Protein AF-0000000075101496 (afdb_homodimer)

pLDDT: mean 86.24, std 13.02, range [31.17, 98.44]

Foldseek 3Di:
DDPPQQDPQCRNVPDHDDDDDDDDDDDFQDDAFDKDKAAQPADDDPPRDGHHIDIDHDHDDDDPAWDDDRLEIEGEDEDEPCCQAVWDWDWDAAPVGIDIDTHDHNHDAQDKDKAAQRTTAHPPDNHGGIYIYTYHYDDDPDDDPVRVVVVVVVVVVQVVCLVVVNHPDVVSVVVVVVVVVVVVVVVVPPPPPPD/DDPPDQDVQCRNVPDHDDDDDDDDDDDFQDDAFDKDKAAQPADDDPPRDGHHIDIDHDHDDDDPAWDDDRLEIEGEDEDEPCCQAVWDWDWDAAPVGIDIDTHDHNHDAQDKDKAAQRTTAHPPDNHGGIYIYTYHYDDDPDDDPVRVVVVVVVVVVQVVCLVVVNHPDVVSVVVVVVVVVVVVVVVVVPPPPPD

InterPro domains:
  IPR002939 Chaperone DnaJ, C-terminal [PF01556] (16-140)
  IPR008971 HSP40/DnaJ peptide-binding [SSF49493] (7-72)
  IPR008971 HSP40/DnaJ peptide-binding [SSF49493] (65-151)

Secondary structure (DSSP, 8-state):
---SS--TTTTTSS-------------TT--TT-EEEETT-SSPPGGGPPP-PEEEEP--PPPSS-EEETTEEEEEEEEEHHHHHH-EEEEEEETTEEEEEEEPTTPPTTEEEEETT-SPBPTTSS-B--EEEEEEEE--S---HHHHHHHHHHHHHHHHHHHTT----GGGTHHHHHHHHHHHHHHHHS-S---/---SS--TTTTTSS----------PPPTT--TT-EEEETT-SSPPGGGPPP-PEEEE--PPPPSS-EEETTEEEEEEEEEHHHHHH-EEEEEEETTEEEEEEE-TTPPTTEEEEETT-SPBPTTSS-B--EEEEEEEE--S---HHHHHHHHHHHHHHHHHHHTT----GGGTHHHHHHHHHHHHHHHHS-S---

Solvent-accessible surface area (backbone atoms only — not comparable to full-atom values): 22292 Å² total; per-residue (Å²): 133,81,70,85,75,47,47,82,83,32,62,56,66,81,56,70,98,68,95,74,92,78,89,79,86,79,65,73,47,72,53,70,70,41,68,44,76,37,78,56,62,28,60,74,32,72,97,80,39,68,36,36,62,30,73,44,74,39,79,65,81,86,54,96,62,51,41,80,52,88,36,25,30,34,35,74,42,58,32,38,58,42,38,24,45,69,19,50,71,46,76,40,61,47,87,88,36,72,46,79,43,78,39,56,56,23,40,42,62,62,42,68,46,78,40,81,63,49,27,36,38,36,66,99,48,91,52,44,23,29,24,37,39,26,34,36,47,35,46,37,70,63,71,53,72,66,47,47,52,37,41,52,51,40,40,52,52,47,51,54,29,34,76,70,68,68,44,64,34,59,42,65,54,40,62,58,54,31,51,53,50,35,50,55,46,51,64,67,66,57,72,82,58,88,116,134,80,71,84,75,47,47,82,82,34,62,55,66,80,58,70,96,67,94,74,90,78,88,78,84,78,64,72,47,72,51,72,69,40,71,46,78,37,79,56,62,28,58,75,31,71,99,82,40,68,36,36,62,30,76,44,74,39,77,66,79,86,53,96,62,49,42,80,51,88,36,27,30,34,36,76,44,58,33,38,58,42,39,25,44,69,20,50,71,45,76,41,60,48,87,88,37,73,46,80,43,79,39,56,56,23,41,42,62,62,41,68,46,77,40,80,62,49,26,37,38,36,68,98,48,90,52,43,23,30,24,37,40,27,34,36,49,36,46,38,69,64,70,54,71,64,46,46,51,37,42,52,50,40,39,52,52,48,51,54,29,33,76,70,68,69,46,63,36,60,40,64,53,38,62,56,52,33,51,53,51,36,52,54,47,50,66,66,66,56,72,83,58,88,118

Sequence (390 aa):
FTIDNPCGTCRGRGKVKKSRTVEVKIPEGVDNGMNLRLANQGEAGSKGGPAGHLYVAVSVAPDPFFKRDKSDVRCEVPISIAQAVLGGSVVVPTLTGQVEMTIPKGTQPGTTLKMRGKGIKELNSSRRGSQLVTLNVHVPDTLSDRQKELMEEFATEEQRLGETGQSSCKSHTFADTVRSTVDRIKQFIKPSTDQFTIDNPCGTCRGRGKVKKSRTVEVKIPEGVDNGMNLRLANQGEAGSKGGPAGHLYVAVSVAPDPFFKRDKSDVRCEVPISIAQAVLGGSVVVPTLTGQVEMTIPKGTQPGTTLKMRGKGIKELNSSRRGSQLVTLNVHVPDTLSDRQKELMEEFATEEQRLGETGQSSCKSHTFADTVRSTVDRIKQFIKPSTDQ

Nearest PDB structures (foldseek):
  6jzb-assembly1_A  TM=9.271E-01  e=1.049E-14  Streptococcus pneumoniae
  4j80-assembly2_D  TM=8.779E-01  e=1.591E-11  Thermus thermophilus HB8
  3lz8-assembly1_A  TM=8.485E-01  e=1.911E-11  Klebsiella pneumoniae subsp. pneumoniae MGH 78578
  2q2g-assembly1_B  TM=7.872E-01  e=9.499E-10  Cryptosporidium parvum Iowa II
  3i38-assembly7_G  TM=9.160E-01  e=4.179E-08  Klebsiella pneumoniae subsp. pneumoniae MGH 78578

Organism: Aphanomyces astaci (NCBI:txid112090)

Radius of gyration: 34.29 Å; Cα contacts (8 Å, |Δi|>4): 671; chains: 2; bounding box: 91×81×77 Å

Structure (mmCIF, N/CA/C/O backbone):
data_AF-0000000075101496-model_v1
#
loop_
_entity.id
_entity.type
_entity.pdbx_description
1 polymer 'Chaperone DnaJ C-terminal domain-containing protein'
#
loop_
_atom_site.group_PDB
_atom_site.id
_atom_site.type_symbol
_atom_site.label_atom_id
_atom_site.label_alt_id
_atom_site.label_comp_id
_atom_site.label_asym_id
_atom_site.label_entity_id
_atom_site.label_seq_id
_atom_site.pdbx_PDB_ins_code
_atom_site.Cartn_x
_atom_site.Cartn_y
_atom_site.Cartn_z
_atom_site.occupancy
_atom_site.B_iso_or_equiv
_atom_site.auth_seq_id
_atom_site.auth_comp_id
_atom_site.auth_asym_id
_atom_site.auth_atom_id
_atom_site.pdbx_PDB_model_num
ATOM 1 N N . PHE A 1 1 ? 53.719 38.969 26.516 1 37.94 1 PHE A N 1
ATOM 2 C CA . PHE A 1 1 ? 52.844 40.062 26.969 1 37.94 1 PHE A CA 1
ATOM 3 C C . PHE A 1 1 ? 52.219 39.719 28.312 1 37.94 1 PHE A C 1
ATOM 5 O O . PHE A 1 1 ? 51.375 38.844 28.406 1 37.94 1 PHE A O 1
ATOM 12 N N . THR A 1 2 ? 52.906 39.812 29.344 1 46.59 2 THR A N 1
ATOM 13 C CA . THR A 1 2 ? 52.469 39.438 30.688 1 46.59 2 THR A CA 1
ATOM 14 C C . THR A 1 2 ? 51.469 40.438 31.234 1 46.59 2 THR A C 1
ATOM 16 O O . THR A 1 2 ? 51.688 41.656 31.188 1 46.59 2 THR A O 1
ATOM 19 N N . ILE A 1 3 ? 50.25 40 31.203 1 53.22 3 ILE A N 1
ATOM 20 C CA . ILE A 1 3 ? 49.25 40.844 31.828 1 53.22 3 ILE A CA 1
ATOM 21 C C . ILE A 1 3 ? 49.469 40.906 33.344 1 53.22 3 ILE A C 1
ATOM 23 O O . ILE A 1 3 ? 49.469 39.875 34 1 53.22 3 ILE A O 1
ATOM 27 N N . ASP A 1 4 ? 49.969 41.812 33.812 1 58.44 4 ASP A N 1
ATOM 28 C CA . ASP A 1 4 ? 50.344 42 35.219 1 58.44 4 ASP A CA 1
ATOM 29 C C . ASP A 1 4 ? 49.125 41.875 36.125 1 58.44 4 ASP A C 1
ATOM 31 O O . ASP A 1 4 ? 49.219 41.312 37.219 1 58.44 4 ASP A O 1
ATOM 35 N N . ASN A 1 5 ? 48.031 42.562 35.812 1 58.38 5 ASN A N 1
ATOM 36 C CA . ASN A 1 5 ? 46.812 42.469 36.656 1 58.38 5 ASN A CA 1
ATOM 37 C C . ASN A 1 5 ? 45.656 41.906 35.844 1 58.38 5 ASN A C 1
ATOM 39 O O . ASN A 1 5 ? 44.969 42.656 35.156 1 58.38 5 ASN A O 1
ATOM 43 N N . PRO A 1 6 ? 45.625 40.594 35.781 1 60.41 6 PRO A N 1
ATOM 44 C CA . PRO A 1 6 ? 44.562 39.969 35 1 60.41 6 PRO A CA 1
ATOM 45 C C . PRO A 1 6 ? 43.156 40.312 35.5 1 60.41 6 PRO A C 1
ATOM 47 O O . PRO A 1 6 ? 43 40.594 36.688 1 60.41 6 PRO A O 1
ATOM 50 N N . CYS A 1 7 ? 42.312 40.906 34.719 1 63.62 7 CYS A N 1
ATOM 51 C CA . CYS A 1 7 ? 40.906 41.156 35.094 1 63.62 7 CYS A CA 1
ATOM 52 C C . CYS A 1 7 ? 40.312 40 35.875 1 63.62 7 CYS A C 1
ATOM 54 O O . CYS A 1 7 ? 40.625 38.844 35.594 1 63.62 7 CYS A O 1
ATOM 56 N N . GLY A 1 8 ? 39.812 40.125 36.969 1 66.12 8 GLY A N 1
ATOM 57 C CA . GLY A 1 8 ? 39.219 39.156 37.875 1 66.12 8 GLY A CA 1
ATOM 58 C C . GLY A 1 8 ? 38.125 38.344 37.219 1 66.12 8 GLY A C 1
ATOM 59 O O . GLY A 1 8 ? 37.906 37.188 37.562 1 66.12 8 GLY A O 1
ATOM 60 N N . THR A 1 9 ? 37.531 39.031 36.406 1 64.75 9 THR A N 1
ATOM 61 C CA . THR A 1 9 ? 36.375 38.312 35.844 1 64.75 9 THR A CA 1
ATOM 62 C C . THR A 1 9 ? 36.844 37.406 34.719 1 64.75 9 THR A C 1
ATOM 64 O O . THR A 1 9 ? 36.344 36.25 34.594 1 64.75 9 THR A O 1
ATOM 67 N N . CYS A 1 10 ? 37.719 37.906 33.812 1 63.69 10 CYS A N 1
ATOM 68 C CA . CYS A 1 10 ? 38.125 37.094 32.656 1 63.69 10 CYS A CA 1
ATOM 69 C C . CYS A 1 10 ? 39.531 36.562 32.844 1 63.69 10 CYS A C 1
ATOM 71 O O . CYS A 1 10 ? 40.031 35.844 32 1 63.69 10 CYS A O 1
ATOM 73 N N . ARG A 1 11 ? 40 36.812 34 1 64.62 11 ARG A N 1
ATOM 74 C CA . ARG A 1 11 ? 41.281 36.375 34.469 1 64.62 11 ARG A CA 1
ATOM 75 C C . ARG A 1 11 ? 42.344 36.531 33.375 1 64.62 11 ARG A C 1
ATOM 77 O O . ARG A 1 11 ? 43.188 35.625 33.188 1 64.62 11 ARG A O 1
ATOM 84 N N . GLY A 1 12 ? 42.062 37.531 32.688 1 63.69 12 GLY A N 1
ATOM 85 C CA . GLY A 1 12 ? 43.094 37.781 31.703 1 63.69 12 GLY A CA 1
ATOM 86 C C . GLY A 1 12 ? 42.719 37.281 30.312 1 63.69 12 GLY A C 1
ATOM 87 O O . GLY A 1 12 ? 43.406 37.594 29.344 1 63.69 12 GLY A O 1
ATOM 88 N N . ARG A 1 13 ? 41.75 36.469 30.141 1 64 13 ARG A N 1
ATOM 89 C CA . ARG A 1 13 ? 41.406 35.844 28.859 1 64 13 ARG A CA 1
ATOM 90 C C . ARG A 1 13 ? 40.625 36.812 27.969 1 64 13 ARG A C 1
ATOM 92 O O . ARG A 1 13 ? 40.625 36.656 26.75 1 64 13 ARG A O 1
ATOM 99 N N . GLY A 1 14 ? 40.312 37.781 28.578 1 63.5 14 GLY A N 1
ATOM 100 C CA . GLY A 1 14 ? 39.594 38.812 27.828 1 63.5 14 GLY A CA 1
ATOM 101 C C . GLY A 1 14 ? 38.188 38.375 27.422 1 63.5 14 GLY A C 1
ATOM 102 O O . GLY A 1 14 ? 37.469 39.125 26.781 1 63.5 14 GLY A O 1
ATOM 103 N N . LYS A 1 15 ? 37.906 37.125 27.641 1 67.38 15 LYS A N 1
ATOM 104 C CA . LYS A 1 15 ? 36.562 36.625 27.281 1 67.38 15 LYS A CA 1
ATOM 105 C C . LYS A 1 15 ? 35.906 35.906 28.453 1 67.38 15 LYS A C 1
ATOM 107 O O . LYS A 1 15 ? 36.594 35.312 29.297 1 67.38 15 LYS A O 1
ATOM 112 N N . VAL A 1 16 ? 34.625 36.219 28.797 1 68.69 16 VAL A N 1
ATOM 113 C CA . VAL A 1 16 ? 33.875 35.531 29.828 1 68.69 16 VAL A CA 1
ATOM 114 C C . VAL A 1 16 ? 32.75 34.719 29.203 1 68.69 16 VAL A C 1
ATOM 116 O O . VAL A 1 16 ? 32.156 35.188 28.219 1 68.69 16 VAL A O 1
ATOM 119 N N . LYS A 1 17 ? 32.625 33.375 29.562 1 68.81 17 LYS A N 1
ATOM 120 C CA . LYS A 1 17 ? 31.516 32.531 29.125 1 68.81 17 LYS A CA 1
ATOM 121 C C . LYS A 1 17 ? 30.203 33 29.734 1 68.81 17 LYS A C 1
ATOM 123 O O . LYS A 1 17 ? 30.078 33.094 30.953 1 68.81 17 LYS A O 1
ATOM 128 N N . LYS A 1 18 ? 29.453 33.781 28.969 1 72.44 18 LYS A N 1
ATOM 129 C CA . LYS A 1 18 ? 28.109 34.156 29.453 1 72.44 18 LYS A CA 1
ATOM 130 C C . LYS A 1 18 ? 27.031 33.5 28.594 1 72.44 18 LYS A C 1
ATOM 132 O O . LYS A 1 18 ? 27.234 33.25 27.406 1 72.44 18 LYS A O 1
ATOM 137 N N . SER A 1 19 ? 25.969 33.031 29.297 1 78.38 19 SER A N 1
ATOM 138 C CA . SER A 1 19 ? 24.797 32.531 28.578 1 78.38 19 SER A CA 1
ATOM 139 C C . SER A 1 19 ? 23.984 33.688 27.984 1 78.38 19 SER A C 1
ATOM 141 O O . SER A 1 19 ? 23.797 34.719 28.625 1 78.38 19 SER A O 1
ATOM 143 N N . ARG A 1 20 ? 23.984 33.75 26.688 1 79.19 20 ARG A N 1
ATOM 144 C CA . ARG A 1 20 ? 23.172 34.75 26.016 1 79.19 20 ARG A CA 1
ATOM 145 C C . ARG A 1 20 ? 21.953 34.125 25.344 1 79.19 20 ARG A C 1
ATOM 147 O O . ARG A 1 20 ? 22.016 33 24.875 1 79.19 20 ARG A O 1
ATOM 154 N N . THR A 1 21 ? 20.75 34.781 25.531 1 84.12 21 THR A N 1
ATOM 155 C CA . THR A 1 21 ? 19.531 34.375 24.812 1 84.12 21 THR A CA 1
ATOM 156 C C . THR A 1 21 ? 19.438 35.094 23.469 1 84.12 21 THR A C 1
ATOM 158 O O . THR A 1 21 ? 19.562 36.312 23.391 1 84.12 21 THR A O 1
ATOM 161 N N . VAL A 1 22 ? 19.562 34.344 22.453 1 84.06 22 VAL A N 1
ATOM 162 C CA . VAL A 1 22 ? 19.438 34.875 21.109 1 84.06 22 VAL A CA 1
ATOM 163 C C . VAL A 1 22 ? 18.078 34.531 20.531 1 84.06 22 VAL A C 1
ATOM 165 O O . VAL A 1 22 ? 17.562 33.438 20.766 1 84.06 22 VAL A O 1
ATOM 168 N N . GLU A 1 23 ? 17.406 35.469 19.891 1 85.94 23 GLU A N 1
ATOM 169 C CA . GLU A 1 23 ? 16.156 35.25 19.188 1 85.94 23 GLU A CA 1
ATOM 170 C C . GLU A 1 23 ? 16.391 34.844 17.734 1 85.94 23 GLU A C 1
ATOM 172 O O . GLU A 1 23 ? 17.109 35.531 17.016 1 85.94 23 GLU A O 1
ATOM 177 N N . VAL A 1 24 ? 15.953 33.656 17.438 1 86.56 24 VAL A N 1
ATOM 178 C CA . VAL A 1 24 ? 16.109 33.156 16.078 1 86.56 24 VAL A CA 1
ATOM 179 C C . VAL A 1 24 ? 14.75 33.125 15.383 1 86.56 24 VAL A C 1
ATOM 181 O O . VAL A 1 24 ? 13.773 32.594 15.914 1 86.56 24 VAL A O 1
ATOM 184 N N . LYS A 1 25 ? 14.68 33.844 14.266 1 86.44 25 LYS A N 1
ATOM 185 C CA . LYS A 1 25 ? 13.477 33.781 13.438 1 86.44 25 LYS A CA 1
ATOM 186 C C . LYS A 1 25 ? 13.547 32.625 12.445 1 86.44 25 LYS A C 1
ATOM 188 O O . LYS A 1 25 ? 14.461 32.562 11.609 1 86.44 25 LYS A O 1
ATOM 193 N N . ILE A 1 26 ? 12.656 31.781 12.578 1 86.88 26 ILE A N 1
ATOM 194 C CA . ILE A 1 26 ? 12.625 30.641 11.688 1 86.88 26 ILE A CA 1
ATOM 195 C C . ILE A 1 26 ? 11.68 30.906 10.523 1 86.88 26 ILE A C 1
ATOM 197 O O . ILE A 1 26 ? 10.469 31.047 10.719 1 86.88 26 ILE A O 1
ATOM 201 N N . PRO A 1 27 ? 12.258 30.953 9.344 1 87.62 27 PRO A N 1
ATOM 202 C CA . PRO A 1 27 ? 11.398 31.188 8.188 1 87.62 27 PRO A CA 1
ATOM 203 C C . PRO A 1 27 ? 10.477 30 7.887 1 87.62 27 PRO A C 1
ATOM 205 O O . PRO A 1 27 ? 10.805 28.859 8.203 1 87.62 27 PRO A O 1
ATOM 208 N N . GLU A 1 28 ? 9.273 30.359 7.266 1 87.31 28 GLU A N 1
ATOM 209 C CA . GLU A 1 28 ? 8.375 29.297 6.805 1 87.31 28 GLU A CA 1
ATOM 210 C C . GLU A 1 28 ? 9.047 28.422 5.75 1 87.31 28 GLU A C 1
ATOM 212 O O . GLU A 1 28 ? 9.758 28.922 4.879 1 87.31 28 GLU A O 1
ATOM 217 N N . GLY A 1 29 ? 8.852 27.094 5.945 1 88.06 29 GLY A N 1
ATOM 218 C CA . GLY A 1 29 ? 9.344 26.188 4.922 1 88.06 29 GLY A CA 1
ATOM 219 C C . GLY A 1 29 ? 10.617 25.469 5.324 1 88.06 29 GLY A C 1
ATOM 220 O O . GLY A 1 29 ? 11.117 24.609 4.59 1 88.06 29 GLY A O 1
ATOM 221 N N . VAL A 1 30 ? 11.188 25.875 6.422 1 89.19 30 VAL A N 1
ATOM 222 C CA . VAL A 1 30 ? 12.422 25.234 6.887 1 89.19 30 VAL A CA 1
ATOM 223 C C . VAL A 1 30 ? 12.203 23.734 7.043 1 89.19 30 VAL A C 1
ATOM 225 O O . VAL A 1 30 ? 11.156 23.297 7.527 1 89.19 30 VAL A O 1
ATOM 228 N N . ASP A 1 31 ? 13.195 22.984 6.586 1 90 31 ASP A N 1
ATOM 229 C CA . ASP A 1 31 ? 13.102 21.531 6.637 1 90 31 ASP A CA 1
ATOM 230 C C . ASP A 1 31 ? 13.992 20.969 7.742 1 90 31 ASP A C 1
ATOM 232 O O . ASP A 1 31 ? 14.867 21.656 8.258 1 90 31 ASP A O 1
ATOM 236 N N . ASN A 1 32 ? 13.68 19.766 7.992 1 91.25 32 ASN A N 1
ATOM 237 C CA . ASN A 1 32 ? 14.5 19.062 8.977 1 91.25 32 ASN A CA 1
ATOM 238 C C . ASN A 1 32 ? 15.961 18.984 8.539 1 91.25 32 ASN A C 1
ATOM 240 O O . ASN A 1 32 ? 16.266 18.641 7.398 1 91.25 32 ASN A O 1
ATOM 244 N N . GLY A 1 33 ? 16.875 19.375 9.461 1 90.94 33 GLY A N 1
ATOM 245 C CA . GLY A 1 33 ? 18.297 19.266 9.211 1 90.94 33 GLY A CA 1
ATOM 246 C C . GLY A 1 33 ? 18.906 20.547 8.68 1 90.94 33 GLY A C 1
ATOM 247 O O . GLY A 1 33 ? 20.125 20.656 8.555 1 90.94 33 GLY A O 1
ATOM 248 N N . MET A 1 34 ? 18.141 21.469 8.375 1 90.19 34 MET A N 1
ATOM 249 C CA . MET A 1 34 ? 18.656 22.734 7.871 1 90.19 34 MET A CA 1
ATOM 250 C C . MET A 1 34 ? 19.375 23.516 8.977 1 90.19 34 MET A C 1
ATOM 252 O O . MET A 1 34 ? 19 23.406 10.148 1 90.19 34 MET A O 1
ATOM 256 N N . ASN A 1 35 ? 20.375 24.219 8.594 1 92.44 35 ASN A N 1
ATOM 257 C CA . ASN A 1 35 ? 21.141 25.062 9.516 1 92.44 35 ASN A CA 1
ATOM 258 C C . ASN A 1 35 ? 20.875 26.531 9.258 1 92.44 35 ASN A C 1
ATOM 260 O O . ASN A 1 35 ? 20.922 26.984 8.109 1 92.44 35 ASN A O 1
ATOM 264 N N . LEU A 1 36 ? 20.516 27.188 10.297 1 90.5 36 LEU A N 1
ATOM 265 C CA . LEU A 1 36 ? 20.344 28.625 10.242 1 90.5 36 LEU A CA 1
ATOM 266 C C . LEU A 1 36 ? 21.578 29.344 10.766 1 90.5 36 LEU A C 1
ATOM 268 O O . LEU A 1 36 ? 22.062 29.047 11.852 1 90.5 36 LEU A O 1
ATOM 272 N N . ARG A 1 37 ? 22.109 30.234 9.961 1 90.12 37 ARG A N 1
ATOM 273 C CA . ARG A 1 37 ? 23.281 31 10.352 1 90.12 37 ARG A CA 1
ATOM 274 C C . ARG A 1 37 ? 22.891 32.344 10.945 1 90.12 37 ARG A C 1
ATOM 276 O O . ARG A 1 37 ? 22.156 33.125 10.328 1 90.12 37 ARG A O 1
ATOM 283 N N . LEU A 1 38 ? 23.25 32.562 12.156 1 89.25 38 LEU A N 1
ATOM 284 C CA . LEU A 1 38 ? 23.125 33.875 12.789 1 89.25 38 LEU A CA 1
ATOM 285 C C . LEU A 1 38 ? 24.453 34.594 12.805 1 89.25 38 LEU A C 1
ATOM 287 O O . LEU A 1 38 ? 25.344 34.25 13.578 1 89.25 38 LEU A O 1
ATOM 291 N N . ALA A 1 39 ? 24.406 35.594 12 1 87.69 39 ALA A N 1
ATOM 292 C CA . ALA A 1 39 ? 25.656 36.312 11.82 1 87.69 39 ALA A CA 1
ATOM 293 C C . ALA A 1 39 ? 26.062 37.062 13.094 1 87.69 39 ALA A C 1
ATOM 295 O O . ALA A 1 39 ? 25.203 37.688 13.742 1 87.69 39 ALA A O 1
ATOM 296 N N . ASN A 1 40 ? 27.281 36.969 13.453 1 85 40 ASN A N 1
ATOM 297 C CA . ASN A 1 40 ? 27.938 37.75 14.5 1 85 40 ASN A CA 1
ATOM 298 C C . ASN A 1 40 ? 27.375 37.406 15.883 1 85 40 ASN A C 1
ATOM 300 O O . ASN A 1 40 ? 27.469 38.219 16.812 1 85 40 ASN A O 1
ATOM 304 N N . GLN A 1 41 ? 26.688 36.344 15.922 1 82 41 GLN A N 1
ATOM 305 C CA . GLN A 1 41 ? 26.125 35.938 17.203 1 82 41 GLN A CA 1
ATOM 306 C C . GLN A 1 41 ? 26.922 34.812 17.828 1 82 41 GLN A C 1
ATOM 308 O O . GLN A 1 41 ? 26.484 34.219 18.812 1 82 41 GLN A O 1
ATOM 313 N N . GLY A 1 42 ? 27.969 34.562 17.203 1 81.12 42 GLY A N 1
ATOM 314 C CA . GLY A 1 42 ? 28.875 33.562 17.75 1 81.12 42 GLY A CA 1
ATOM 315 C C . GLY A 1 42 ? 29.828 34.125 18.781 1 81.12 42 GLY A C 1
ATOM 316 O O . GLY A 1 42 ? 29.547 35.125 19.422 1 81.12 42 GLY A O 1
ATOM 317 N N . GLU A 1 43 ? 30.875 33.312 19.031 1 79.75 43 GLU A N 1
ATOM 318 C CA . GLU A 1 43 ? 31.875 33.688 20.031 1 79.75 43 GLU A CA 1
ATOM 319 C C . GLU A 1 43 ? 32.562 35 19.656 1 79.75 43 GLU A C 1
ATOM 321 O O . GLU A 1 43 ? 32.719 35.312 18.469 1 79.75 43 GLU A O 1
ATOM 326 N N . ALA A 1 44 ? 32.844 35.688 20.719 1 76.56 44 ALA A N 1
ATOM 327 C CA . ALA A 1 44 ? 33.562 36.969 20.5 1 76.56 44 ALA A CA 1
ATOM 328 C C . ALA A 1 44 ? 34.906 36.719 19.844 1 76.56 44 ALA A C 1
ATOM 330 O O . ALA A 1 44 ? 35.594 35.75 20.156 1 76.56 44 ALA A O 1
ATOM 331 N N . GLY A 1 45 ? 35.062 37.5 18.688 1 72.75 45 GLY A N 1
ATOM 332 C CA . GLY A 1 45 ? 36.344 37.438 18.047 1 72.75 45 GLY A CA 1
ATOM 333 C C . GLY A 1 45 ? 37.5 37.844 18.984 1 72.75 45 GLY A C 1
ATOM 334 O O . GLY A 1 45 ? 37.25 38.438 20.031 1 72.75 45 GLY A O 1
ATOM 335 N N . SER A 1 46 ? 38.688 37.281 18.703 1 71.62 46 SER A N 1
ATOM 336 C CA . SER A 1 46 ? 39.875 37.688 19.453 1 71.62 46 SER A CA 1
ATOM 337 C C . SER A 1 46 ? 40.344 39.094 19.062 1 71.62 46 SER A C 1
ATOM 339 O O . SER A 1 46 ? 40.219 39.469 17.891 1 71.62 46 SER A O 1
ATOM 341 N N . LYS A 1 47 ? 40.938 39.938 20.109 1 73.94 47 LYS A N 1
ATOM 342 C CA . LYS A 1 47 ? 41.625 41.219 19.938 1 73.94 47 LYS A CA 1
ATOM 343 C C . LYS A 1 47 ? 40.75 42.219 19.203 1 73.94 47 LYS A C 1
ATOM 345 O O . LYS A 1 47 ? 41.188 42.875 18.266 1 73.94 47 LYS A O 1
ATOM 350 N N . GLY A 1 48 ? 39.406 42.156 19.547 1 70.31 48 GLY A N 1
ATOM 351 C CA . GLY A 1 48 ? 38.531 43.156 18.953 1 70.31 48 GLY A CA 1
ATOM 352 C C . GLY A 1 48 ? 37.938 42.719 17.641 1 70.31 48 GLY A C 1
ATOM 353 O O . GLY A 1 48 ? 37.312 43.5 16.922 1 70.31 48 GLY A O 1
ATOM 354 N N . GLY A 1 49 ? 38.219 41.531 17.188 1 73.88 49 GLY A N 1
ATOM 355 C CA . GLY A 1 49 ? 37.656 41 15.969 1 73.88 49 GLY A CA 1
ATOM 356 C C . GLY A 1 49 ? 36.156 40.75 16.078 1 73.88 49 GLY A C 1
ATOM 357 O O . GLY A 1 49 ? 35.594 40.75 17.188 1 73.88 49 GLY A O 1
ATOM 358 N N . PRO A 1 50 ? 35.5 40.844 14.977 1 82.19 50 PRO A N 1
ATOM 359 C CA . PRO A 1 50 ? 34.062 40.594 14.992 1 82.19 50 PRO A CA 1
ATOM 360 C C . PRO A 1 50 ? 33.688 39.219 15.578 1 82.19 50 PRO A C 1
ATOM 362 O O . PRO A 1 50 ? 34.5 38.312 15.594 1 82.19 50 PRO A O 1
ATOM 365 N N . ALA A 1 51 ? 32.594 39.219 16.281 1 80.69 51 ALA A N 1
ATOM 366 C CA . ALA A 1 51 ? 32.094 37.938 16.812 1 80.69 51 ALA A CA 1
ATOM 367 C C . ALA A 1 51 ? 31.906 36.906 15.695 1 80.69 51 ALA A C 1
ATOM 369 O O . ALA A 1 51 ? 31.688 37.281 14.539 1 80.69 51 ALA A O 1
ATOM 370 N N . GLY A 1 52 ? 32.031 35.625 15.906 1 86.31 52 GLY A N 1
ATOM 371 C CA . GLY A 1 52 ? 31.75 34.562 14.953 1 86.31 52 GLY A CA 1
ATOM 372 C C . GLY A 1 52 ? 30.266 34.406 14.664 1 86.31 52 GLY A C 1
ATOM 373 O O . GLY A 1 52 ? 29.469 35.281 15.023 1 86.31 52 GLY A O 1
ATOM 374 N N . HIS A 1 53 ? 29.922 33.406 13.867 1 90.06 53 HIS A N 1
ATOM 375 C CA . HIS A 1 53 ? 28.547 33.125 13.508 1 90.06 53 HIS A CA 1
ATOM 376 C C . HIS A 1 53 ? 28 31.953 14.312 1 90.06 53 HIS A C 1
ATOM 378 O O . HIS A 1 53 ? 28.766 31.094 14.758 1 90.06 53 HIS A O 1
ATOM 384 N N . LEU A 1 54 ? 26.75 32.062 14.75 1 89.94 54 LEU A N 1
ATOM 385 C CA . LEU A 1 54 ? 26.031 30.953 15.383 1 89.94 54 LEU A CA 1
ATOM 386 C C . LEU A 1 54 ? 25.234 30.156 14.352 1 89.94 54 LEU A C 1
ATOM 388 O O . LEU A 1 54 ? 24.531 30.734 13.523 1 89.94 54 LEU A O 1
ATOM 392 N N . TYR A 1 55 ? 25.516 28.859 14.344 1 91.75 55 TYR A N 1
ATOM 393 C CA . TYR A 1 55 ? 24.734 27.953 13.5 1 91.75 55 TYR A CA 1
ATOM 394 C C . TYR A 1 55 ? 23.719 27.172 14.32 1 91.75 55 TYR A C 1
ATOM 396 O O . TYR A 1 55 ? 24.078 26.5 15.297 1 91.75 55 TYR A O 1
ATOM 404 N N . VAL A 1 56 ? 22.516 27.391 13.945 1 91.31 56 VAL A N 1
ATOM 405 C CA . VAL A 1 56 ? 21.422 26.719 14.633 1 91.31 56 VAL A CA 1
ATOM 406 C C . VAL A 1 56 ? 20.906 25.578 13.758 1 91.31 56 VAL A C 1
ATOM 408 O O . VAL A 1 56 ? 20.422 25.797 12.648 1 91.31 56 VAL A O 1
ATOM 411 N N . ALA A 1 57 ? 21 24.375 14.273 1 92.88 57 ALA A N 1
ATOM 412 C CA . ALA A 1 57 ? 20.469 23.203 13.562 1 92.88 57 ALA A CA 1
ATOM 413 C C . ALA A 1 57 ? 18.984 22.984 13.891 1 92.88 57 ALA A C 1
ATOM 415 O O . ALA A 1 57 ? 18.609 22.922 15.062 1 92.88 57 ALA A O 1
ATOM 416 N N . VAL A 1 58 ? 18.25 22.938 12.859 1 92.19 58 VAL A N 1
ATOM 417 C CA . VAL A 1 58 ? 16.812 22.766 13.055 1 92.19 58 VAL A CA 1
ATOM 418 C C . VAL A 1 58 ? 16.453 21.281 12.992 1 92.19 58 VAL A C 1
ATOM 420 O O . VAL A 1 58 ? 16.844 20.594 12.047 1 92.19 58 VAL A O 1
ATOM 423 N N . SER A 1 59 ? 15.82 20.75 14.016 1 93 59 SER A N 1
ATOM 424 C CA . SER A 1 59 ? 15.273 19.406 14.047 1 93 59 SER A CA 1
ATOM 425 C C . SER A 1 59 ? 13.758 19.422 14.203 1 93 59 SER A C 1
ATOM 427 O O . SER A 1 59 ? 13.234 20.047 15.133 1 93 59 SER A O 1
ATOM 429 N N . VAL A 1 60 ? 13.156 18.828 13.273 1 89.81 60 VAL A N 1
ATOM 430 C CA . VAL A 1 60 ? 11.695 18.844 13.289 1 89.81 60 VAL A CA 1
ATOM 431 C C . VAL A 1 60 ? 11.172 17.469 13.727 1 89.81 60 VAL A C 1
ATOM 433 O O . VAL A 1 60 ? 11.531 16.453 13.133 1 89.81 60 VAL A O 1
ATOM 436 N N . ALA A 1 61 ? 10.367 17.422 14.773 1 89.56 61 ALA A N 1
ATOM 437 C CA . ALA A 1 61 ? 9.742 16.188 15.234 1 89.56 61 ALA A CA 1
ATOM 438 C C . ALA A 1 61 ? 8.711 15.68 14.234 1 89.56 61 ALA A C 1
ATOM 440 O O . ALA A 1 61 ? 7.973 16.469 13.641 1 89.56 61 ALA A O 1
ATOM 441 N N . PRO A 1 62 ? 8.695 14.344 14.062 1 91 62 PRO A N 1
ATOM 442 C CA . PRO A 1 62 ? 7.672 13.797 13.172 1 91 62 PRO A CA 1
ATOM 443 C C . PRO A 1 62 ? 6.254 14.008 13.688 1 91 62 PRO A C 1
ATOM 445 O O . PRO A 1 62 ? 6.031 14.023 14.898 1 91 62 PRO A O 1
ATOM 448 N N . ASP A 1 63 ? 5.371 14.281 12.773 1 90.25 63 ASP A N 1
ATOM 449 C CA . ASP A 1 63 ? 3.949 14.391 13.086 1 90.25 63 ASP A CA 1
ATOM 450 C C . ASP A 1 63 ? 3.24 13.055 12.875 1 90.25 63 ASP A C 1
ATOM 452 O O . ASP A 1 63 ? 3.561 12.312 11.945 1 90.25 63 ASP A O 1
ATOM 456 N N . PRO A 1 64 ? 2.309 12.75 13.75 1 87.62 64 PRO A N 1
ATOM 457 C CA . PRO A 1 64 ? 1.606 11.477 13.633 1 87.62 64 PRO A CA 1
ATOM 458 C C . PRO A 1 64 ? 0.677 11.422 12.422 1 87.62 64 PRO A C 1
ATOM 460 O O . PRO A 1 64 ? 0.332 10.336 11.945 1 87.62 64 PRO A O 1
ATOM 463 N N . PHE A 1 65 ? 0.304 12.539 11.898 1 91.62 65 PHE A N 1
ATOM 464 C CA . PHE A 1 65 ? -0.692 12.562 10.828 1 91.62 65 PHE A CA 1
ATOM 465 C C . PHE A 1 65 ? -0.065 13 9.516 1 91.62 65 PHE A C 1
ATOM 467 O O . PHE A 1 65 ? -0.368 12.445 8.461 1 91.62 65 PHE A O 1
ATOM 474 N N . PHE A 1 66 ? 0.833 13.961 9.633 1 95.06 66 PHE A N 1
ATOM 475 C CA . PHE A 1 66 ? 1.425 14.516 8.422 1 95.06 66 PHE A CA 1
ATOM 476 C C . PHE A 1 66 ? 2.838 13.984 8.219 1 95.06 66 PHE A C 1
ATOM 478 O O . PHE A 1 66 ? 3.598 13.844 9.18 1 95.06 66 PHE A O 1
ATOM 485 N N . LYS A 1 67 ? 3.117 13.703 7.023 1 96.62 67 LYS A N 1
ATOM 486 C CA . LYS A 1 67 ? 4.473 13.344 6.609 1 96.62 67 LYS A CA 1
ATOM 487 C C . LYS A 1 67 ? 4.969 14.281 5.508 1 96.62 67 LYS A C 1
ATOM 489 O O . LYS A 1 67 ? 4.348 14.391 4.449 1 96.62 67 LYS A O 1
ATOM 494 N N . ARG A 1 68 ? 6.016 14.867 5.777 1 95.56 68 ARG A N 1
ATOM 495 C CA . ARG A 1 68 ? 6.551 15.82 4.812 1 95.56 68 ARG A CA 1
ATOM 496 C C . ARG A 1 68 ? 7.277 15.102 3.678 1 95.56 68 ARG A C 1
ATOM 498 O O . ARG A 1 68 ? 8.008 14.141 3.914 1 95.56 68 ARG A O 1
ATOM 505 N N . ASP A 1 69 ? 7.004 15.586 2.49 1 95.25 69 ASP A N 1
ATOM 506 C CA . ASP A 1 69 ? 7.703 15.219 1.265 1 95.25 69 ASP A CA 1
ATOM 507 C C . ASP A 1 69 ? 8.102 16.453 0.462 1 95.25 69 ASP A C 1
ATOM 509 O O . ASP A 1 69 ? 7.363 16.891 -0.426 1 95.25 69 ASP A O 1
ATOM 513 N N . LYS A 1 70 ? 9.352 16.922 0.8 1 93.81 70 LYS A N 1
ATOM 514 C CA . LYS A 1 70 ? 9.773 18.203 0.252 1 93.81 70 LYS A CA 1
ATOM 515 C C . LYS A 1 70 ? 8.758 19.297 0.571 1 93.81 70 LYS A C 1
ATOM 517 O O . LYS A 1 70 ? 8.484 19.578 1.74 1 93.81 70 LYS A O 1
ATOM 522 N N . SER A 1 71 ? 8.195 19.859 -0.403 1 95.12 71 SER A N 1
ATOM 523 C CA . SER A 1 71 ? 7.211 20.906 -0.146 1 95.12 71 SER A CA 1
ATOM 524 C C . SER A 1 71 ? 5.801 20.328 -0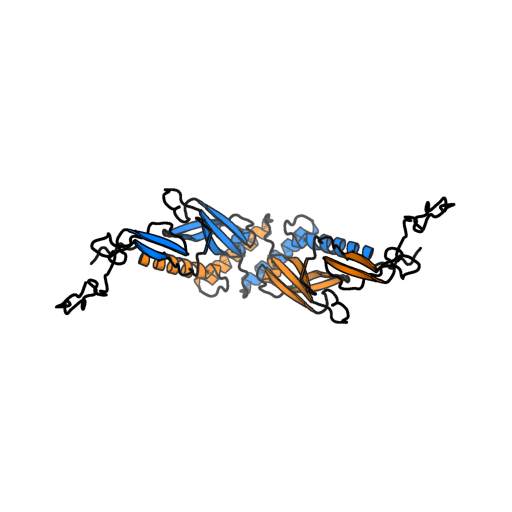.047 1 95.12 71 SER A C 1
ATOM 526 O O . SER A 1 71 ? 4.867 21.031 0.358 1 95.12 71 SER A O 1
ATOM 528 N N . ASP A 1 72 ? 5.66 19.062 -0.336 1 97.5 72 ASP A N 1
ATOM 529 C CA . ASP A 1 72 ? 4.363 18.406 -0.197 1 97.5 72 ASP A CA 1
ATOM 530 C C . ASP A 1 72 ? 4.207 17.797 1.19 1 97.5 72 ASP A C 1
ATOM 532 O O . ASP A 1 72 ? 5.191 17.609 1.91 1 97.5 72 ASP A O 1
ATOM 536 N N . VAL A 1 73 ? 2.938 17.625 1.526 1 97 73 VAL A N 1
ATOM 537 C CA . VAL A 1 73 ? 2.617 16.953 2.779 1 97 73 VAL A CA 1
ATOM 538 C C . VAL A 1 73 ? 1.68 15.781 2.506 1 97 73 VAL A C 1
ATOM 540 O O . VAL A 1 73 ? 0.727 15.906 1.732 1 97 73 VAL A O 1
ATOM 543 N N . ARG A 1 74 ? 1.974 14.625 3.051 1 98 74 ARG A N 1
ATOM 544 C CA . ARG A 1 74 ? 1.179 13.414 2.863 1 98 74 ARG A CA 1
ATOM 545 C C . ARG A 1 74 ? 0.385 13.078 4.121 1 98 74 ARG A C 1
ATOM 547 O O . ARG A 1 74 ? 0.859 13.297 5.238 1 98 74 ARG A O 1
ATOM 554 N N . CYS A 1 75 ? -0.762 12.594 3.939 1 96.5 75 CYS A N 1
ATOM 555 C CA . CYS A 1 75 ? -1.564 12.086 5.047 1 96.5 75 CYS A CA 1
ATOM 556 C C . CYS A 1 75 ? -2.461 10.938 4.59 1 96.5 75 CYS A C 1
ATOM 558 O O . CYS A 1 75 ? -2.65 10.734 3.389 1 96.5 75 CYS A O 1
ATOM 560 N N . GLU A 1 76 ? -2.924 10.141 5.523 1 96 76 GLU A N 1
ATOM 561 C CA . GLU A 1 76 ? -3.809 9.008 5.27 1 96 76 GLU A CA 1
ATOM 562 C C . GLU A 1 76 ? -5.18 9.219 5.91 1 96 76 GLU A C 1
ATOM 564 O O . GLU A 1 76 ? -5.27 9.594 7.082 1 96 76 GLU A O 1
ATOM 569 N N . VAL A 1 77 ? -6.164 9.008 5.168 1 95.62 77 VAL A N 1
ATOM 570 C CA . VAL A 1 77 ? -7.539 9.203 5.617 1 95.62 77 VAL A CA 1
ATOM 571 C C . VAL A 1 77 ? -8.344 7.93 5.395 1 95.62 77 VAL A C 1
ATOM 573 O O . VAL A 1 77 ? -8.438 7.434 4.27 1 95.62 77 VAL A O 1
ATOM 576 N N . PRO A 1 78 ? -8.898 7.398 6.441 1 95.25 78 PRO A N 1
ATOM 577 C CA . PRO A 1 78 ? -9.766 6.227 6.273 1 95.25 78 PRO A CA 1
ATOM 578 C C . PRO A 1 78 ? -11.133 6.582 5.699 1 95.25 78 PRO A C 1
ATOM 580 O O . PRO A 1 78 ? -11.719 7.598 6.074 1 95.25 78 PRO A O 1
ATOM 583 N N . ILE A 1 79 ? -11.539 5.785 4.781 1 95 79 ILE A N 1
ATOM 584 C CA . ILE A 1 79 ? -12.898 5.906 4.266 1 95 79 ILE A CA 1
ATOM 585 C C . ILE A 1 79 ? -13.602 4.555 4.348 1 95 79 ILE A C 1
ATOM 587 O O . ILE A 1 79 ? -12.953 3.512 4.434 1 95 79 ILE A O 1
ATOM 591 N N . SER A 1 80 ? -14.93 4.641 4.344 1 94.5 80 SER A N 1
ATOM 592 C CA . SER A 1 80 ? -15.703 3.408 4.406 1 94.5 80 SER A CA 1
ATOM 593 C C . SER A 1 80 ? -15.82 2.758 3.033 1 94.5 80 SER A C 1
ATOM 595 O O . SER A 1 80 ? -15.531 3.391 2.014 1 94.5 80 SER A O 1
ATOM 597 N N . ILE A 1 81 ? -16.25 1.481 3.047 1 94.62 81 ILE A N 1
ATOM 598 C CA . ILE A 1 81 ? -16.5 0.756 1.805 1 94.62 81 ILE A CA 1
ATOM 599 C C . ILE A 1 81 ? -17.562 1.487 0.983 1 94.62 81 ILE A C 1
ATOM 601 O O . ILE A 1 81 ? -17.422 1.629 -0.234 1 94.62 81 ILE A O 1
ATOM 605 N N . ALA A 1 82 ? -18.562 1.961 1.66 1 94.56 82 ALA A N 1
ATOM 606 C CA . ALA A 1 82 ? -19.656 2.639 0.97 1 94.56 82 ALA A CA 1
ATOM 607 C C . ALA A 1 82 ? -19.172 3.92 0.297 1 94.56 82 ALA A C 1
ATOM 609 O O . ALA A 1 82 ? -19.547 4.211 -0.84 1 94.56 82 ALA A O 1
ATOM 610 N N . GLN A 1 83 ? -18.359 4.652 0.984 1 94.56 83 GLN A N 1
ATOM 611 C CA . GLN A 1 83 ? -17.812 5.875 0.412 1 94.56 83 GLN A CA 1
ATOM 612 C C . GLN A 1 83 ? -16.953 5.57 -0.817 1 94.56 83 GLN A C 1
ATOM 614 O O . GLN A 1 83 ? -17.031 6.285 -1.82 1 94.56 83 GLN A O 1
ATOM 619 N N . ALA A 1 84 ? -16.172 4.496 -0.739 1 96.44 84 ALA A N 1
ATOM 620 C CA . ALA A 1 84 ? -15.305 4.117 -1.854 1 96.44 84 ALA A CA 1
ATOM 621 C C . ALA A 1 84 ? -16.125 3.732 -3.08 1 96.44 84 ALA A C 1
ATOM 623 O O . ALA A 1 84 ? -15.773 4.086 -4.207 1 96.44 84 ALA A O 1
ATOM 624 N N . VAL A 1 85 ? -17.234 3.033 -2.834 1 96.19 85 VAL A N 1
ATOM 625 C CA . VAL A 1 85 ? -18.062 2.498 -3.914 1 96.19 85 VAL A CA 1
ATOM 626 C C . VAL A 1 85 ? -18.938 3.605 -4.496 1 96.19 85 VAL A C 1
ATOM 628 O O . VAL A 1 85 ? -18.969 3.799 -5.711 1 96.19 85 VAL A O 1
ATOM 631 N N . LEU A 1 86 ? -19.578 4.371 -3.594 1 96.5 86 LEU A N 1
ATOM 632 C CA . LEU A 1 86 ? -20.625 5.309 -4.004 1 96.5 86 LEU A CA 1
ATOM 633 C C . LEU A 1 86 ? -20.047 6.699 -4.23 1 96.5 86 LEU A C 1
ATOM 635 O O . LEU A 1 86 ? -20.672 7.539 -4.883 1 96.5 86 LEU A O 1
ATOM 639 N N . GLY A 1 87 ? -18.859 6.918 -3.695 1 95.75 87 GLY A N 1
ATOM 640 C CA . GLY A 1 87 ? -18.375 8.281 -3.629 1 95.75 87 GLY A CA 1
ATOM 641 C C . GLY A 1 87 ? -18.922 9.062 -2.451 1 95.75 87 GLY A C 1
ATOM 642 O O . GLY A 1 87 ? -19.594 8.492 -1.587 1 95.75 87 GLY A O 1
ATOM 643 N N . GLY A 1 88 ? -18.469 10.359 -2.373 1 94.06 88 GLY A N 1
ATOM 644 C CA . GLY A 1 88 ? -18.891 11.227 -1.29 1 94.06 88 GLY A CA 1
ATOM 645 C C . GLY A 1 88 ? -17.875 12.297 -0.944 1 94.06 88 GLY A C 1
ATOM 646 O O . GLY A 1 88 ? -17.234 12.852 -1.832 1 94.06 88 GLY A O 1
ATOM 647 N N . SER A 1 89 ? -17.953 12.578 0.327 1 94 89 SER A N 1
ATOM 648 C CA . SER A 1 89 ? -17.031 13.602 0.797 1 94 89 SER A CA 1
ATOM 649 C C . SER A 1 89 ? -16.406 13.211 2.135 1 94 89 SER A C 1
ATOM 651 O O . SER A 1 89 ? -16.969 12.391 2.867 1 94 89 SER A O 1
ATOM 653 N N . VAL A 1 90 ? -15.273 13.75 2.361 1 93.19 90 VAL A N 1
ATOM 654 C CA . VAL A 1 90 ? -14.586 13.516 3.627 1 93.19 90 VAL A CA 1
ATOM 655 C C . VAL A 1 90 ? -13.875 14.797 4.07 1 93.19 90 VAL A C 1
ATOM 657 O O . VAL A 1 90 ? -13.375 15.555 3.238 1 93.19 90 VAL A O 1
ATOM 660 N N . VAL A 1 91 ? -13.922 15.008 5.305 1 93.5 91 VAL A N 1
ATOM 661 C CA . VAL A 1 91 ? -13.227 16.172 5.871 1 93.5 91 VAL A CA 1
ATOM 662 C C . VAL A 1 91 ? -11.797 15.781 6.227 1 93.5 91 VAL A C 1
ATOM 664 O O . VAL A 1 91 ? -11.562 14.789 6.922 1 93.5 91 VAL A O 1
ATOM 667 N N . VAL A 1 92 ? -10.852 16.547 5.766 1 94.94 92 VAL A N 1
ATOM 668 C CA . VAL A 1 92 ? -9.438 16.25 6.004 1 94.94 92 VAL A CA 1
ATOM 669 C C . VAL A 1 92 ? -8.766 17.453 6.664 1 94.94 92 VAL A C 1
ATOM 671 O O . VAL A 1 92 ? -9.055 18.594 6.324 1 94.94 92 VAL A O 1
ATOM 674 N N . PRO A 1 93 ? -7.953 17.172 7.574 1 93.56 93 PRO A N 1
ATOM 675 C CA . PRO A 1 93 ? -7.18 18.266 8.156 1 93.56 93 PRO A CA 1
ATOM 676 C C . PRO A 1 93 ? -6.055 18.734 7.238 1 93.56 93 PRO A C 1
ATOM 678 O O . PRO A 1 93 ? -5.465 17.938 6.512 1 93.56 93 PRO A O 1
ATOM 681 N N . THR A 1 94 ? -5.879 19.969 7.219 1 93.69 94 THR A N 1
ATOM 682 C CA . THR A 1 94 ? -4.746 20.578 6.527 1 93.69 94 THR A CA 1
ATOM 683 C C . THR A 1 94 ? -3.904 21.406 7.496 1 93.69 94 THR A C 1
ATOM 685 O O . THR A 1 94 ? -4.203 21.453 8.695 1 93.69 94 THR A O 1
ATOM 688 N N . LEU A 1 95 ? -2.852 22.016 6.969 1 91.12 95 LEU A N 1
ATOM 689 C CA . LEU A 1 95 ? -1.961 22.812 7.809 1 91.12 95 LEU A CA 1
ATOM 690 C C . LEU A 1 95 ? -2.625 24.125 8.227 1 91.12 95 LEU A C 1
ATOM 692 O O . LEU A 1 95 ? -2.164 24.781 9.148 1 91.12 95 LEU A O 1
ATOM 696 N N . THR A 1 96 ? -3.666 24.5 7.543 1 87.94 96 THR A N 1
ATOM 697 C CA . THR A 1 96 ? -4.309 25.781 7.809 1 87.94 96 THR A CA 1
ATOM 698 C C . THR A 1 96 ? -5.754 25.594 8.25 1 87.94 96 THR A C 1
ATOM 700 O O . THR A 1 96 ? -6.508 26.547 8.383 1 87.94 96 THR A O 1
ATOM 703 N N . GLY A 1 97 ? -6.223 24.359 8.453 1 89.56 97 GLY A N 1
ATOM 704 C CA . GLY A 1 97 ? -7.594 24.078 8.836 1 89.56 97 GLY A CA 1
ATOM 705 C C . GLY A 1 97 ? -8.102 22.75 8.297 1 89.56 97 GLY A C 1
ATOM 706 O O . GLY A 1 97 ? -7.324 21.797 8.141 1 89.56 97 GLY A O 1
ATOM 707 N N . GLN A 1 98 ? -9.414 22.672 8.219 1 92.75 98 GLN A N 1
ATOM 708 C CA . GLN A 1 98 ? -10.016 21.453 7.664 1 92.75 98 GLN A CA 1
ATOM 709 C C . GLN A 1 98 ? -10.719 21.75 6.34 1 92.75 98 GLN A C 1
ATOM 711 O O . GLN A 1 98 ? -11.25 22.844 6.145 1 92.75 98 GLN A O 1
ATOM 716 N N . VAL A 1 99 ? -10.617 20.891 5.469 1 93.56 99 VAL A N 1
ATOM 717 C CA . VAL A 1 99 ? -11.219 21.047 4.148 1 93.56 99 VAL A CA 1
ATOM 718 C C . VAL A 1 99 ? -12.016 19.797 3.791 1 93.56 99 VAL A C 1
ATOM 720 O O . VAL A 1 99 ? -11.602 18.688 4.09 1 93.56 99 VAL A O 1
ATOM 723 N N . GLU A 1 100 ? -13.164 20.031 3.133 1 94.31 100 GLU A N 1
ATOM 724 C CA . GLU A 1 100 ? -13.969 18.922 2.621 1 94.31 100 GLU A CA 1
ATOM 725 C C . GLU A 1 100 ? -13.508 18.5 1.229 1 94.31 100 GLU A C 1
ATOM 727 O O . GLU A 1 100 ? -13.453 19.328 0.313 1 94.31 100 GLU A O 1
ATOM 732 N N . MET A 1 101 ? -13.188 17.266 1.066 1 94.94 101 MET A N 1
ATOM 733 C CA . MET A 1 101 ? -12.703 16.734 -0.205 1 94.94 101 MET A CA 1
ATOM 734 C C . MET A 1 101 ? -13.703 15.734 -0.791 1 94.94 101 MET A C 1
ATOM 736 O O . MET A 1 101 ? -14.281 14.93 -0.062 1 94.94 101 MET A O 1
ATOM 740 N N . THR A 1 102 ? -13.828 15.789 -2.076 1 96.62 102 THR A N 1
ATOM 741 C CA . THR A 1 102 ? -14.727 14.867 -2.764 1 96.62 102 THR A CA 1
ATOM 742 C C . THR A 1 102 ? -14.039 13.539 -3.033 1 96.62 102 THR A C 1
ATOM 744 O O . THR A 1 102 ? -12.883 13.508 -3.461 1 96.62 102 THR A O 1
ATOM 747 N N . ILE A 1 103 ? -14.781 12.484 -2.756 1 95.62 103 ILE A N 1
ATOM 748 C CA . ILE A 1 103 ? -14.328 11.133 -3.045 1 95.62 103 ILE A CA 1
ATOM 749 C C . ILE A 1 103 ? -15.031 10.609 -4.297 1 95.62 103 ILE A C 1
ATOM 751 O O . ILE A 1 103 ? -16.266 10.484 -4.32 1 95.62 103 ILE A O 1
ATOM 755 N N . PRO A 1 104 ? -14.266 10.305 -5.332 1 96.44 104 PRO A N 1
ATOM 756 C CA . PRO A 1 104 ? -14.898 9.742 -6.531 1 96.44 104 PRO A CA 1
ATOM 757 C C . PRO A 1 104 ? -15.492 8.359 -6.297 1 96.44 104 PRO A C 1
ATOM 759 O O . PRO A 1 104 ? -14.992 7.605 -5.453 1 96.44 104 PRO A O 1
ATOM 762 N N . LYS A 1 105 ? -16.547 8.125 -7.082 1 95.81 105 LYS A N 1
ATOM 763 C CA . LYS A 1 105 ? -17.062 6.758 -7.055 1 95.81 105 LYS A CA 1
ATOM 764 C C . LYS A 1 105 ? -16.031 5.762 -7.555 1 95.81 105 LYS A C 1
ATOM 766 O O . LYS A 1 105 ? -15.273 6.055 -8.484 1 95.81 105 LYS A O 1
ATOM 771 N N . GLY A 1 106 ? -16.031 4.602 -6.945 1 96 106 GLY A N 1
ATOM 772 C CA . GLY A 1 106 ? -15.109 3.561 -7.391 1 96 106 GLY A CA 1
ATOM 773 C C . GLY A 1 106 ? -13.68 3.795 -6.941 1 96 106 GLY A C 1
ATOM 774 O O . GLY A 1 106 ? -12.742 3.336 -7.594 1 96 106 GLY A O 1
ATOM 775 N N . THR A 1 107 ? -13.508 4.586 -5.891 1 96.69 107 THR A N 1
ATOM 776 C CA . THR A 1 107 ? -12.172 4.859 -5.371 1 96.69 107 THR A CA 1
ATOM 777 C C . THR A 1 107 ? -11.516 3.582 -4.855 1 96.69 107 THR A C 1
ATOM 779 O O . THR A 1 107 ? -12.102 2.865 -4.039 1 96.69 107 THR A O 1
ATOM 782 N N . GLN A 1 108 ? -10.344 3.285 -5.359 1 97.38 108 GLN A N 1
ATOM 783 C CA . GLN A 1 108 ? -9.602 2.102 -4.945 1 97.38 108 GLN A CA 1
ATOM 784 C C . GLN A 1 108 ? -8.82 2.363 -3.658 1 97.38 108 GLN A C 1
ATOM 786 O O . GLN A 1 108 ? -8.422 3.496 -3.391 1 97.38 108 GLN A O 1
ATOM 791 N N . PRO A 1 109 ? -8.656 1.226 -2.867 1 96.81 109 PRO A N 1
ATOM 792 C CA . PRO A 1 109 ? -7.801 1.4 -1.69 1 96.81 109 PRO A CA 1
ATOM 793 C C . PRO A 1 109 ? -6.406 1.91 -2.045 1 96.81 109 PRO A C 1
ATOM 795 O O . PRO A 1 109 ? -5.777 1.397 -2.975 1 96.81 109 PRO A O 1
ATOM 798 N N . GLY A 1 110 ? -5.984 2.975 -1.296 1 96.81 110 GLY A N 1
ATOM 799 C CA . GLY A 1 110 ? -4.648 3.5 -1.527 1 96.81 110 GLY A CA 1
ATOM 800 C C . GLY A 1 110 ? -4.617 4.617 -2.553 1 96.81 110 GLY A C 1
ATOM 801 O O . GLY A 1 110 ? -3.559 5.188 -2.826 1 96.81 110 GLY A O 1
ATOM 802 N N . THR A 1 111 ? -5.738 4.992 -3.066 1 97.31 111 THR A N 1
ATOM 803 C CA . THR A 1 111 ? -5.816 6.102 -4.012 1 97.31 111 THR A CA 1
ATOM 804 C C . THR A 1 111 ? -5.363 7.402 -3.355 1 97.31 111 THR A C 1
ATOM 806 O O . THR A 1 111 ? -5.738 7.695 -2.217 1 97.31 111 THR A O 1
ATOM 809 N N . THR A 1 112 ? -4.551 8.109 -4.059 1 98.25 112 THR A N 1
ATOM 810 C CA . THR A 1 112 ? -4.062 9.383 -3.541 1 98.25 112 THR A CA 1
ATOM 811 C C . THR A 1 112 ? -4.668 10.555 -4.312 1 98.25 112 THR A C 1
ATOM 813 O O . THR A 1 112 ? -4.633 10.57 -5.547 1 98.25 112 THR A O 1
ATOM 816 N N . LEU A 1 113 ? -5.305 11.469 -3.625 1 97.62 113 LEU A N 1
ATOM 817 C CA . LEU A 1 113 ? -5.852 12.703 -4.18 1 97.62 113 LEU A CA 1
ATOM 818 C C . LEU A 1 113 ? -4.988 13.898 -3.795 1 97.62 113 LEU A C 1
ATOM 820 O O . LEU A 1 113 ? -4.465 13.953 -2.68 1 97.62 113 LEU A O 1
ATOM 824 N N . LYS A 1 114 ? -4.918 14.836 -4.676 1 97.38 114 LYS A N 1
ATOM 825 C CA . LYS A 1 114 ? -4.023 15.977 -4.48 1 97.38 114 LYS A CA 1
ATOM 826 C C . LYS A 1 114 ? -4.812 17.25 -4.223 1 97.38 114 LYS A C 1
ATOM 828 O O . LYS A 1 114 ? -5.758 17.562 -4.953 1 97.38 114 LYS A O 1
ATOM 833 N N . MET A 1 115 ? -4.477 17.891 -3.209 1 96.56 115 MET A N 1
ATOM 834 C CA . MET A 1 115 ? -5 19.234 -2.934 1 96.56 115 MET A CA 1
ATOM 835 C C . MET A 1 115 ? -3.922 20.281 -3.139 1 96.56 115 MET A C 1
ATOM 837 O O . MET A 1 115 ? -3.031 20.438 -2.301 1 96.56 115 MET A O 1
ATOM 841 N N . ARG A 1 116 ? -4.098 21.047 -4.148 1 95.44 116 ARG A N 1
ATOM 842 C CA . ARG A 1 116 ? -3.08 22.016 -4.535 1 95.44 116 ARG A CA 1
ATOM 843 C C . ARG A 1 116 ? -3.027 23.172 -3.547 1 95.44 116 ARG A C 1
ATOM 845 O O . ARG A 1 116 ? -4.066 23.656 -3.09 1 95.44 116 ARG A O 1
ATOM 852 N N . GLY A 1 117 ? -1.824 23.578 -3.223 1 94.75 117 GLY A N 1
ATOM 853 C CA . GLY A 1 117 ? -1.622 24.766 -2.404 1 94.75 117 GLY A CA 1
ATOM 854 C C . GLY A 1 117 ? -1.763 24.5 -0.918 1 94.75 117 GLY A C 1
ATOM 855 O O . GLY A 1 117 ? -1.693 25.422 -0.106 1 94.75 117 GLY A O 1
ATOM 856 N N . LYS A 1 118 ? -1.896 23.281 -0.625 1 95.25 118 LYS A N 1
ATOM 857 C CA . LYS A 1 118 ? -2.135 22.953 0.777 1 95.25 118 LYS A CA 1
ATOM 858 C C . LYS A 1 118 ? -0.899 22.328 1.41 1 95.25 118 LYS A C 1
ATOM 860 O O . LYS A 1 118 ? -0.984 21.719 2.484 1 95.25 118 LYS A O 1
ATOM 865 N N . GLY A 1 119 ? 0.255 22.422 0.779 1 95.06 119 GLY A N 1
ATOM 866 C CA . GLY A 1 119 ? 1.517 21.922 1.306 1 95.06 119 GLY A CA 1
ATOM 867 C C . GLY A 1 119 ? 2.346 23 1.983 1 95.06 119 GLY A C 1
ATOM 868 O O . GLY A 1 119 ? 1.802 23.969 2.512 1 95.06 119 GLY A O 1
ATOM 869 N N . ILE A 1 120 ? 3.627 22.766 2.084 1 94.06 120 ILE A N 1
ATOM 870 C CA . ILE A 1 120 ? 4.57 23.656 2.766 1 94.06 120 ILE A CA 1
ATOM 871 C C . ILE A 1 120 ? 5.062 24.734 1.8 1 94.06 120 ILE A C 1
ATOM 873 O O . ILE A 1 120 ? 5.316 24.453 0.626 1 94.06 120 ILE A O 1
ATOM 877 N N . LYS A 1 121 ? 5.164 25.875 2.344 1 92.44 121 LYS A N 1
ATOM 878 C CA . LYS A 1 121 ? 5.727 26.953 1.555 1 92.44 121 LYS A CA 1
ATOM 879 C C . LYS A 1 121 ? 7.199 26.719 1.245 1 92.44 121 LYS A C 1
ATOM 881 O O . LYS A 1 121 ? 7.965 26.312 2.123 1 92.44 121 LYS A O 1
ATOM 886 N N . GLU A 1 122 ? 7.504 26.922 -0.015 1 91.62 122 GLU A N 1
ATOM 887 C CA . GLU A 1 122 ? 8.914 26.797 -0.388 1 91.62 122 GLU A CA 1
ATOM 888 C C . GLU A 1 122 ? 9.734 27.953 0.164 1 91.62 122 GLU A C 1
ATOM 890 O O . GLU A 1 122 ? 9.281 29.094 0.168 1 91.62 122 GLU A O 1
ATOM 895 N N . LEU A 1 123 ? 10.961 27.547 0.569 1 87.44 123 LEU A N 1
ATOM 896 C CA . LEU A 1 123 ? 11.844 28.578 1.103 1 87.44 123 LEU A CA 1
ATOM 897 C C . LEU A 1 123 ? 12.086 29.672 0.069 1 87.44 123 LEU A C 1
ATOM 899 O O . LEU A 1 123 ? 12.367 29.375 -1.096 1 87.44 123 LEU A O 1
ATOM 903 N N . ASN A 1 124 ? 11.938 30.953 0.448 1 84.56 124 ASN A N 1
ATOM 904 C CA . ASN A 1 124 ? 12.188 32.125 -0.364 1 84.56 124 ASN A CA 1
ATOM 905 C C . ASN A 1 124 ? 11.242 32.219 -1.561 1 84.56 124 ASN A C 1
ATOM 907 O O . ASN A 1 124 ? 11.633 32.656 -2.639 1 84.56 124 ASN A O 1
ATOM 911 N N . SER A 1 125 ? 10.203 31.531 -1.568 1 87.94 125 SER A N 1
ATOM 912 C CA . SER A 1 125 ? 9.188 31.547 -2.617 1 87.94 125 SER A CA 1
ATOM 913 C C . SER A 1 125 ? 7.785 31.656 -2.029 1 87.94 125 SER A C 1
ATOM 915 O O . SER A 1 125 ? 7.586 31.422 -0.836 1 87.94 125 SER A O 1
ATOM 917 N N . SER A 1 126 ? 6.828 32.188 -2.773 1 89.25 126 SER A N 1
ATOM 918 C CA . SER A 1 126 ? 5.434 32.25 -2.34 1 89.25 126 SER A CA 1
ATOM 919 C C . SER A 1 126 ? 4.707 30.953 -2.713 1 89.25 126 SER A C 1
ATOM 921 O O . SER A 1 126 ? 3.557 30.734 -2.324 1 89.25 126 SER A O 1
ATOM 923 N N . ARG A 1 127 ? 5.41 30.125 -3.361 1 92.81 127 ARG A N 1
ATOM 924 C CA . ARG A 1 127 ? 4.789 28.891 -3.834 1 92.81 127 ARG A CA 1
ATOM 925 C C . ARG A 1 127 ? 4.617 27.906 -2.693 1 92.81 127 ARG A C 1
ATOM 927 O O . ARG A 1 127 ? 5.484 27.781 -1.825 1 92.81 127 ARG A O 1
ATOM 934 N N . ARG A 1 128 ? 3.52 27.266 -2.676 1 94.75 128 ARG A N 1
ATOM 935 C CA . ARG A 1 128 ? 3.225 26.234 -1.695 1 94.75 128 ARG A CA 1
ATOM 936 C C . ARG A 1 128 ? 3.078 24.875 -2.365 1 94.75 128 ARG A C 1
ATOM 938 O O . ARG A 1 128 ? 2.549 24.766 -3.475 1 94.75 128 ARG A O 1
ATOM 945 N N . GLY A 1 129 ? 3.592 23.812 -1.735 1 96.44 129 GLY A N 1
ATOM 946 C CA . GLY A 1 129 ? 3.348 22.469 -2.225 1 96.44 129 GLY A CA 1
ATOM 947 C C . GLY A 1 129 ? 1.905 22.031 -2.066 1 96.44 129 GLY A C 1
ATOM 948 O O . GLY A 1 129 ? 1.021 22.859 -1.832 1 96.44 129 GLY A O 1
ATOM 949 N N . SER A 1 130 ? 1.715 20.75 -2.277 1 97.88 130 SER A N 1
ATOM 950 C CA . SER A 1 130 ? 0.375 20.188 -2.201 1 97.88 130 SER A CA 1
ATOM 951 C C . SER A 1 130 ? 0.25 19.219 -1.025 1 97.88 130 SER A C 1
ATOM 953 O O . SER A 1 130 ? 1.257 18.812 -0.443 1 97.88 130 SER A O 1
ATOM 955 N N . GLN A 1 131 ? -0.976 19.047 -0.641 1 97.81 131 GLN A N 1
ATOM 956 C CA . GLN A 1 131 ? -1.261 17.953 0.28 1 97.81 131 GLN A CA 1
ATOM 957 C C . GLN A 1 131 ? -1.752 16.719 -0.469 1 97.81 131 GLN A C 1
ATOM 959 O O . GLN A 1 131 ? -2.709 16.797 -1.242 1 97.81 131 GLN A O 1
ATOM 964 N N . LEU A 1 132 ? -1.025 15.68 -0.328 1 98.44 132 LEU A N 1
ATOM 965 C CA . LEU A 1 132 ? -1.388 14.398 -0.92 1 98.44 132 LEU A CA 1
ATOM 966 C C . LEU A 1 132 ? -2.154 13.539 0.077 1 98.44 132 LEU A C 1
ATOM 968 O O . LEU A 1 132 ? -1.586 13.07 1.065 1 98.44 132 LEU A O 1
ATOM 972 N N . VAL A 1 133 ? -3.42 13.32 -0.23 1 97.88 133 VAL A N 1
ATOM 973 C CA . VAL A 1 133 ? -4.301 12.578 0.67 1 97.88 133 VAL A CA 1
ATOM 974 C C . VAL A 1 133 ? -4.496 11.164 0.149 1 97.88 133 VAL A C 1
ATOM 976 O O . VAL A 1 133 ? -5.133 10.953 -0.887 1 97.88 133 VAL A O 1
ATOM 979 N N . THR A 1 134 ? -3.947 10.211 0.837 1 98 134 THR A N 1
ATOM 980 C CA . THR A 1 134 ? -4.16 8.812 0.493 1 98 134 THR A CA 1
ATOM 981 C C . THR A 1 134 ? -5.402 8.266 1.188 1 98 134 THR A C 1
ATOM 983 O O . THR A 1 134 ? -5.508 8.312 2.414 1 98 134 THR A O 1
ATOM 986 N N . LEU A 1 135 ? -6.316 7.781 0.39 1 97.38 135 LEU A N 1
ATOM 987 C CA . LEU A 1 135 ? -7.566 7.238 0.91 1 97.38 135 LEU A CA 1
ATOM 988 C C . LEU A 1 135 ? -7.426 5.75 1.211 1 97.38 135 LEU A C 1
ATOM 990 O O . LEU A 1 135 ? -7.156 4.949 0.311 1 97.38 135 LEU A O 1
ATOM 994 N N . ASN A 1 136 ? -7.605 5.395 2.469 1 96 136 ASN A N 1
ATOM 995 C CA . ASN A 1 136 ? -7.543 4.004 2.902 1 96 136 ASN A CA 1
ATOM 996 C C . ASN A 1 136 ? -8.93 3.439 3.186 1 96 136 ASN A C 1
ATOM 998 O O . ASN A 1 136 ? -9.586 3.838 4.152 1 96 136 ASN A O 1
ATOM 1002 N N . VAL A 1 137 ? -9.266 2.494 2.34 1 96.31 137 VAL A N 1
ATOM 1003 C CA . VAL A 1 137 ? -10.57 1.872 2.533 1 96.31 137 VAL A CA 1
ATOM 1004 C C . VAL A 1 137 ? -10.531 0.94 3.744 1 96.31 137 VAL A C 1
ATOM 1006 O O . VAL A 1 137 ? -9.68 0.046 3.814 1 96.31 137 VAL A O 1
ATOM 1009 N N . HIS A 1 138 ? -11.422 1.208 4.625 1 95.56 138 HIS A N 1
ATOM 1010 C CA . HIS A 1 138 ? -11.477 0.383 5.828 1 95.56 138 HIS A CA 1
ATOM 1011 C C . HIS A 1 138 ? -12.648 -0.591 5.777 1 95.56 138 HIS A C 1
ATOM 1013 O O . HIS A 1 138 ? -13.805 -0.175 5.629 1 95.56 138 HIS A O 1
ATOM 1019 N N . VAL A 1 139 ? -12.367 -1.854 5.941 1 95.12 139 VAL A N 1
ATOM 1020 C CA . VAL A 1 139 ? -13.367 -2.916 5.961 1 95.12 139 VAL A CA 1
ATOM 1021 C C . VAL A 1 139 ? -13.836 -3.16 7.391 1 95.12 139 VAL A C 1
ATOM 1023 O O . VAL A 1 139 ? -13.023 -3.412 8.281 1 95.12 139 VAL A O 1
ATOM 1026 N N . PRO A 1 140 ? -15.094 -3.029 7.59 1 91.88 140 PRO A N 1
ATOM 1027 C CA . PRO A 1 140 ? -15.586 -3.289 8.945 1 91.88 140 PRO A CA 1
ATOM 1028 C C . PRO A 1 140 ? -15.352 -4.73 9.391 1 91.88 140 PRO A C 1
ATOM 1030 O O . PRO A 1 140 ? -15.523 -5.66 8.602 1 91.88 140 PRO A O 1
ATOM 1033 N N . ASP A 1 141 ? -14.953 -4.887 10.617 1 87.69 141 ASP A N 1
ATOM 1034 C CA . ASP A 1 141 ? -14.695 -6.223 11.141 1 87.69 141 ASP A CA 1
ATOM 1035 C C . ASP A 1 141 ? -15.922 -6.781 11.859 1 87.69 141 ASP A C 1
ATOM 1037 O O . ASP A 1 141 ? -15.984 -7.977 12.156 1 87.69 141 ASP A O 1
ATOM 1041 N N . THR A 1 142 ? -16.875 -5.945 12.195 1 90.56 142 THR A N 1
ATOM 1042 C CA . THR A 1 142 ? -18.156 -6.348 12.781 1 90.56 142 THR A CA 1
ATOM 1043 C C . THR A 1 142 ? -19.312 -5.77 11.984 1 90.56 142 THR A C 1
ATOM 1045 O O . THR A 1 142 ? -19.266 -4.625 11.531 1 90.56 142 THR A O 1
ATOM 1048 N N . LEU A 1 143 ? -20.312 -6.598 11.781 1 92.56 143 LEU A N 1
ATOM 1049 C CA . LEU A 1 143 ? -21.484 -6.195 11.008 1 92.56 143 LEU A CA 1
ATOM 1050 C C . LEU A 1 143 ? -22.766 -6.418 11.797 1 92.56 143 LEU A C 1
ATOM 1052 O O . LEU A 1 143 ? -22.891 -7.406 12.523 1 92.56 143 LEU A O 1
ATOM 1056 N N . SER A 1 144 ? -23.625 -5.449 11.68 1 93.25 144 SER A N 1
ATOM 1057 C CA . SER A 1 144 ? -24.984 -5.738 12.117 1 93.25 144 SER A CA 1
ATOM 1058 C C . SER A 1 144 ? -25.641 -6.793 11.227 1 93.25 144 SER A C 1
ATOM 1060 O O . SER A 1 144 ? -25.156 -7.07 10.133 1 93.25 144 SER A O 1
ATOM 1062 N N . ASP A 1 145 ? -26.719 -7.379 11.719 1 95.31 145 ASP A N 1
ATOM 1063 C CA . ASP A 1 145 ? -27.453 -8.375 10.93 1 95.31 145 ASP A CA 1
ATOM 1064 C C . ASP A 1 145 ? -27.906 -7.789 9.594 1 95.31 145 ASP A C 1
ATOM 1066 O O . ASP A 1 145 ? -27.812 -8.453 8.562 1 95.31 145 ASP A O 1
ATOM 1070 N N . ARG A 1 146 ? -28.312 -6.59 9.695 1 95.25 146 ARG A N 1
ATOM 1071 C CA . ARG A 1 146 ? -28.797 -5.93 8.484 1 95.25 146 ARG A CA 1
ATOM 1072 C C . ARG A 1 146 ? -27.656 -5.691 7.5 1 95.25 146 ARG A C 1
ATOM 1074 O O . ARG A 1 146 ? -27.797 -5.93 6.301 1 95.25 146 ARG A O 1
ATOM 1081 N N . GLN A 1 147 ? -26.562 -5.234 7.938 1 94.44 147 GLN A N 1
ATOM 1082 C CA . GLN A 1 147 ? -25.391 -5.035 7.09 1 94.44 147 GLN A CA 1
ATOM 1083 C C . GLN A 1 147 ? -24.953 -6.344 6.434 1 94.44 147 GLN A C 1
ATOM 1085 O O . GLN A 1 147 ? -24.609 -6.367 5.25 1 94.44 147 GLN A O 1
ATOM 1090 N N . LYS A 1 148 ? -24.984 -7.379 7.25 1 96 148 LYS A N 1
ATOM 1091 C CA . LYS A 1 148 ? -24.609 -8.695 6.742 1 96 148 LYS A CA 1
ATOM 1092 C C . LYS A 1 148 ? -25.547 -9.133 5.617 1 96 148 LYS A C 1
ATOM 1094 O O . LYS A 1 148 ? -25.078 -9.602 4.574 1 96 148 LYS A O 1
ATOM 1099 N N . GLU A 1 149 ? -26.781 -8.969 5.855 1 97.31 149 GLU A N 1
ATOM 1100 C CA . GLU A 1 149 ? -27.781 -9.328 4.852 1 97.31 149 GLU A CA 1
ATOM 1101 C C . GLU A 1 149 ? -27.562 -8.547 3.557 1 97.31 149 GLU A C 1
ATOM 1103 O O . GLU A 1 149 ? -27.594 -9.125 2.467 1 97.31 149 GLU A O 1
ATOM 1108 N N . LEU A 1 150 ? -27.375 -7.258 3.686 1 97.06 150 LEU A N 1
ATOM 1109 C CA . LEU A 1 150 ? -27.172 -6.402 2.521 1 97.06 150 LEU A CA 1
ATOM 1110 C C . LEU A 1 150 ? -25.922 -6.809 1.757 1 97.06 150 LEU A C 1
ATOM 1112 O O . LEU A 1 150 ? -25.938 -6.855 0.524 1 97.06 150 LEU A O 1
ATOM 1116 N N . MET A 1 151 ? -24.891 -7.117 2.5 1 96.31 151 MET A N 1
ATOM 1117 C CA . MET A 1 151 ? -23.625 -7.488 1.867 1 96.31 151 MET A CA 1
ATOM 1118 C C . MET A 1 151 ? -23.734 -8.844 1.176 1 96.31 151 MET A C 1
ATOM 1120 O O . MET A 1 151 ? -23.141 -9.055 0.114 1 96.31 151 MET A O 1
ATOM 1124 N N . GLU A 1 152 ? -24.453 -9.766 1.784 1 97.06 152 GLU A N 1
ATOM 1125 C CA . GLU A 1 152 ? -24.688 -11.062 1.162 1 97.06 152 GLU A CA 1
ATOM 1126 C C . GLU A 1 152 ? -25.438 -10.914 -0.155 1 97.06 152 GLU A C 1
ATOM 1128 O O . GLU A 1 152 ? -25.125 -11.578 -1.141 1 97.06 152 GLU A O 1
ATOM 1133 N N . GLU A 1 153 ? -26.422 -10.055 -0.066 1 97 153 GLU A N 1
ATOM 1134 C CA . GLU A 1 153 ? -27.156 -9.789 -1.301 1 97 153 GLU A CA 1
ATOM 1135 C C . GLU A 1 153 ? -26.266 -9.125 -2.344 1 97 153 GLU A C 1
ATOM 1137 O O . GLU A 1 153 ? -26.344 -9.43 -3.533 1 97 153 GLU A O 1
ATOM 1142 N N . PHE A 1 154 ? -25.484 -8.18 -1.92 1 96 154 PHE A N 1
ATOM 1143 C CA . PHE A 1 154 ? -24.516 -7.527 -2.803 1 96 154 PHE A CA 1
ATOM 1144 C C . PHE A 1 154 ? -23.594 -8.555 -3.441 1 96 154 PHE A C 1
ATOM 1146 O O . PHE A 1 154 ? -23.328 -8.5 -4.648 1 96 154 PHE A O 1
ATOM 1153 N N . ALA A 1 155 ? -23.125 -9.531 -2.646 1 93.75 155 ALA A N 1
ATOM 1154 C CA . ALA A 1 155 ? -22.234 -10.594 -3.113 1 93.75 155 ALA A CA 1
ATOM 1155 C C . ALA A 1 155 ? -22.906 -11.438 -4.188 1 93.75 155 ALA A C 1
ATOM 1157 O O . ALA A 1 155 ? -22.281 -11.797 -5.188 1 93.75 155 ALA A O 1
ATOM 1158 N N . THR A 1 156 ? -24.141 -11.734 -3.932 1 94.25 156 THR A N 1
ATOM 1159 C CA . THR A 1 156 ? -24.922 -12.547 -4.871 1 94.25 156 THR A CA 1
ATOM 1160 C C . THR A 1 156 ? -25.062 -11.828 -6.207 1 94.25 156 THR A C 1
ATOM 1162 O O . THR A 1 156 ? -24.906 -12.438 -7.27 1 94.25 156 THR A O 1
ATOM 1165 N N . GLU A 1 157 ? -25.375 -10.539 -6.129 1 92.56 157 GLU A N 1
ATOM 1166 C CA . GLU A 1 157 ? -25.484 -9.734 -7.34 1 92.56 157 GLU A CA 1
ATOM 1167 C C . GLU A 1 157 ? -24.156 -9.656 -8.078 1 92.56 157 GLU A C 1
ATOM 1169 O O . GLU A 1 157 ? -24.125 -9.734 -9.312 1 92.56 157 GLU A O 1
ATOM 1174 N N . GLU A 1 158 ? -23.141 -9.523 -7.387 1 88.62 158 GLU A N 1
ATOM 1175 C CA . GLU A 1 158 ? -21.812 -9.453 -7.969 1 88.62 158 GLU A CA 1
ATOM 1176 C C . GLU A 1 158 ? -21.438 -10.75 -8.672 1 88.62 158 GLU A C 1
ATOM 1178 O O . GLU A 1 158 ? -20.859 -10.734 -9.75 1 88.62 158 GLU A O 1
ATOM 1183 N N . GLN A 1 159 ? -21.75 -11.852 -8.023 1 87.94 159 GLN A N 1
ATOM 1184 C CA . GLN A 1 159 ? -21.484 -13.164 -8.617 1 87.94 159 GLN A CA 1
ATOM 1185 C C . GLN A 1 159 ? -22.25 -13.344 -9.922 1 87.94 159 GLN A C 1
ATOM 1187 O O . GLN A 1 159 ? -21.719 -13.867 -10.898 1 87.94 159 GLN A O 1
ATOM 1192 N N . ARG A 1 160 ? -23.469 -12.906 -9.875 1 89.12 160 ARG A N 1
ATOM 1193 C CA . ARG A 1 160 ? -24.297 -12.992 -11.07 1 89.12 160 ARG A CA 1
ATOM 1194 C C . ARG A 1 160 ? -23.703 -12.18 -12.211 1 89.12 160 ARG A C 1
ATOM 1196 O O . ARG A 1 160 ? -23.594 -12.664 -13.344 1 89.12 160 ARG A O 1
ATOM 1203 N N . LEU A 1 161 ? -23.281 -11 -11.93 1 86.56 161 LEU A N 1
ATOM 1204 C CA . LEU A 1 161 ? -22.672 -10.125 -12.93 1 86.56 161 LEU A CA 1
ATOM 1205 C C . LEU A 1 161 ? -21.328 -10.688 -13.406 1 86.56 161 LEU A C 1
ATOM 1207 O O . LEU A 1 161 ? -20.969 -10.531 -14.57 1 86.56 161 LEU A O 1
ATOM 1211 N N . GLY A 1 162 ? -20.625 -11.266 -12.539 1 83.62 162 GLY A N 1
ATOM 1212 C CA . GLY A 1 162 ? -19.375 -11.906 -12.906 1 83.62 162 GLY A CA 1
ATOM 1213 C C . GLY A 1 162 ? -19.547 -13.055 -13.883 1 83.62 162 GLY A C 1
ATOM 1214 O O . GLY A 1 162 ? -18.766 -13.211 -14.82 1 83.62 162 GLY A O 1
ATOM 1215 N N . GLU A 1 163 ? -20.531 -13.828 -13.656 1 84.19 163 GLU A N 1
ATOM 1216 C CA . GLU A 1 163 ? -20.812 -14.977 -14.508 1 84.19 163 GLU A CA 1
ATOM 1217 C C . GLU A 1 163 ? -21.219 -14.539 -15.914 1 84.19 163 GLU A C 1
ATOM 1219 O O . GLU A 1 163 ? -20.969 -15.25 -16.891 1 84.19 163 GLU A O 1
ATOM 1224 N N . THR A 1 164 ? -21.797 -13.359 -15.984 1 84.88 164 THR A N 1
ATOM 1225 C CA . THR A 1 164 ? -22.234 -12.859 -17.281 1 84.88 164 THR A CA 1
ATOM 1226 C C . THR A 1 164 ? -21.156 -11.961 -17.906 1 84.88 164 THR A C 1
ATOM 1228 O O . THR A 1 164 ? -21.359 -11.406 -18.984 1 84.88 164 THR A O 1
ATOM 1231 N N . GLY A 1 165 ? -20.078 -11.789 -17.203 1 79.12 165 GLY A N 1
ATOM 1232 C CA . GLY A 1 165 ? -18.969 -10.992 -17.719 1 79.12 165 GLY A CA 1
ATOM 1233 C C . GLY A 1 165 ? -19.203 -9.5 -17.578 1 79.12 165 GLY A C 1
ATOM 1234 O O . GLY A 1 165 ? -18.578 -8.711 -18.297 1 79.12 165 GLY A O 1
ATOM 1235 N N . GLN A 1 166 ? -20.203 -9.109 -16.797 1 80.25 166 GLN A N 1
ATOM 1236 C CA . GLN A 1 166 ? -20.562 -7.699 -16.688 1 80.25 166 GLN A CA 1
ATOM 1237 C C . GLN A 1 166 ? -19.969 -7.07 -15.445 1 80.25 166 GLN A C 1
ATOM 1239 O O . GLN A 1 166 ? -20.156 -5.879 -15.188 1 80.25 166 GLN A O 1
ATOM 1244 N N . SER A 1 167 ? -19.234 -7.855 -14.727 1 80.12 167 SER A N 1
ATOM 1245 C CA . SER A 1 167 ? -18.656 -7.312 -13.5 1 80.12 167 SER A CA 1
ATOM 1246 C C . SER A 1 167 ? -17.375 -6.555 -13.789 1 80.12 167 SER A C 1
ATOM 1248 O O . SER A 1 167 ? -16.578 -6.977 -14.633 1 80.12 167 SER A O 1
ATOM 1250 N N . SER A 1 168 ? -17.203 -5.438 -13.156 1 77.5 168 SER A N 1
ATOM 1251 C CA . SER A 1 168 ? -15.977 -4.66 -13.312 1 77.5 168 SER A CA 1
ATOM 1252 C C . SER A 1 168 ? -14.961 -4.992 -12.219 1 77.5 168 SER A C 1
ATOM 1254 O O . SER A 1 168 ? -13.867 -4.43 -12.188 1 77.5 168 SER A O 1
ATOM 1256 N N . CYS A 1 169 ? -15.305 -5.918 -11.406 1 80.44 169 CYS A N 1
ATOM 1257 C CA . CYS A 1 169 ? -14.406 -6.301 -10.32 1 80.44 169 CYS A CA 1
ATOM 1258 C C . CYS A 1 169 ? -13.375 -7.312 -10.797 1 80.44 169 CYS A C 1
ATOM 1260 O O . CYS A 1 169 ? -13.727 -8.344 -11.375 1 80.44 169 CYS A O 1
ATOM 1262 N N . LYS A 1 170 ? -12.086 -7.035 -10.523 1 80.38 170 LYS A N 1
ATOM 1263 C CA . LYS A 1 170 ? -10.977 -7.848 -11.008 1 80.38 170 LYS A CA 1
ATOM 1264 C C . LYS A 1 170 ? -10.992 -9.234 -10.375 1 80.38 170 LYS A C 1
ATOM 1266 O O . LYS A 1 170 ? -10.398 -10.172 -10.906 1 80.38 170 LYS A O 1
ATOM 1271 N N . SER A 1 171 ? -11.703 -9.383 -9.32 1 81.62 171 SER A N 1
ATOM 1272 C CA . SER A 1 171 ? -11.773 -10.68 -8.656 1 81.62 171 SER A CA 1
ATOM 1273 C C . SER A 1 171 ? -12.484 -11.711 -9.523 1 81.62 171 SER A C 1
ATOM 1275 O O . SER A 1 171 ? -12.25 -12.914 -9.391 1 81.62 171 SER A O 1
ATOM 1277 N N . HIS A 1 172 ? -13.273 -11.203 -10.453 1 78.81 172 HIS A N 1
ATOM 1278 C CA . HIS A 1 172 ? -14.078 -12.117 -11.258 1 78.81 172 HIS A CA 1
ATOM 1279 C C . HIS A 1 172 ? -13.312 -12.594 -12.484 1 78.81 172 HIS A C 1
ATOM 1281 O O . HIS A 1 172 ? -13.695 -13.578 -13.117 1 78.81 172 HIS A O 1
ATOM 1287 N N . THR A 1 173 ? -12.203 -11.93 -12.781 1 78.75 173 THR A N 1
ATOM 1288 C CA . THR A 1 173 ? -11.391 -12.359 -13.914 1 78.75 173 THR A CA 1
ATOM 1289 C C . THR A 1 173 ? -10.086 -12.992 -13.43 1 78.75 173 THR A C 1
ATOM 1291 O O . THR A 1 173 ? -9.281 -13.461 -14.242 1 78.75 173 THR A O 1
ATOM 1294 N N . PHE A 1 174 ? -10.016 -13.07 -12.258 1 88.06 174 PHE A N 1
ATOM 1295 C CA . PHE A 1 174 ? -8.773 -13.578 -11.68 1 88.06 174 PHE A CA 1
ATOM 1296 C C . PHE A 1 174 ? -8.633 -15.078 -11.945 1 88.06 174 PHE A C 1
ATOM 1298 O O . PHE A 1 174 ? -7.516 -15.586 -12.055 1 88.06 174 PHE A O 1
ATOM 1305 N N . ALA A 1 175 ? -9.703 -15.766 -12 1 82.12 175 ALA A N 1
ATOM 1306 C CA . ALA A 1 175 ? -9.656 -17.188 -12.297 1 82.12 175 ALA A CA 1
ATOM 1307 C C . ALA A 1 175 ? -8.883 -17.469 -13.578 1 82.12 175 ALA A C 1
ATOM 1309 O O . ALA A 1 175 ? -8.164 -18.469 -13.68 1 82.12 175 ALA A O 1
ATOM 1310 N N . ASP A 1 176 ? -9.055 -16.531 -14.539 1 85.06 176 ASP A N 1
ATOM 1311 C CA . ASP A 1 176 ? -8.328 -16.672 -15.797 1 85.06 176 ASP A CA 1
ATOM 1312 C C . ASP A 1 176 ? -6.82 -16.531 -15.578 1 85.06 176 ASP A C 1
ATOM 1314 O O . ASP A 1 176 ? -6.031 -17.266 -16.172 1 85.06 176 ASP A O 1
ATOM 1318 N N . THR A 1 177 ? -6.504 -15.594 -14.773 1 86.06 177 THR A N 1
ATOM 1319 C CA . THR A 1 177 ? -5.102 -15.383 -14.438 1 86.06 177 THR A CA 1
ATOM 1320 C C . THR A 1 177 ? -4.52 -16.609 -13.742 1 86.06 177 THR A C 1
ATOM 1322 O O . THR A 1 177 ? -3.393 -17.016 -14.023 1 86.06 177 THR A O 1
ATOM 1325 N N . VAL A 1 178 ? -5.297 -17.188 -12.883 1 90.62 178 VAL A N 1
ATOM 1326 C CA . VAL A 1 178 ? -4.867 -18.406 -12.188 1 90.62 178 VAL A CA 1
ATOM 1327 C C . VAL A 1 178 ? -4.605 -19.516 -13.188 1 90.62 178 VAL A C 1
ATOM 1329 O O . VAL A 1 178 ? -3.535 -20.125 -13.18 1 90.62 178 VAL A O 1
ATOM 1332 N N . ARG A 1 179 ? -5.527 -19.703 -14.016 1 88.12 179 ARG A N 1
ATOM 1333 C CA . ARG A 1 179 ? -5.414 -20.766 -15.008 1 88.12 179 ARG A CA 1
ATOM 1334 C C . ARG A 1 179 ? -4.195 -20.547 -15.898 1 88.12 179 ARG A C 1
ATOM 1336 O O . ARG A 1 179 ? -3.412 -21.484 -16.125 1 88.12 179 ARG A O 1
ATOM 1343 N N . SER A 1 180 ? -4.059 -19.344 -16.375 1 89.19 180 SER A N 1
ATOM 1344 C CA . SER A 1 180 ? -2.941 -19.047 -17.266 1 89.19 180 SER A CA 1
ATOM 1345 C C . SER A 1 180 ? -1.604 -19.234 -16.547 1 89.19 180 SER A C 1
ATOM 1347 O O . SER A 1 180 ? -0.646 -19.734 -17.141 1 89.19 180 SER A O 1
ATOM 1349 N N . THR A 1 181 ? -1.567 -18.844 -15.352 1 89.62 181 THR A N 1
ATOM 1350 C CA . THR A 1 181 ? -0.334 -18.953 -14.578 1 89.62 181 THR A CA 1
ATOM 1351 C C . THR A 1 181 ? 0.008 -20.406 -14.297 1 89.62 181 THR A C 1
ATOM 1353 O O . THR A 1 181 ? 1.151 -20.828 -14.484 1 89.62 181 THR A O 1
ATOM 1356 N N . VAL A 1 182 ? -0.917 -21.188 -13.93 1 88.62 182 VAL A N 1
ATOM 1357 C CA . VAL A 1 182 ? -0.708 -22.594 -13.633 1 88.62 182 VAL A CA 1
ATOM 1358 C C . VAL A 1 182 ? -0.302 -23.328 -14.906 1 88.62 182 VAL A C 1
ATOM 1360 O O . VAL A 1 182 ? 0.603 -24.172 -14.883 1 88.62 182 VAL A O 1
ATOM 1363 N N . ASP A 1 183 ? -0.956 -22.969 -15.992 1 88.25 183 ASP A N 1
ATOM 1364 C CA . ASP A 1 183 ? -0.632 -23.578 -17.266 1 88.25 183 ASP A CA 1
ATOM 1365 C C . ASP A 1 183 ? 0.802 -23.266 -17.688 1 88.25 183 ASP A C 1
ATOM 1367 O O . ASP A 1 183 ? 1.517 -24.141 -18.188 1 88.25 183 ASP A O 1
ATOM 1371 N N . ARG A 1 184 ? 1.152 -22.062 -17.5 1 86.62 184 ARG A N 1
ATOM 1372 C CA . ARG A 1 184 ? 2.512 -21.641 -17.812 1 86.62 184 ARG A CA 1
ATOM 1373 C C . ARG A 1 184 ? 3.535 -22.422 -17 1 86.62 184 ARG A C 1
ATOM 1375 O O . ARG A 1 184 ? 4.551 -22.859 -17.531 1 86.62 184 ARG A O 1
ATOM 1382 N N . ILE A 1 185 ? 3.303 -22.688 -15.789 1 84.94 185 ILE A N 1
ATOM 1383 C CA . ILE A 1 185 ? 4.223 -23.391 -14.898 1 84.94 185 ILE A CA 1
ATOM 1384 C C . ILE A 1 185 ? 4.285 -24.859 -15.289 1 84.94 185 ILE A C 1
ATOM 1386 O O . ILE A 1 18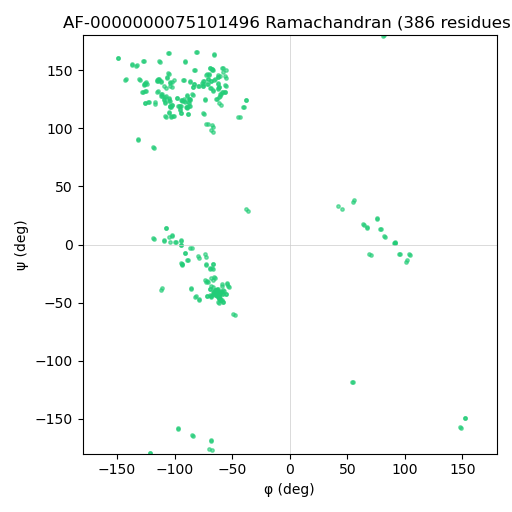5 ? 5.371 -25.453 -15.352 1 84.94 185 ILE A O 1
ATOM 1390 N N . LYS A 1 186 ? 3.135 -25.422 -15.547 1 82.81 186 LYS A N 1
ATOM 1391 C CA . LYS A 1 186 ? 3.066 -26.828 -15.953 1 82.81 186 LYS A CA 1
ATOM 1392 C C . LYS A 1 186 ? 3.873 -27.062 -17.219 1 82.81 186 LYS A C 1
ATOM 1394 O O . LYS A 1 186 ? 4.5 -28.125 -17.375 1 82.81 186 LYS A O 1
ATOM 1399 N N . GLN A 1 187 ? 3.838 -26.109 -18.016 1 81 187 GLN A N 1
ATOM 1400 C CA . GLN A 1 187 ? 4.57 -26.219 -19.281 1 81 187 GLN A CA 1
ATOM 1401 C C . GLN A 1 187 ? 6.074 -26.266 -19.031 1 81 187 GLN A C 1
ATOM 1403 O O . GLN A 1 187 ? 6.812 -26.922 -19.781 1 81 187 GLN A O 1
ATOM 1408 N N . PHE A 1 188 ? 6.5 -25.625 -18 1 76 188 PHE A N 1
ATOM 1409 C CA . PHE A 1 188 ? 7.93 -25.578 -17.719 1 76 188 PHE A CA 1
ATOM 1410 C C . PHE A 1 188 ? 8.359 -26.812 -16.922 1 76 188 PHE A C 1
ATOM 1412 O O . PHE A 1 188 ? 9.484 -27.297 -17.094 1 76 188 PHE A O 1
ATOM 1419 N N . ILE A 1 189 ? 7.527 -27.328 -15.945 1 68.62 189 ILE A N 1
ATOM 1420 C CA . ILE A 1 189 ? 7.887 -28.484 -15.133 1 68.62 189 ILE A CA 1
ATOM 1421 C C . ILE A 1 189 ? 7.812 -29.75 -15.977 1 68.62 189 ILE A C 1
ATOM 1423 O O . ILE A 1 189 ? 8.562 -30.703 -15.75 1 68.62 189 ILE A O 1
ATOM 1427 N N . LYS A 1 190 ? 6.945 -30.062 -17.062 1 60.44 190 LYS A N 1
ATOM 1428 C CA . LYS A 1 190 ? 6.852 -31.297 -17.828 1 60.44 190 LYS A CA 1
ATOM 1429 C C . LYS A 1 190 ? 8.234 -31.812 -18.203 1 60.44 190 LYS A C 1
ATOM 1431 O O . LYS A 1 190 ? 9.055 -31.078 -18.766 1 60.44 190 LYS A O 1
ATOM 1436 N N . PRO A 1 191 ? 8.625 -32.969 -17.531 1 53.94 191 PRO A N 1
ATOM 1437 C CA . PRO A 1 191 ? 9.812 -33.75 -17.922 1 53.94 191 PRO A CA 1
ATOM 1438 C C . PRO A 1 191 ? 9.961 -33.844 -19.438 1 53.94 191 PRO A C 1
ATOM 1440 O O . PRO A 1 191 ? 8.961 -33.781 -20.172 1 53.94 191 PRO A O 1
ATOM 1443 N N . SER A 1 192 ? 11.117 -33.281 -19.984 1 44.38 192 SER A N 1
ATOM 1444 C CA . SER A 1 192 ? 11.5 -33.688 -21.344 1 44.38 192 SER A CA 1
ATOM 1445 C C . SER A 1 192 ? 11.195 -35.156 -21.594 1 44.38 192 SER A C 1
ATOM 1447 O O . SER A 1 192 ? 12.031 -36.031 -21.297 1 44.38 192 SER A O 1
ATOM 1449 N N . THR A 1 193 ? 10.297 -35.844 -21.078 1 40.03 193 THR A N 1
ATOM 1450 C CA . THR A 1 193 ? 10.18 -37.25 -21.453 1 40.03 193 THR A CA 1
ATOM 1451 C C . THR A 1 193 ? 10.227 -37.438 -22.969 1 40.03 193 THR A C 1
ATOM 1453 O O . THR A 1 193 ? 10.805 -38.406 -23.469 1 40.03 193 THR A O 1
ATOM 1456 N N . ASP A 1 194 ? 9.266 -36.844 -23.766 1 36.53 194 ASP A N 1
ATOM 1457 C CA . ASP A 1 194 ? 8.977 -37.562 -25 1 36.53 194 ASP A CA 1
ATOM 1458 C C . ASP A 1 194 ? 10.117 -37.438 -26.016 1 36.53 194 ASP A C 1
ATOM 1460 O O . ASP A 1 194 ? 10.039 -37.938 -27.125 1 36.53 194 ASP A O 1
ATOM 1464 N N . GLN A 1 195 ? 11.242 -36.562 -25.938 1 31.17 195 GLN A N 1
ATOM 1465 C CA . GLN A 1 195 ? 12.094 -37.062 -27.016 1 31.17 195 GLN A CA 1
ATOM 1466 C C . GLN A 1 195 ? 12.938 -38.25 -26.547 1 31.17 195 GLN A C 1
ATOM 1468 O O . GLN A 1 195 ? 13.438 -38.25 -25.422 1 31.17 195 GLN A O 1
ATOM 1473 N N . PHE B 1 1 ? 61.625 -21.891 -28.594 1 38.69 1 PHE B N 1
ATOM 1474 C CA . PHE B 1 1 ? 61.156 -23.203 -29.031 1 38.69 1 PHE B CA 1
ATOM 1475 C C . PHE B 1 1 ? 60.406 -23.078 -30.344 1 38.69 1 PHE B C 1
ATOM 1477 O O . PHE B 1 1 ? 59.312 -22.516 -30.406 1 38.69 1 PHE B O 1
ATOM 1484 N N . THR B 1 2 ? 61.031 -22.938 -31.422 1 47.19 2 THR B N 1
ATOM 1485 C CA . THR B 1 2 ? 60.469 -22.734 -32.75 1 47.19 2 THR B CA 1
ATOM 1486 C C . THR B 1 2 ? 59.812 -24.016 -33.25 1 47.19 2 THR B C 1
ATOM 1488 O O . THR B 1 2 ? 60.406 -25.078 -33.219 1 47.19 2 THR B O 1
ATOM 1491 N N . ILE B 1 3 ? 58.531 -24 -33.188 1 54.81 3 ILE B N 1
ATOM 1492 C CA . ILE B 1 3 ? 57.844 -25.141 -33.781 1 54.81 3 ILE B CA 1
ATOM 1493 C C . ILE B 1 3 ? 58.031 -25.141 -35.312 1 54.81 3 ILE B C 1
ATOM 1495 O O . ILE B 1 3 ? 57.688 -24.172 -36 1 54.81 3 ILE B O 1
ATOM 1499 N N . ASP B 1 4 ? 58.781 -25.859 -35.812 1 60 4 ASP B N 1
ATOM 1500 C CA . ASP B 1 4 ? 59.156 -25.922 -37.219 1 60 4 ASP B CA 1
ATOM 1501 C C . ASP B 1 4 ? 57.938 -26.172 -38.094 1 60 4 ASP B C 1
ATOM 1503 O O . ASP B 1 4 ? 57.844 -25.625 -39.188 1 60 4 ASP B O 1
ATOM 1507 N N . ASN B 1 5 ? 57.125 -27.141 -37.781 1 59.25 5 ASN B N 1
ATOM 1508 C CA . ASN B 1 5 ? 55.906 -27.438 -38.562 1 59.25 5 ASN B CA 1
ATOM 1509 C C . ASN B 1 5 ? 54.656 -27.266 -37.719 1 59.25 5 ASN B C 1
ATOM 1511 O O . ASN B 1 5 ? 54.25 -28.188 -37.031 1 59.25 5 ASN B O 1
ATOM 1515 N N . PRO B 1 6 ? 54.25 -26 -37.656 1 61.28 6 PRO B N 1
ATOM 1516 C CA . PRO B 1 6 ? 53.094 -25.734 -36.812 1 61.28 6 PRO B CA 1
ATOM 1517 C C . PRO B 1 6 ? 51.844 -26.484 -37.281 1 61.28 6 PRO B C 1
ATOM 1519 O O . PRO B 1 6 ? 51.688 -26.781 -38.469 1 61.28 6 PRO B O 1
ATOM 1522 N N . CYS B 1 7 ? 51.219 -27.328 -36.469 1 64.19 7 CYS B N 1
ATOM 1523 C CA . CYS B 1 7 ? 49.969 -27.984 -36.781 1 64.19 7 CYS B CA 1
ATOM 1524 C C . CYS B 1 7 ? 49.031 -27.047 -37.531 1 64.19 7 CYS B C 1
ATOM 1526 O O . CYS B 1 7 ? 48.969 -25.859 -37.219 1 64.19 7 CYS B O 1
ATOM 1528 N N . GLY B 1 8 ? 48.531 -27.328 -38.656 1 66.62 8 GLY B N 1
ATOM 1529 C CA . GLY B 1 8 ? 47.656 -26.562 -39.5 1 66.62 8 GLY B CA 1
ATOM 1530 C C . GLY B 1 8 ? 46.375 -26.109 -38.781 1 66.62 8 GLY B C 1
ATOM 1531 O O . GLY B 1 8 ? 45.812 -25.062 -39.125 1 66.62 8 GLY B O 1
ATOM 1532 N N . THR B 1 9 ? 46.031 -26.938 -37.969 1 65.31 9 THR B N 1
ATOM 1533 C CA . THR B 1 9 ? 44.75 -26.594 -37.344 1 65.31 9 THR B CA 1
ATOM 1534 C C . THR B 1 9 ? 44.969 -25.578 -36.219 1 65.31 9 THR B C 1
ATOM 1536 O O . THR B 1 9 ? 44.188 -24.641 -36.094 1 65.31 9 THR B O 1
ATOM 1539 N N . CYS B 1 10 ? 46 -25.797 -35.375 1 64.06 10 CYS B N 1
ATOM 1540 C CA . CYS B 1 10 ? 46.219 -24.922 -34.25 1 64.06 10 CYS B CA 1
ATOM 1541 C C . CYS B 1 10 ? 47.375 -23.969 -34.469 1 64.06 10 CYS B C 1
ATOM 1543 O O . CYS B 1 10 ? 47.656 -23.109 -33.656 1 64.06 10 CYS B O 1
ATOM 1545 N N . ARG B 1 11 ? 47.875 -24.125 -35.656 1 65.44 11 ARG B N 1
ATOM 1546 C CA . ARG B 1 11 ? 48.969 -23.297 -36.156 1 65.44 11 ARG B CA 1
ATOM 1547 C C . ARG B 1 11 ? 50.062 -23.141 -35.125 1 65.44 11 ARG B C 1
ATOM 1549 O O . ARG B 1 11 ? 50.625 -22.047 -34.938 1 65.44 11 ARG B O 1
ATOM 1556 N N . GLY B 1 12 ? 50.094 -24.188 -34.406 1 64.12 12 GLY B N 1
ATOM 1557 C CA . GLY B 1 12 ? 51.188 -24.156 -33.469 1 64.12 12 GLY B CA 1
ATOM 1558 C C . GLY B 1 12 ? 50.75 -23.781 -32.062 1 64.12 12 GLY B C 1
ATOM 1559 O O . GLY B 1 12 ? 51.562 -23.859 -31.109 1 64.12 12 GLY B O 1
ATOM 1560 N N . ARG B 1 13 ? 49.594 -23.281 -31.828 1 64.44 13 ARG B N 1
ATOM 1561 C CA . ARG B 1 13 ? 49.125 -22.781 -30.531 1 64.44 13 ARG B CA 1
ATOM 1562 C C . ARG B 1 13 ? 48.719 -23.922 -29.625 1 64.44 13 ARG B C 1
ATOM 1564 O O . ARG B 1 13 ? 48.719 -23.781 -28.391 1 64.44 13 ARG B O 1
ATOM 1571 N N . GLY B 1 14 ? 48.656 -24.938 -30.219 1 63.97 14 GLY B N 1
ATOM 1572 C CA . GLY B 1 14 ? 48.312 -26.125 -29.453 1 63.97 14 GLY B CA 1
ATOM 1573 C C . GLY B 1 14 ? 46.844 -26.125 -28.984 1 63.97 14 GLY B C 1
ATOM 1574 O O . GLY B 1 14 ? 46.406 -27.078 -28.344 1 63.97 14 GLY B O 1
ATOM 1575 N N . LYS B 1 15 ? 46.188 -25.016 -29.172 1 68 15 LYS B N 1
ATOM 1576 C CA . LYS B 1 15 ? 44.781 -24.938 -28.766 1 68 15 LYS B CA 1
ATOM 1577 C C . LYS B 1 15 ? 43.906 -24.453 -29.922 1 68 15 LYS B C 1
ATOM 1579 O O . LYS B 1 15 ? 44.344 -23.688 -30.781 1 68 15 LYS B O 1
ATOM 1584 N N . VAL B 1 16 ? 42.781 -25.125 -30.219 1 70.25 16 VAL B N 1
ATOM 1585 C CA . VAL B 1 16 ? 41.812 -24.672 -31.219 1 70.25 16 VAL B CA 1
ATOM 1586 C C . VAL B 1 16 ? 40.5 -24.25 -30.547 1 70.25 16 VAL B C 1
ATOM 1588 O O . VAL B 1 16 ? 40.094 -24.859 -29.547 1 70.25 16 VAL B O 1
ATOM 1591 N N . LYS B 1 17 ? 39.969 -23 -30.891 1 69.75 17 LYS B N 1
ATOM 1592 C CA . LYS B 1 17 ? 38.688 -22.531 -30.391 1 69.75 17 LYS B CA 1
ATOM 1593 C C . LYS B 1 17 ? 37.531 -23.344 -30.969 1 69.75 17 LYS B C 1
ATOM 1595 O O . LYS B 1 17 ? 37.406 -23.453 -32.188 1 69.75 17 LYS B O 1
ATOM 1600 N N . LYS B 1 18 ? 37.062 -24.281 -30.203 1 73.5 18 LYS B N 1
ATOM 1601 C CA . LYS B 1 18 ? 35.875 -25.016 -30.641 1 73.5 18 LYS B CA 1
ATOM 1602 C C . LYS B 1 18 ? 34.688 -24.703 -29.75 1 73.5 18 LYS B C 1
ATOM 1604 O O . LYS B 1 18 ? 34.844 -24.422 -28.562 1 73.5 18 LYS B O 1
ATOM 1609 N N . SER B 1 19 ? 33.5 -24.578 -30.406 1 79.25 19 SER B N 1
ATOM 1610 C CA . SER B 1 19 ? 32.281 -24.438 -29.641 1 79.25 19 SER B CA 1
ATOM 1611 C C . SER B 1 19 ? 31.844 -25.766 -29.031 1 79.25 19 SER B C 1
ATOM 1613 O O . SER B 1 19 ? 31.953 -26.812 -29.688 1 79.25 19 SER B O 1
ATOM 1615 N N . ARG B 1 20 ? 31.891 -25.828 -27.734 1 79.62 20 ARG B N 1
ATOM 1616 C CA . ARG B 1 20 ? 31.438 -27.031 -27.062 1 79.62 20 ARG B CA 1
ATOM 1617 C C . ARG B 1 20 ? 30.109 -26.781 -26.328 1 79.62 20 ARG B C 1
ATOM 1619 O O . ARG B 1 20 ? 29.859 -25.672 -25.859 1 79.62 20 ARG B O 1
ATOM 1626 N N . THR B 1 21 ? 29.156 -27.766 -26.453 1 84.44 21 THR B N 1
ATOM 1627 C CA . THR B 1 21 ? 27.906 -27.75 -25.703 1 84.44 21 THR B CA 1
ATOM 1628 C C . THR B 1 21 ? 28.062 -28.438 -24.359 1 84.44 21 THR B C 1
ATOM 1630 O O . THR B 1 21 ? 28.547 -29.578 -24.297 1 84.44 21 THR B O 1
ATOM 1633 N N . VAL B 1 22 ? 27.969 -27.656 -23.359 1 84.25 22 VAL B N 1
ATOM 1634 C CA . VAL B 1 22 ? 28.062 -28.219 -22.016 1 84.25 22 VAL B CA 1
ATOM 1635 C C . VAL B 1 22 ? 26.672 -28.281 -21.375 1 84.25 22 VAL B C 1
ATOM 1637 O O . VAL B 1 22 ? 25.844 -27.375 -21.594 1 84.25 22 VAL B O 1
ATOM 1640 N N . GLU B 1 23 ? 26.344 -29.375 -20.719 1 86.12 23 GLU B N 1
ATOM 1641 C CA . GLU B 1 23 ? 25.094 -29.516 -19.969 1 86.12 23 GLU B CA 1
ATOM 1642 C C . GLU B 1 23 ? 25.25 -29.062 -18.531 1 86.12 23 GLU B C 1
ATOM 1644 O O . GLU B 1 23 ? 26.172 -29.5 -17.828 1 86.12 23 GLU B O 1
ATOM 1649 N N . VAL B 1 24 ? 24.5 -28.062 -18.203 1 86.75 24 VAL B N 1
ATOM 1650 C CA . VAL B 1 24 ? 24.547 -27.547 -16.844 1 86.75 24 VAL B CA 1
ATOM 1651 C C . VAL B 1 24 ? 23.266 -27.922 -16.109 1 86.75 24 VAL B C 1
ATOM 1653 O O . VAL B 1 24 ? 22.156 -27.703 -16.609 1 86.75 24 VAL B O 1
ATOM 1656 N N . LYS B 1 25 ? 23.453 -28.625 -14.992 1 86.5 25 LYS B N 1
ATOM 1657 C CA . LYS B 1 25 ? 22.312 -28.922 -14.125 1 86.5 25 LYS B CA 1
ATOM 1658 C C . LYS B 1 25 ? 22.078 -27.797 -13.125 1 86.5 25 LYS B C 1
ATOM 1660 O O . LYS B 1 25 ? 22.953 -27.484 -12.32 1 86.5 25 LYS B O 1
ATOM 1665 N N . ILE B 1 26 ? 20.969 -27.25 -13.219 1 86.81 26 ILE B N 1
ATOM 1666 C CA . ILE B 1 26 ? 20.641 -26.156 -12.312 1 86.81 26 ILE B CA 1
ATOM 1667 C C . ILE B 1 26 ? 19.859 -26.688 -11.117 1 86.81 26 ILE B C 1
ATOM 1669 O O . ILE B 1 26 ? 18.734 -27.172 -11.273 1 86.81 26 ILE B O 1
ATOM 1673 N N . PRO B 1 27 ? 20.469 -26.547 -9.953 1 87.5 27 PRO B N 1
ATOM 1674 C CA . PRO B 1 27 ? 19.75 -27.016 -8.773 1 87.5 27 PRO B CA 1
ATOM 1675 C C . PRO B 1 27 ? 18.531 -26.156 -8.438 1 87.5 27 PRO B C 1
ATOM 1677 O O . PRO B 1 27 ? 18.5 -24.969 -8.766 1 87.5 27 PRO B O 1
ATOM 1680 N N . GLU B 1 28 ? 17.516 -26.844 -7.77 1 87.19 28 GLU B N 1
ATOM 1681 C CA . GLU B 1 28 ? 16.359 -26.094 -7.273 1 87.19 28 GLU B CA 1
ATOM 1682 C C . GLU B 1 28 ? 16.781 -25.047 -6.238 1 87.19 28 GLU B C 1
ATOM 1684 O O . GLU B 1 28 ? 17.641 -25.312 -5.398 1 87.19 28 GLU B O 1
ATOM 1689 N N . GLY B 1 29 ? 16.188 -23.844 -6.414 1 88.06 29 GLY B N 1
ATOM 1690 C CA . GLY B 1 29 ? 16.422 -22.828 -5.402 1 88.06 29 GLY B CA 1
ATOM 1691 C C . GLY B 1 29 ? 17.422 -21.766 -5.84 1 88.06 29 GLY B C 1
ATOM 1692 O O . GLY B 1 29 ? 17.672 -20.797 -5.117 1 88.06 29 GLY B O 1
ATOM 1693 N N . VAL B 1 30 ? 18.062 -21.984 -6.965 1 89 30 VAL B N 1
ATOM 1694 C CA . VAL B 1 30 ? 19.031 -21.031 -7.469 1 89 30 VAL B CA 1
ATOM 1695 C C . VAL B 1 30 ? 18.391 -19.641 -7.598 1 89 30 VAL B C 1
ATOM 1697 O O . VAL B 1 30 ? 17.25 -19.531 -8.039 1 89 30 VAL B O 1
ATOM 1700 N N . ASP B 1 31 ? 19.141 -18.656 -7.164 1 89.81 31 ASP B N 1
ATOM 1701 C CA . ASP B 1 31 ? 18.625 -17.297 -7.203 1 89.81 31 ASP B CA 1
ATOM 1702 C C . ASP B 1 31 ? 19.266 -16.5 -8.336 1 89.81 31 ASP B C 1
ATOM 1704 O O . ASP B 1 31 ? 20.297 -16.922 -8.891 1 89.81 31 ASP B O 1
ATOM 1708 N N . ASN B 1 32 ? 18.625 -15.43 -8.578 1 91.25 32 ASN B N 1
ATOM 1709 C CA . ASN B 1 32 ? 19.156 -14.523 -9.586 1 91.25 32 ASN B CA 1
ATOM 1710 C C . ASN B 1 32 ? 20.562 -14.031 -9.203 1 91.25 32 ASN B C 1
ATOM 1712 O O . ASN B 1 32 ? 20.781 -13.602 -8.07 1 91.25 32 ASN B O 1
ATOM 1716 N N . GLY B 1 33 ? 21.5 -14.156 -10.156 1 90.88 33 GLY B N 1
ATOM 1717 C CA . GLY B 1 33 ? 22.844 -13.633 -9.953 1 90.88 33 GLY B CA 1
ATOM 1718 C C . GLY B 1 33 ? 23.828 -14.68 -9.445 1 90.88 33 GLY B C 1
ATOM 1719 O O . GLY B 1 33 ? 25.031 -14.422 -9.352 1 90.88 33 GLY B O 1
ATOM 1720 N N . MET B 1 34 ? 23.359 -15.781 -9.117 1 90.12 34 MET B N 1
ATOM 1721 C CA . MET B 1 34 ? 24.234 -16.828 -8.633 1 90.12 34 MET B CA 1
ATOM 1722 C C . MET B 1 34 ? 25.109 -17.375 -9.758 1 90.12 34 MET B C 1
ATOM 1724 O O . MET B 1 34 ? 24.688 -17.391 -10.922 1 90.12 34 MET B O 1
ATOM 1728 N N . ASN B 1 35 ? 26.297 -17.734 -9.414 1 92.31 35 ASN B N 1
ATOM 1729 C CA . ASN B 1 35 ? 27.234 -18.328 -10.367 1 92.31 35 ASN B CA 1
ATOM 1730 C C . ASN B 1 35 ? 27.422 -19.828 -10.109 1 92.31 35 ASN B C 1
ATOM 1732 O O . ASN B 1 35 ? 27.625 -20.25 -8.969 1 92.31 35 ASN B O 1
ATOM 1736 N N . LEU B 1 36 ? 27.234 -20.547 -11.148 1 90.5 36 LEU B N 1
ATOM 1737 C CA . LEU B 1 36 ? 27.484 -21.984 -11.102 1 90.5 36 LEU B CA 1
ATOM 1738 C C . LEU B 1 36 ? 28.859 -22.312 -11.672 1 90.5 36 LEU B C 1
ATOM 1740 O O . LEU B 1 36 ? 29.188 -21.875 -12.773 1 90.5 36 LEU B O 1
ATOM 1744 N N . ARG B 1 37 ? 29.641 -23.016 -10.883 1 90.06 37 ARG B N 1
ATOM 1745 C CA . ARG B 1 37 ? 30.969 -23.406 -11.32 1 90.06 37 ARG B CA 1
ATOM 1746 C C . ARG B 1 37 ? 30.969 -24.812 -11.914 1 90.06 37 ARG B C 1
ATOM 1748 O O . ARG B 1 37 ? 30.5 -25.766 -11.273 1 90.06 37 ARG B O 1
ATOM 1755 N N . LEU B 1 38 ? 31.328 -24.906 -13.141 1 89.38 38 LEU B N 1
ATOM 1756 C CA . LEU B 1 38 ? 31.547 -26.203 -13.781 1 89.38 38 LEU B CA 1
ATOM 1757 C C . LEU B 1 38 ? 33.031 -26.516 -13.859 1 89.38 38 LEU B C 1
ATOM 1759 O O . LEU B 1 38 ? 33.75 -25.938 -14.664 1 89.38 38 LEU B O 1
ATOM 1763 N N . ALA B 1 39 ? 33.312 -27.484 -13.055 1 87.75 39 ALA B N 1
ATOM 1764 C CA . ALA B 1 39 ? 34.75 -27.812 -12.922 1 87.75 39 ALA B CA 1
ATOM 1765 C C . ALA B 1 39 ? 35.281 -28.422 -14.211 1 87.75 39 ALA B C 1
ATOM 1767 O O . ALA B 1 39 ? 34.625 -29.25 -14.836 1 87.75 39 ALA B O 1
ATOM 1768 N N . ASN B 1 40 ? 36.406 -27.969 -14.609 1 85.12 40 ASN B N 1
ATOM 1769 C CA . ASN B 1 40 ? 37.219 -28.516 -15.688 1 85.12 40 ASN B CA 1
ATOM 1770 C C . ASN B 1 40 ? 36.562 -28.359 -17.047 1 85.12 40 ASN B C 1
ATOM 1772 O O . ASN B 1 40 ? 36.844 -29.109 -17.969 1 85.12 40 ASN B O 1
ATOM 1776 N N . GLN B 1 41 ? 35.594 -27.547 -17.062 1 82 41 GLN B N 1
ATOM 1777 C CA . GLN B 1 41 ? 34.906 -27.312 -18.312 1 82 41 GLN B CA 1
ATOM 1778 C C . GLN B 1 41 ? 35.312 -26 -18.953 1 82 41 GLN B C 1
ATOM 1780 O O . GLN B 1 41 ? 34.688 -25.547 -19.922 1 82 41 GLN B O 1
ATOM 1785 N N . GLY B 1 42 ? 36.25 -25.469 -18.375 1 81.19 42 GLY B N 1
ATOM 1786 C CA . GLY B 1 42 ? 36.844 -24.25 -18.922 1 81.19 42 GLY B CA 1
ATOM 1787 C C . GLY B 1 42 ? 37.875 -24.5 -20 1 81.19 42 GLY B C 1
ATOM 1788 O O . GLY B 1 42 ? 37.875 -25.562 -20.641 1 81.19 42 GLY B O 1
ATOM 1789 N N . GLU B 1 43 ? 38.656 -23.438 -20.281 1 80.06 43 GLU B N 1
ATOM 1790 C CA . GLU B 1 43 ? 39.656 -23.516 -21.312 1 80.06 43 GLU B CA 1
ATOM 1791 C C . GLU B 1 43 ? 40.719 -24.562 -20.984 1 80.06 43 GLU B C 1
ATOM 1793 O O . GLU B 1 43 ? 41 -24.812 -19.812 1 80.06 43 GLU B O 1
ATOM 1798 N N . ALA B 1 44 ? 41.156 -25.156 -22.047 1 76.81 44 ALA B N 1
ATOM 1799 C CA . ALA B 1 44 ? 42.188 -26.156 -21.875 1 76.81 44 ALA B CA 1
ATOM 1800 C C . ALA B 1 44 ? 43.438 -25.531 -21.25 1 76.81 44 ALA B C 1
ATOM 1802 O O . ALA B 1 44 ? 43.812 -24.406 -21.594 1 76.81 44 ALA B O 1
ATOM 1803 N N . GLY B 1 45 ? 43.844 -26.25 -20.125 1 73.12 45 GLY B N 1
ATOM 1804 C CA . GLY B 1 45 ? 45.094 -25.812 -19.531 1 73.12 45 GLY B CA 1
ATOM 1805 C C . GLY B 1 45 ? 46.281 -25.875 -20.484 1 73.12 45 GLY B C 1
ATOM 1806 O O . GLY B 1 45 ? 46.188 -26.5 -21.547 1 73.12 45 GLY B O 1
ATOM 1807 N N . SER B 1 46 ? 47.281 -24.984 -20.25 1 72.19 46 SER B N 1
ATOM 1808 C CA . SER B 1 46 ? 48.5 -25.016 -21.047 1 72.19 46 SER B CA 1
ATOM 1809 C C . SER B 1 46 ? 49.344 -26.219 -20.688 1 72.19 46 SER B C 1
ATOM 1811 O O . SER B 1 46 ? 49.406 -26.625 -19.531 1 72.19 46 SER B O 1
ATOM 1813 N N . LYS B 1 47 ? 50.156 -26.875 -21.781 1 74.38 47 LYS B N 1
ATOM 1814 C CA . LYS B 1 47 ? 51.188 -27.906 -21.641 1 74.38 47 LYS B CA 1
ATOM 1815 C C . LYS B 1 47 ? 50.656 -29.109 -20.891 1 74.38 47 LYS B C 1
ATOM 1817 O O . LYS B 1 47 ? 51.312 -29.609 -19.969 1 74.38 47 LYS B O 1
ATOM 1822 N N . GLY B 1 48 ? 49.344 -29.438 -21.156 1 70.75 48 GLY B N 1
ATOM 1823 C CA . GLY B 1 48 ? 48.812 -30.641 -20.547 1 70.75 48 GLY B CA 1
ATOM 1824 C C . GLY B 1 48 ? 48.156 -30.391 -19.203 1 70.75 48 GLY B C 1
ATOM 1825 O O . GLY B 1 48 ? 47.812 -31.328 -18.484 1 70.75 48 GLY B O 1
ATOM 1826 N N . GLY B 1 49 ? 48.094 -29.188 -18.766 1 74.38 49 GLY B N 1
ATOM 1827 C CA . GLY B 1 49 ? 47.438 -28.828 -17.516 1 74.38 49 GLY B CA 1
ATOM 1828 C C . GLY B 1 49 ? 45.938 -29.031 -17.578 1 74.38 49 GLY B C 1
ATOM 1829 O O . GLY B 1 49 ? 45.344 -29.203 -18.656 1 74.38 49 GLY B O 1
ATOM 1830 N N . PRO B 1 50 ? 45.375 -29.297 -16.453 1 82.5 50 PRO B N 1
ATOM 1831 C CA . PRO B 1 50 ? 43.906 -29.484 -16.422 1 82.5 50 PRO B CA 1
ATOM 1832 C C . PRO B 1 50 ? 43.156 -28.281 -16.984 1 82.5 50 PRO B C 1
ATOM 1834 O O . PRO B 1 50 ? 43.656 -27.172 -17.016 1 82.5 50 PRO B O 1
ATOM 1837 N N . ALA B 1 51 ? 42.062 -28.594 -17.641 1 81.06 51 ALA B N 1
ATOM 1838 C CA . ALA B 1 51 ? 41.219 -27.516 -18.141 1 81.06 51 ALA B CA 1
ATOM 1839 C C . ALA B 1 51 ? 40.75 -26.594 -17.016 1 81.06 51 ALA B C 1
ATOM 1841 O O . ALA B 1 51 ? 40.688 -27 -15.859 1 81.06 51 ALA B O 1
ATOM 1842 N N . GLY B 1 52 ? 40.531 -25.312 -17.234 1 86.5 52 GLY B N 1
ATOM 1843 C CA . GLY B 1 52 ? 39.969 -24.375 -16.266 1 86.5 52 GLY B CA 1
ATOM 1844 C C . GLY B 1 52 ? 38.531 -24.656 -15.93 1 86.5 52 GLY B C 1
ATOM 1845 O O . GLY B 1 52 ? 38 -25.719 -16.266 1 86.5 52 GLY B O 1
ATOM 1846 N N . HIS B 1 53 ? 37.938 -23.812 -15.102 1 90.25 53 HIS B N 1
ATOM 1847 C CA . HIS B 1 53 ? 36.531 -23.938 -14.695 1 90.25 53 HIS B CA 1
ATOM 1848 C C . HIS B 1 53 ? 35.656 -22.969 -15.477 1 90.25 53 HIS B C 1
ATOM 1850 O O . HIS B 1 53 ? 36.125 -21.938 -15.938 1 90.25 53 HIS B O 1
ATOM 1856 N N . LEU B 1 54 ? 34.438 -23.422 -15.859 1 89.94 54 LEU B N 1
ATOM 1857 C CA . LEU B 1 54 ? 33.438 -22.578 -16.469 1 89.94 54 LEU B CA 1
ATOM 1858 C C . LEU B 1 54 ? 32.469 -22.031 -15.406 1 89.94 54 LEU B C 1
ATOM 1860 O O . LEU B 1 54 ? 31.984 -22.797 -14.562 1 89.94 54 LEU B O 1
ATOM 1864 N N . TYR B 1 55 ? 32.375 -20.719 -15.383 1 91.75 55 TYR B N 1
ATOM 1865 C CA . TYR B 1 55 ? 31.391 -20.078 -14.5 1 91.75 55 TYR B CA 1
ATOM 1866 C C . TYR B 1 55 ? 30.172 -19.625 -15.289 1 91.75 55 TYR B C 1
ATOM 1868 O O . TYR B 1 55 ? 30.281 -18.875 -16.266 1 91.75 55 TYR B O 1
ATOM 1876 N N . VAL B 1 56 ? 29.094 -20.188 -14.859 1 91.19 56 VAL B N 1
ATOM 1877 C CA . VAL B 1 56 ? 27.828 -19.859 -15.508 1 91.19 56 VAL B CA 1
ATOM 1878 C C . VAL B 1 56 ? 27.016 -18.906 -14.609 1 91.19 56 VAL B C 1
ATOM 1880 O O . VAL B 1 56 ? 26.672 -19.266 -13.484 1 91.19 56 VAL B O 1
ATOM 1883 N N . ALA B 1 57 ? 26.75 -17.734 -15.117 1 92.88 57 ALA B N 1
ATOM 1884 C CA . ALA B 1 57 ? 25.922 -16.781 -14.383 1 92.88 57 ALA B CA 1
ATOM 1885 C C . ALA B 1 57 ? 24.438 -17 -14.664 1 92.88 57 ALA B C 1
ATOM 1887 O O . ALA B 1 57 ? 24.016 -17.047 -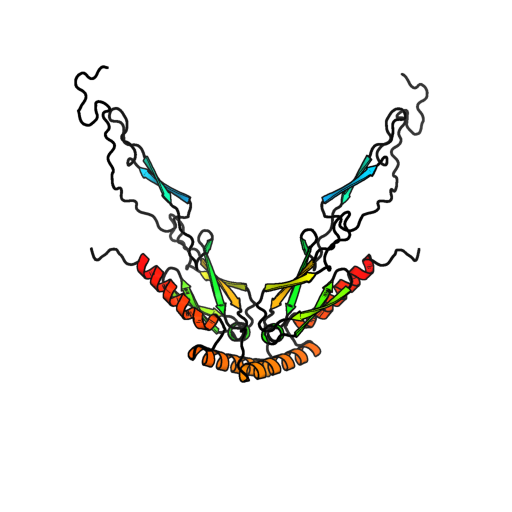15.82 1 92.88 57 ALA B O 1
ATOM 1888 N N . VAL B 1 58 ? 23.75 -17.172 -13.617 1 92.06 58 VAL B N 1
ATOM 1889 C CA . VAL B 1 58 ? 22.328 -17.438 -13.766 1 92.06 58 VAL B CA 1
ATOM 1890 C C . VAL B 1 58 ? 21.547 -16.125 -13.68 1 92.06 58 VAL B C 1
ATOM 1892 O O . VAL B 1 58 ? 21.75 -15.336 -12.75 1 92.06 58 VAL B O 1
ATOM 1895 N N . SER B 1 59 ? 20.766 -15.812 -14.672 1 92.94 59 SER B N 1
ATOM 1896 C CA . SER B 1 59 ? 19.844 -14.68 -14.68 1 92.94 59 SER B CA 1
ATOM 1897 C C . SER B 1 59 ? 18.391 -15.133 -14.789 1 92.94 59 SER B C 1
ATOM 1899 O O . SER B 1 59 ? 18.047 -15.883 -15.695 1 92.94 59 SER B O 1
ATOM 1901 N N . VAL B 1 60 ? 17.688 -14.75 -13.828 1 89.81 60 VAL B N 1
ATOM 1902 C CA . VAL B 1 60 ? 16.281 -15.172 -13.797 1 89.81 60 VAL B CA 1
ATOM 1903 C C . VAL B 1 60 ? 15.383 -14.016 -14.203 1 89.81 60 VAL B C 1
ATOM 1905 O O . VAL B 1 60 ? 15.453 -12.93 -13.625 1 89.81 60 VAL B O 1
ATOM 1908 N N . ALA B 1 61 ? 14.562 -14.219 -15.227 1 89.44 61 ALA B N 1
ATOM 1909 C CA . ALA B 1 61 ? 13.594 -13.211 -15.664 1 89.44 61 ALA B CA 1
ATOM 1910 C C . ALA B 1 61 ? 12.492 -13.016 -14.625 1 89.44 61 ALA B C 1
ATOM 1912 O O . ALA B 1 61 ? 12.039 -13.984 -14.008 1 89.44 61 ALA B O 1
ATOM 1913 N N . PRO B 1 62 ? 12.094 -11.727 -14.461 1 90.94 62 PRO B N 1
ATOM 1914 C CA . PRO B 1 62 ? 10.992 -11.484 -13.531 1 90.94 62 PRO B CA 1
ATOM 1915 C C . PRO B 1 62 ? 9.672 -12.102 -14.008 1 90.94 62 PRO B C 1
ATOM 1917 O O . PRO B 1 62 ? 9.422 -12.188 -15.211 1 90.94 62 PRO B O 1
ATOM 1920 N N . ASP B 1 63 ? 8.945 -12.625 -13.062 1 90.25 63 ASP B N 1
ATOM 1921 C CA . ASP B 1 63 ? 7.605 -13.141 -13.328 1 90.25 63 ASP B CA 1
ATOM 1922 C C . ASP B 1 63 ? 6.547 -12.062 -13.086 1 90.25 63 ASP B C 1
ATOM 1924 O O . ASP B 1 63 ? 6.668 -11.258 -12.164 1 90.25 63 ASP B O 1
ATOM 1928 N N . PRO B 1 64 ? 5.543 -12.047 -13.93 1 87.75 64 PRO B N 1
ATOM 1929 C CA . PRO B 1 64 ? 4.504 -11.031 -13.781 1 87.75 64 PRO B CA 1
ATOM 1930 C C . PRO B 1 64 ? 3.641 -11.242 -12.539 1 87.75 64 PRO B C 1
ATOM 1932 O O . PRO B 1 64 ? 3.01 -10.297 -12.055 1 87.75 64 PRO B O 1
ATOM 1935 N N . PHE B 1 65 ? 3.611 -12.422 -12.023 1 91.75 65 PHE B N 1
ATOM 1936 C CA . PHE B 1 65 ? 2.699 -12.719 -10.922 1 91.75 65 PHE B CA 1
ATOM 1937 C C . PHE B 1 65 ? 3.469 -12.961 -9.625 1 91.75 65 PHE B C 1
ATOM 1939 O O . PHE B 1 65 ? 3.045 -12.516 -8.562 1 91.75 65 PHE B O 1
ATOM 1946 N N . PHE B 1 66 ? 4.602 -13.617 -9.789 1 95 66 PHE B N 1
ATOM 1947 C CA . PHE B 1 66 ? 5.367 -13.977 -8.594 1 95 66 PHE B CA 1
ATOM 1948 C C . PHE B 1 66 ? 6.57 -13.055 -8.43 1 95 66 PHE B C 1
ATOM 1950 O O . PHE B 1 66 ? 7.227 -12.703 -9.414 1 95 66 PHE B O 1
ATOM 1957 N N . LYS B 1 67 ? 6.793 -12.695 -7.246 1 96.62 67 LYS B N 1
ATOM 1958 C CA . LYS B 1 67 ? 7.996 -11.961 -6.867 1 96.62 67 LYS B CA 1
ATOM 1959 C C . LYS B 1 67 ? 8.781 -12.703 -5.793 1 96.62 67 LYS B C 1
ATOM 1961 O O . LYS B 1 67 ? 8.25 -12.984 -4.715 1 96.62 67 LYS B O 1
ATOM 1966 N N . ARG B 1 68 ? 9.938 -12.961 -6.09 1 95.5 68 ARG B N 1
ATOM 1967 C CA . ARG B 1 68 ? 10.758 -13.719 -5.148 1 95.5 68 ARG B CA 1
ATOM 1968 C C . ARG B 1 68 ? 11.281 -12.82 -4.035 1 95.5 68 ARG B C 1
ATOM 1970 O O . ARG B 1 68 ? 11.695 -11.688 -4.285 1 95.5 68 ARG B O 1
ATOM 1977 N N . ASP B 1 69 ? 11.195 -13.359 -2.85 1 95.25 69 ASP B N 1
ATOM 1978 C CA . ASP B 1 69 ? 11.797 -12.797 -1.643 1 95.25 69 ASP B CA 1
ATOM 1979 C C . ASP B 1 69 ? 12.562 -13.867 -0.861 1 95.25 69 ASP B C 1
ATOM 1981 O O . ASP B 1 69 ? 12.008 -14.492 0.042 1 95.25 69 ASP B O 1
ATOM 1985 N N . LYS B 1 70 ? 13.891 -13.945 -1.229 1 93.81 70 LYS B N 1
ATOM 1986 C CA . LYS B 1 70 ? 14.68 -15.055 -0.702 1 93.81 70 LYS B CA 1
ATOM 1987 C C . LYS B 1 70 ? 14.016 -16.391 -0.994 1 93.81 70 LYS B C 1
ATOM 1989 O O . LYS B 1 70 ? 13.797 -16.75 -2.154 1 93.81 70 LYS B O 1
ATOM 1994 N N . SER B 1 71 ? 13.68 -17.094 -0.01 1 95.12 71 SER B N 1
ATOM 1995 C CA . SER B 1 71 ? 13.031 -18.375 -0.241 1 95.12 71 SER B CA 1
ATOM 1996 C C . SER B 1 71 ? 11.516 -18.234 -0.293 1 95.12 71 SER B C 1
ATOM 1998 O O . SER B 1 71 ? 10.812 -19.172 -0.675 1 95.12 71 SER B O 1
ATOM 2000 N N . ASP B 1 72 ? 11.016 -17.078 0.019 1 97.44 72 ASP B N 1
ATOM 2001 C CA . ASP B 1 72 ? 9.578 -16.828 -0.077 1 97.44 72 ASP B CA 1
ATOM 2002 C C . ASP B 1 72 ? 9.211 -16.281 -1.455 1 97.44 72 ASP B C 1
ATOM 2004 O O . ASP B 1 72 ? 10.078 -15.82 -2.203 1 97.44 72 ASP B O 1
ATOM 2008 N N . VAL B 1 73 ? 7.957 -16.5 -1.754 1 97 73 VAL B N 1
ATOM 2009 C CA . VAL B 1 73 ? 7.414 -15.945 -2.99 1 97 73 VAL B CA 1
ATOM 2010 C C . VAL B 1 73 ? 6.184 -15.094 -2.678 1 97 73 VAL B C 1
ATOM 2012 O O . VAL B 1 73 ? 5.34 -15.492 -1.871 1 97 73 VAL B O 1
ATOM 2015 N N . ARG B 1 74 ? 6.109 -13.898 -3.227 1 98 74 ARG B N 1
ATOM 2016 C CA . ARG B 1 74 ? 5 -12.977 -3.006 1 98 74 ARG B CA 1
ATOM 2017 C C . ARG B 1 74 ? 4.105 -12.891 -4.238 1 98 74 ARG B C 1
ATOM 2019 O O . ARG B 1 74 ? 4.586 -12.977 -5.371 1 98 74 ARG B O 1
ATOM 2026 N N . CYS B 1 75 ? 2.881 -12.758 -4.023 1 96.5 75 CYS B N 1
ATOM 2027 C CA . CYS B 1 75 ? 1.931 -12.508 -5.102 1 96.5 75 CYS B CA 1
ATOM 2028 C C . CYS B 1 75 ? 0.752 -11.672 -4.609 1 96.5 75 CYS B C 1
ATOM 2030 O O . CYS B 1 75 ? 0.552 -11.531 -3.4 1 96.5 75 CYS B O 1
ATOM 2032 N N . GLU B 1 76 ? 0.052 -11.047 -5.527 1 96 76 GLU B N 1
ATOM 2033 C CA . GLU B 1 76 ? -1.116 -10.227 -5.242 1 96 76 GLU B CA 1
ATOM 2034 C C . GLU B 1 76 ? -2.383 -10.828 -5.836 1 96 76 GLU B C 1
ATOM 2036 O O . GLU B 1 76 ? -2.4 -11.219 -7.004 1 96 76 GLU B O 1
ATOM 2041 N N . VAL B 1 77 ? -3.375 -10.906 -5.066 1 95.62 77 VAL B N 1
ATOM 2042 C CA . VAL B 1 77 ? -4.645 -11.5 -5.473 1 95.62 77 VAL B CA 1
ATOM 2043 C C . VAL B 1 77 ? -5.781 -10.508 -5.219 1 95.62 77 VAL B C 1
ATOM 2045 O O . VAL B 1 77 ? -5.977 -10.047 -4.09 1 95.62 77 VAL B O 1
ATOM 2048 N N . PRO B 1 78 ? -6.496 -10.172 -6.238 1 95.19 78 PRO B N 1
ATOM 2049 C CA . PRO B 1 78 ? -7.656 -9.305 -6.039 1 95.19 78 PRO B CA 1
ATOM 2050 C C . PRO B 1 78 ? -8.844 -10.031 -5.414 1 95.19 78 PRO B C 1
ATOM 2052 O O . PRO B 1 78 ? -9.125 -11.18 -5.777 1 95.19 78 PRO B O 1
ATOM 2055 N N . ILE B 1 79 ? -9.438 -9.391 -4.488 1 95.06 79 ILE B N 1
ATOM 2056 C CA . ILE B 1 79 ? -10.688 -9.898 -3.926 1 95.06 79 ILE B CA 1
ATOM 2057 C C . ILE B 1 79 ? -11.758 -8.805 -3.979 1 95.06 79 ILE B C 1
ATOM 2059 O O . ILE B 1 79 ? -11.438 -7.621 -4.082 1 95.06 79 ILE B O 1
ATOM 2063 N N . SER B 1 80 ? -13 -9.281 -3.941 1 94.56 80 SER B N 1
ATOM 2064 C CA . SER B 1 80 ? -14.109 -8.328 -3.971 1 94.56 80 SER B CA 1
ATOM 2065 C C . SER B 1 80 ? -14.359 -7.73 -2.59 1 94.56 80 SER B C 1
ATOM 2067 O O . SER B 1 80 ? -13.867 -8.25 -1.585 1 94.56 80 SER B O 1
ATOM 2069 N N . ILE B 1 81 ? -15.148 -6.641 -2.586 1 94.75 81 ILE B N 1
ATOM 2070 C CA . ILE B 1 81 ? -15.555 -6.012 -1.332 1 94.75 81 ILE B CA 1
ATOM 2071 C C . ILE B 1 81 ? -16.328 -7.016 -0.479 1 94.75 81 ILE B C 1
ATOM 2073 O O . ILE B 1 81 ? -16.109 -7.102 0.732 1 94.75 81 ILE B O 1
ATOM 2077 N N . ALA B 1 82 ? -17.156 -7.758 -1.128 1 94.56 82 ALA B N 1
ATOM 2078 C CA . ALA B 1 82 ? -17.984 -8.719 -0.406 1 94.56 82 ALA B CA 1
ATOM 2079 C C . ALA B 1 82 ? -17.125 -9.805 0.244 1 94.56 82 ALA B C 1
ATOM 2081 O O . ALA B 1 82 ? -17.359 -10.188 1.393 1 94.56 82 ALA B O 1
ATOM 2082 N N . GLN B 1 83 ? -16.172 -10.266 -0.475 1 94.62 83 GLN B N 1
ATOM 2083 C CA . GLN B 1 83 ? -15.266 -11.273 0.073 1 94.62 83 GLN B CA 1
ATOM 2084 C C . GLN B 1 83 ? -14.5 -10.727 1.276 1 94.62 83 GLN B C 1
ATOM 2086 O O . GLN B 1 83 ? -14.328 -11.43 2.275 1 94.62 83 GLN B O 1
ATOM 2091 N N . ALA B 1 84 ? -14.055 -9.469 1.185 1 96.44 84 ALA B N 1
ATOM 2092 C CA . ALA B 1 84 ? -13.305 -8.852 2.271 1 96.44 84 ALA B CA 1
ATOM 2093 C C . ALA B 1 84 ? -14.164 -8.719 3.525 1 96.44 84 ALA B C 1
ATOM 2095 O O . ALA B 1 84 ? -13.688 -8.945 4.641 1 96.44 84 ALA B O 1
ATOM 2096 N N . VAL B 1 85 ? -15.43 -8.375 3.32 1 96.25 85 VAL B N 1
ATOM 2097 C CA . VAL B 1 85 ? -16.344 -8.102 4.426 1 96.25 85 VAL B CA 1
ATOM 2098 C C . VAL B 1 85 ? -16.828 -9.406 5.031 1 96.25 85 VAL B C 1
ATOM 2100 O O . VAL B 1 85 ? -16.781 -9.602 6.246 1 96.25 85 VAL B O 1
ATOM 2103 N N . LEU B 1 86 ? -17.266 -10.336 4.148 1 96.56 86 LEU B N 1
ATOM 2104 C CA . LEU B 1 86 ? -17.969 -11.531 4.59 1 96.56 86 LEU B CA 1
ATOM 2105 C C . LEU B 1 86 ? -17.016 -12.695 4.789 1 96.56 86 LEU B C 1
ATOM 2107 O O . LEU B 1 86 ? -17.344 -13.672 5.457 1 96.56 86 LEU B O 1
ATOM 2111 N N . GLY B 1 87 ? -15.836 -12.562 4.219 1 95.69 87 GLY B N 1
ATOM 2112 C CA . GLY B 1 87 ? -14.969 -13.719 4.129 1 95.69 87 GLY B CA 1
ATOM 2113 C C . GLY B 1 87 ? -15.312 -14.641 2.971 1 95.69 87 GLY B C 1
ATOM 2114 O O . GLY B 1 87 ? -16.156 -14.305 2.137 1 95.69 87 GLY B O 1
ATOM 2115 N N . GLY B 1 88 ? -14.5 -15.734 2.873 1 94.06 88 GLY B N 1
ATOM 2116 C CA . GLY B 1 88 ? -14.695 -16.703 1.801 1 94.06 88 GLY B CA 1
ATOM 2117 C C . GLY B 1 88 ? -13.422 -17.422 1.417 1 94.06 88 GLY B C 1
ATOM 2118 O O . GLY B 1 88 ? -12.609 -17.766 2.281 1 94.06 88 GLY B O 1
ATOM 2119 N N . SER B 1 89 ? -13.453 -17.734 0.15 1 94 89 SER B N 1
ATOM 2120 C CA . SER B 1 89 ? -12.289 -18.438 -0.355 1 94 89 SER B CA 1
ATOM 2121 C C . SER B 1 89 ? -11.852 -17.891 -1.711 1 94 89 SER B C 1
ATOM 2123 O O . SER B 1 89 ? -12.648 -17.281 -2.422 1 94 89 SER B O 1
ATOM 2125 N N . VAL B 1 90 ? -10.625 -18.078 -1.973 1 93.25 90 VAL B N 1
ATOM 2126 C CA . VAL B 1 90 ? -10.078 -17.672 -3.262 1 93.25 90 VAL B CA 1
ATOM 2127 C C . VAL B 1 90 ? -9.047 -18.688 -3.734 1 93.25 90 VAL B C 1
ATOM 2129 O O . VAL B 1 90 ? -8.32 -19.266 -2.924 1 93.25 90 VAL B O 1
ATOM 2132 N N . VAL B 1 91 ? -9.055 -18.906 -4.969 1 93.5 91 VAL B N 1
ATOM 2133 C CA . VAL B 1 91 ? -8.078 -19.812 -5.562 1 93.5 91 VAL B CA 1
ATOM 2134 C C . VAL B 1 91 ? -6.824 -19.031 -5.961 1 93.5 91 VAL B C 1
ATOM 2136 O O . VAL B 1 91 ? -6.914 -18.016 -6.656 1 93.5 91 VAL B O 1
ATOM 2139 N N . VAL B 1 92 ? -5.695 -19.469 -5.539 1 94.94 92 VAL B N 1
ATOM 2140 C CA . VAL B 1 92 ? -4.438 -18.781 -5.812 1 94.94 92 VAL B CA 1
ATOM 2141 C C . VAL B 1 92 ? -3.467 -19.734 -6.508 1 94.94 92 VAL B C 1
ATOM 2143 O O . VAL B 1 92 ? -3.402 -20.922 -6.172 1 94.94 92 VAL B O 1
ATOM 2146 N N . PRO B 1 93 ? -2.811 -19.234 -7.449 1 93.56 93 PRO B N 1
ATOM 2147 C CA . PRO B 1 93 ? -1.771 -20.062 -8.07 1 93.56 93 PRO B CA 1
ATOM 2148 C C . PRO B 1 93 ? -0.523 -20.188 -7.195 1 93.56 93 PRO B C 1
ATOM 2150 O O . PRO B 1 93 ? -0.166 -19.25 -6.484 1 93.56 93 PRO B O 1
ATOM 2153 N N . THR B 1 94 ? 0.009 -21.312 -7.184 1 93.56 94 THR B N 1
ATOM 2154 C CA . THR B 1 94 ? 1.29 -21.562 -6.531 1 93.56 94 THR B CA 1
ATOM 2155 C C . THR B 1 94 ? 2.305 -22.109 -7.531 1 93.56 94 THR B C 1
ATOM 2157 O O . THR B 1 94 ? 2.002 -22.25 -8.719 1 93.56 94 THR B O 1
ATOM 2160 N N . LEU B 1 95 ? 3.506 -22.391 -7.047 1 90.94 95 LEU B N 1
ATOM 2161 C CA . LEU B 1 95 ? 4.559 -22.891 -7.918 1 90.94 95 LEU B CA 1
ATOM 2162 C C . LEU B 1 95 ? 4.289 -24.344 -8.32 1 90.94 95 LEU B C 1
ATOM 2164 O O . LEU B 1 95 ? 4.898 -24.859 -9.266 1 90.94 95 LEU B O 1
ATOM 2168 N N . THR B 1 96 ? 3.441 -25.016 -7.617 1 87.75 96 THR B N 1
ATOM 2169 C CA . THR B 1 96 ? 3.189 -26.422 -7.867 1 87.75 96 THR B CA 1
ATOM 2170 C C . THR B 1 96 ? 1.735 -26.656 -8.266 1 87.75 96 THR B C 1
ATOM 2172 O O . THR B 1 96 ? 1.288 -27.797 -8.383 1 87.75 96 THR B O 1
ATOM 2175 N N . GLY B 1 97 ? 0.92 -25.625 -8.438 1 89.5 97 GLY B N 1
ATOM 2176 C CA . GLY B 1 97 ? -0.488 -25.734 -8.781 1 89.5 97 GLY B CA 1
ATOM 2177 C C . GLY B 1 97 ? -1.336 -24.625 -8.211 1 89.5 97 GLY B C 1
ATOM 2178 O O . GLY B 1 97 ? -0.865 -23.484 -8.078 1 89.5 97 GLY B O 1
ATOM 2179 N N . GLN B 1 98 ? -2.609 -24.938 -8.094 1 92.81 98 GLN B N 1
ATOM 2180 C CA . GLN B 1 98 ? -3.52 -23.953 -7.508 1 92.81 98 GLN B CA 1
ATOM 2181 C C . GLN B 1 98 ? -4.055 -24.438 -6.164 1 92.81 98 GLN B C 1
ATOM 2183 O O . GLN B 1 98 ? -4.246 -25.641 -5.957 1 92.81 98 GLN B O 1
ATOM 2188 N N . VAL B 1 99 ? -4.188 -23.578 -5.289 1 93.62 99 VAL B N 1
ATOM 2189 C CA . VAL B 1 99 ? -4.676 -23.891 -3.951 1 93.62 99 VAL B CA 1
ATOM 2190 C C . VAL B 1 99 ? -5.785 -22.922 -3.557 1 93.62 99 VAL B C 1
ATOM 2192 O O . VAL B 1 99 ? -5.715 -21.734 -3.861 1 93.62 99 VAL B O 1
ATOM 2195 N N . GLU B 1 100 ? -6.789 -23.484 -2.857 1 94.38 100 GLU B N 1
ATOM 2196 C CA . GLU B 1 100 ? -7.859 -22.656 -2.314 1 94.38 100 GLU B CA 1
ATOM 2197 C C . GLU B 1 100 ? -7.492 -22.125 -0.934 1 94.38 100 GLU B C 1
ATOM 2199 O O . GLU B 1 100 ? -7.168 -22.891 -0.029 1 94.38 100 GLU B O 1
ATOM 2204 N N . MET B 1 101 ? -7.551 -20.844 -0.765 1 94.94 101 MET B N 1
ATOM 2205 C CA . MET B 1 101 ? -7.207 -20.188 0.494 1 94.94 101 MET B CA 1
ATOM 2206 C C . MET B 1 101 ? -8.43 -19.516 1.114 1 94.94 101 MET B C 1
ATOM 2208 O O . MET B 1 101 ? -9.242 -18.906 0.407 1 94.94 101 MET B O 1
ATOM 2212 N N . THR B 1 102 ? -8.5 -19.609 2.396 1 96.69 102 THR B N 1
ATOM 2213 C CA . THR B 1 102 ? -9.609 -18.984 3.115 1 96.69 102 THR B CA 1
ATOM 2214 C C . THR B 1 102 ? -9.32 -17.5 3.375 1 96.69 102 THR B C 1
ATOM 2216 O O . THR B 1 102 ? -8.211 -17.141 3.771 1 96.69 102 THR B O 1
ATOM 2219 N N . ILE B 1 103 ? -10.344 -16.719 3.135 1 95.69 103 ILE B N 1
ATOM 2220 C CA . ILE B 1 103 ? -10.289 -15.289 3.416 1 95.69 103 ILE B CA 1
ATOM 2221 C C . ILE B 1 103 ? -11.078 -14.984 4.688 1 95.69 103 ILE B C 1
ATOM 2223 O O . ILE B 1 103 ? -12.281 -15.227 4.754 1 95.69 103 ILE B O 1
ATOM 2227 N N . PRO B 1 104 ? -10.406 -14.445 5.699 1 96.44 104 PRO B N 1
ATOM 2228 C CA . PRO B 1 104 ? -11.133 -14.086 6.914 1 96.44 104 PRO B CA 1
ATOM 2229 C C . PRO B 1 104 ? -12.109 -12.93 6.699 1 96.44 104 PRO B C 1
ATOM 2231 O O . PRO B 1 104 ? -11.875 -12.078 5.844 1 96.44 104 PRO B O 1
ATOM 2234 N N . LYS B 1 105 ? -13.164 -13.016 7.516 1 95.88 105 LYS B N 1
ATOM 2235 C CA . LYS B 1 105 ? -14.062 -11.867 7.508 1 95.88 105 LYS B CA 1
ATOM 2236 C C . LYS B 1 105 ? -13.336 -10.602 7.977 1 95.88 105 LYS B C 1
ATOM 2238 O O . LYS B 1 105 ? -12.5 -10.664 8.883 1 95.88 105 LYS B O 1
ATOM 2243 N N . GLY B 1 106 ? -13.688 -9.5 7.379 1 96.06 106 GLY B N 1
ATOM 2244 C CA . GLY B 1 106 ? -13.102 -8.234 7.797 1 96.06 106 GLY B CA 1
ATOM 2245 C C . GLY B 1 106 ? -11.68 -8.047 7.309 1 96.06 106 GLY B C 1
ATOM 2246 O O . GLY B 1 106 ? -10.891 -7.34 7.934 1 96.06 106 GLY B O 1
ATOM 2247 N N . THR B 1 107 ? -11.328 -8.758 6.238 1 96.62 107 THR B N 1
ATOM 2248 C CA . THR B 1 107 ? -9.984 -8.633 5.68 1 96.62 107 THR B CA 1
ATOM 2249 C C . THR B 1 107 ? -9.75 -7.223 5.148 1 96.62 107 THR B C 1
ATOM 2251 O O . THR B 1 107 ? -10.539 -6.715 4.348 1 96.62 107 THR B O 1
ATOM 2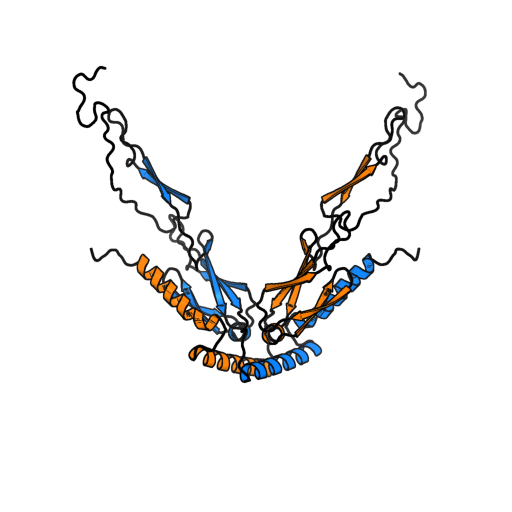254 N N . GLN B 1 108 ? -8.703 -6.594 5.617 1 97.38 108 GLN B N 1
ATOM 2255 C CA . GLN B 1 108 ? -8.352 -5.242 5.184 1 97.38 108 GLN B CA 1
ATOM 2256 C C . GLN B 1 108 ? -7.574 -5.273 3.869 1 97.38 108 GLN B C 1
ATOM 2258 O O . GLN B 1 108 ? -6.867 -6.242 3.582 1 97.38 108 GLN B O 1
ATOM 2263 N N . PRO B 1 109 ? -7.766 -4.141 3.078 1 96.75 109 PRO B N 1
ATOM 2264 C CA . PRO B 1 109 ? -6.934 -4.062 1.876 1 96.75 109 PRO B CA 1
ATOM 2265 C C . PRO B 1 109 ? -5.441 -4.148 2.186 1 96.75 109 PRO B C 1
ATOM 2267 O O . PRO B 1 109 ? -4.953 -3.469 3.092 1 96.75 109 PRO B O 1
ATOM 2270 N N . GLY B 1 110 ? -4.762 -5.039 1.42 1 96.81 110 GLY B N 1
ATOM 2271 C CA . GLY B 1 110 ? -3.322 -5.156 1.605 1 96.81 110 GLY B CA 1
ATOM 2272 C C . GLY B 1 110 ? -2.934 -6.215 2.621 1 96.81 110 GLY B C 1
ATOM 2273 O O . GLY B 1 110 ? -1.748 -6.453 2.854 1 96.81 110 GLY B O 1
ATOM 2274 N N . THR B 1 111 ? -3.885 -6.902 3.17 1 97.31 111 THR B N 1
ATOM 2275 C CA . THR B 1 111 ? -3.604 -7.977 4.113 1 97.31 111 THR B CA 1
ATOM 2276 C C . THR B 1 111 ? -2.812 -9.094 3.438 1 97.31 111 THR B C 1
ATOM 2278 O O . THR B 1 111 ? -3.119 -9.484 2.311 1 97.31 111 THR B O 1
ATOM 2281 N N . THR B 1 112 ? -1.809 -9.531 4.117 1 98.25 112 THR B N 1
ATOM 2282 C CA . THR B 1 112 ? -0.986 -10.609 3.578 1 98.25 112 THR B CA 1
ATOM 2283 C C . THR B 1 112 ? -1.203 -11.898 4.359 1 98.25 112 THR B C 1
ATOM 2285 O O . THR B 1 112 ? -1.125 -11.906 5.59 1 98.25 112 THR B O 1
ATOM 2288 N N . LEU B 1 113 ? -1.554 -12.953 3.689 1 97.62 113 LEU B N 1
ATOM 2289 C CA . LEU B 1 113 ? -1.699 -14.289 4.258 1 97.62 113 LEU B CA 1
ATOM 2290 C C . LEU B 1 113 ? -0.538 -15.188 3.84 1 97.62 113 LEU B C 1
ATOM 2292 O O . LEU B 1 113 ? -0.045 -15.086 2.713 1 97.62 113 LEU B O 1
ATOM 2296 N N . LYS B 1 114 ? -0.174 -16.078 4.691 1 97.25 114 LYS B N 1
ATOM 2297 C CA . LYS B 1 114 ? 1.005 -16.906 4.465 1 97.25 114 LYS B CA 1
ATOM 2298 C C . LYS B 1 114 ? 0.615 -18.359 4.23 1 97.25 114 LYS B C 1
ATOM 2300 O O . LYS B 1 114 ? -0.187 -18.922 4.977 1 97.25 114 LYS B O 1
ATOM 2305 N N . MET B 1 115 ? 1.076 -18.875 3.207 1 96.56 115 MET B N 1
ATOM 2306 C CA . MET B 1 115 ? 0.955 -20.312 2.941 1 96.56 115 MET B CA 1
ATOM 2307 C C . MET B 1 115 ? 2.299 -21.016 3.107 1 96.56 115 MET B C 1
ATOM 2309 O O . MET B 1 115 ? 3.168 -20.906 2.238 1 96.56 115 MET B O 1
ATOM 2313 N N . ARG B 1 116 ? 2.385 -21.766 4.113 1 95.44 116 ARG B N 1
ATOM 2314 C CA . ARG B 1 116 ? 3.65 -22.406 4.461 1 95.44 116 ARG B CA 1
ATOM 2315 C C . ARG B 1 116 ? 4.004 -23.5 3.467 1 95.44 116 ARG B C 1
ATOM 2317 O O . ARG B 1 116 ? 3.135 -24.266 3.035 1 95.44 116 ARG B O 1
ATOM 2324 N N . GLY B 1 117 ? 5.266 -23.547 3.105 1 94.75 117 GLY B N 1
ATOM 2325 C CA . GLY B 1 117 ? 5.777 -24.625 2.275 1 94.75 117 GLY B CA 1
ATOM 2326 C C . GLY B 1 117 ? 5.516 -24.422 0.796 1 94.75 117 GLY B C 1
ATOM 2327 O O . GLY B 1 117 ? 5.824 -25.281 -0.023 1 94.75 117 GLY B O 1
ATOM 2328 N N . LYS B 1 118 ? 5.031 -23.297 0.51 1 95.25 118 LYS B N 1
ATOM 2329 C CA . LYS B 1 118 ? 4.668 -23.047 -0.882 1 95.25 118 LYS B CA 1
ATOM 2330 C C . LYS B 1 118 ? 5.645 -22.094 -1.546 1 95.25 118 LYS B C 1
ATOM 2332 O O . LYS B 1 118 ? 5.352 -21.531 -2.605 1 95.25 118 LYS B O 1
ATOM 2337 N N . GLY B 1 119 ? 6.793 -21.859 -0.949 1 95.06 119 GLY B N 1
ATOM 2338 C CA . GLY B 1 119 ? 7.84 -21.016 -1.508 1 95.06 119 GLY B CA 1
ATOM 2339 C C . GLY B 1 119 ? 8.922 -21.797 -2.219 1 95.06 119 GLY B C 1
ATOM 2340 O O . GLY B 1 119 ? 8.672 -22.891 -2.732 1 95.06 119 GLY B O 1
ATOM 2341 N N . ILE B 1 120 ? 10.062 -21.219 -2.373 1 94 120 ILE B N 1
ATOM 2342 C CA . ILE B 1 120 ? 11.195 -21.797 -3.09 1 94 120 ILE B CA 1
ATOM 2343 C C . ILE B 1 120 ? 12.016 -22.672 -2.146 1 94 120 ILE B C 1
ATOM 2345 O O . ILE B 1 120 ? 12.2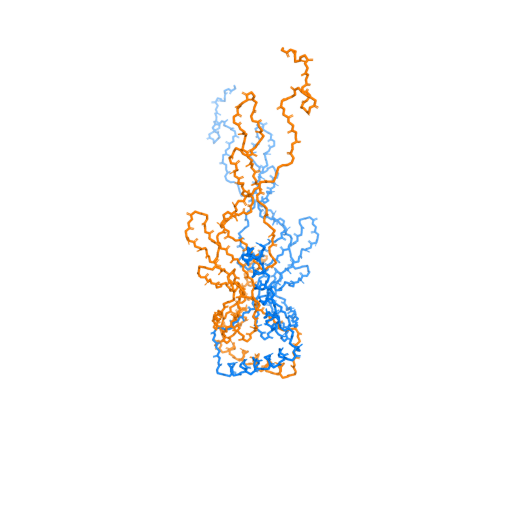19 -22.312 -0.98 1 94 120 ILE B O 1
ATOM 2349 N N . LYS B 1 121 ? 12.43 -23.734 -2.693 1 92.38 121 LYS B N 1
ATOM 2350 C CA . LYS B 1 121 ? 13.305 -24.609 -1.928 1 92.38 121 LYS B CA 1
ATOM 2351 C C . LYS B 1 121 ? 14.656 -23.953 -1.664 1 92.38 121 LYS B C 1
ATOM 2353 O O . LYS B 1 121 ? 15.242 -23.344 -2.564 1 92.38 121 LYS B O 1
ATOM 2358 N N . GLU B 1 122 ? 15.047 -24.047 -0.412 1 91.56 122 GLU B N 1
ATOM 2359 C CA . GLU B 1 122 ? 16.359 -23.5 -0.083 1 91.56 122 GLU B CA 1
ATOM 2360 C C . GLU B 1 122 ? 17.469 -24.375 -0.669 1 91.56 122 GLU B C 1
ATOM 2362 O O . GLU B 1 122 ? 17.375 -25.609 -0.666 1 91.56 122 GLU B O 1
ATOM 2367 N N . LEU B 1 123 ? 18.5 -23.625 -1.12 1 87.31 123 LEU B N 1
ATOM 2368 C CA . LEU B 1 123 ? 19.625 -24.359 -1.689 1 87.31 123 LEU B CA 1
ATOM 2369 C C . LEU B 1 123 ? 20.219 -25.344 -0.673 1 87.31 123 LEU B C 1
ATOM 2371 O O . LEU B 1 123 ? 20.453 -24.969 0.481 1 87.31 123 LEU B O 1
ATOM 2375 N N . ASN B 1 124 ? 20.438 -26.625 -1.071 1 84.44 124 ASN B N 1
ATOM 2376 C CA . ASN B 1 124 ? 21.047 -27.672 -0.278 1 84.44 124 ASN B CA 1
ATOM 2377 C C . ASN B 1 124 ? 20.219 -28.016 0.949 1 84.44 124 ASN B C 1
ATOM 2379 O O . ASN B 1 124 ? 20.75 -28.344 2.008 1 84.44 124 ASN B O 1
ATOM 2383 N N . SER B 1 125 ? 19.016 -27.672 1.012 1 87.88 125 SER B N 1
ATOM 2384 C CA . SER B 1 125 ? 18.094 -27.984 2.096 1 87.88 125 SER B CA 1
ATOM 2385 C C . SER B 1 125 ? 16.766 -28.484 1.555 1 87.88 125 SER B C 1
ATOM 2387 O O . SER B 1 125 ? 16.469 -28.312 0.369 1 87.88 125 SER B O 1
ATOM 2389 N N . SER B 1 126 ? 16.047 -29.281 2.314 1 89.06 126 SER B N 1
ATOM 2390 C CA . SER B 1 126 ? 14.703 -29.719 1.929 1 89.06 126 SER B CA 1
ATOM 2391 C C . SER B 1 126 ? 13.648 -28.703 2.332 1 89.06 126 SER B C 1
ATOM 2393 O O . SER B 1 126 ? 12.477 -28.828 1.978 1 89.06 126 SER B O 1
ATOM 2395 N N . ARG B 1 127 ? 14.086 -27.719 2.965 1 92.69 127 ARG B N 1
ATOM 2396 C CA . ARG B 1 127 ? 13.156 -26.703 3.467 1 92.69 127 ARG B CA 1
ATOM 2397 C C . ARG B 1 127 ? 12.656 -25.812 2.34 1 92.69 127 ARG B C 1
ATOM 2399 O O . ARG B 1 127 ? 13.43 -25.438 1.451 1 92.69 127 ARG B O 1
ATOM 2406 N N . ARG B 1 128 ? 11.438 -25.531 2.367 1 94.69 128 ARG B N 1
ATOM 2407 C CA . ARG B 1 128 ? 10.82 -24.625 1.402 1 94.69 128 ARG B CA 1
ATOM 2408 C C . ARG B 1 128 ? 10.305 -23.359 2.088 1 94.69 128 ARG B C 1
ATOM 2410 O O . ARG B 1 128 ? 9.812 -23.422 3.215 1 94.69 128 ARG B O 1
ATOM 2417 N N . GLY B 1 129 ? 10.469 -22.203 1.445 1 96.44 129 GLY B N 1
ATOM 2418 C CA . GLY B 1 129 ? 9.859 -20.984 1.951 1 96.44 129 GLY B CA 1
ATOM 2419 C C . GLY B 1 129 ? 8.344 -20.984 1.84 1 96.44 129 GLY B C 1
ATOM 2420 O O . GLY B 1 129 ? 7.734 -22.031 1.631 1 96.44 129 GLY B O 1
ATOM 2421 N N . SER B 1 130 ? 7.801 -19.828 2.074 1 97.88 130 SER B N 1
ATOM 2422 C CA . SER B 1 130 ? 6.352 -19.656 2.043 1 97.88 130 SER B CA 1
ATOM 2423 C C . SER B 1 130 ? 5.914 -18.781 0.877 1 97.88 130 SER B C 1
ATOM 2425 O O . SER B 1 130 ? 6.738 -18.094 0.269 1 97.88 130 SER B O 1
ATOM 2427 N N . GLN B 1 131 ? 4.688 -18.969 0.526 1 97.81 131 GLN B N 1
ATOM 2428 C CA . GLN B 1 131 ? 4.07 -18.016 -0.379 1 97.81 131 GLN B CA 1
ATOM 2429 C C . GLN B 1 131 ? 3.262 -16.969 0.393 1 97.81 131 GLN B C 1
ATOM 2431 O O . GLN B 1 131 ? 2.395 -17.328 1.195 1 97.81 131 GLN B O 1
ATOM 2436 N N . LEU B 1 132 ? 3.648 -15.773 0.24 1 98.44 132 LEU B N 1
ATOM 2437 C CA . LEU B 1 132 ? 2.945 -14.656 0.851 1 98.44 132 LEU B CA 1
ATOM 2438 C C . LEU B 1 132 ? 1.931 -14.055 -0.117 1 98.44 132 LEU B C 1
ATOM 2440 O O . LEU B 1 132 ? 2.307 -13.438 -1.117 1 98.44 132 LEU B O 1
ATOM 2444 N N . VAL B 1 133 ? 0.672 -14.211 0.228 1 97.88 133 VAL B N 1
ATOM 2445 C CA . VAL B 1 133 ? -0.412 -13.766 -0.641 1 97.88 133 VAL B CA 1
ATOM 2446 C C . VAL B 1 133 ? -1 -12.461 -0.108 1 97.88 133 VAL B C 1
ATOM 2448 O O . VAL B 1 133 ? -1.633 -12.445 0.951 1 97.88 133 VAL B O 1
ATOM 2451 N N . THR B 1 134 ? -0.772 -11.391 -0.805 1 98.06 134 THR B N 1
ATOM 2452 C CA . THR B 1 134 ? -1.372 -10.109 -0.447 1 98.06 134 THR B CA 1
ATOM 2453 C C . THR B 1 134 ? -2.744 -9.953 -1.098 1 98.06 134 THR B C 1
ATOM 2455 O O . THR B 1 134 ? -2.869 -10.039 -2.32 1 98.06 134 THR B O 1
ATOM 2458 N N . LEU B 1 135 ? -3.719 -9.758 -0.272 1 97.38 135 LEU B N 1
ATOM 2459 C CA . LEU B 1 135 ? -5.09 -9.609 -0.748 1 97.38 135 LEU B CA 1
ATOM 2460 C C . LEU B 1 135 ? -5.398 -8.148 -1.048 1 97.38 135 LEU B C 1
ATOM 2462 O O . LEU B 1 135 ? -5.344 -7.297 -0.154 1 97.38 135 LEU B O 1
ATOM 2466 N N . ASN B 1 136 ? -5.715 -7.867 -2.303 1 96.06 136 ASN B N 1
ATOM 2467 C CA . ASN B 1 136 ? -6.07 -6.52 -2.73 1 96.06 136 ASN B CA 1
ATOM 2468 C C . ASN B 1 136 ? -7.57 -6.383 -2.969 1 96.06 136 ASN B C 1
ATOM 2470 O O . ASN B 1 136 ? -8.109 -6.953 -3.92 1 96.06 136 ASN B O 1
ATOM 2474 N N . VAL B 1 137 ? -8.141 -5.57 -2.104 1 96.31 137 VAL B N 1
ATOM 2475 C CA . VAL B 1 137 ? -9.578 -5.359 -2.254 1 96.31 137 VAL B CA 1
ATOM 2476 C C . VAL B 1 137 ? -9.836 -4.461 -3.461 1 96.31 137 VAL B C 1
ATOM 2478 O O . VAL B 1 137 ? -9.297 -3.355 -3.553 1 96.31 137 VAL B O 1
ATOM 2481 N N . HIS B 1 138 ? -10.641 -4.973 -4.309 1 95.62 138 HIS B N 1
ATOM 2482 C CA . HIS B 1 138 ? -10.969 -4.203 -5.504 1 95.62 138 HIS B CA 1
ATOM 2483 C C . HIS B 1 138 ? -12.375 -3.615 -5.414 1 95.62 138 HIS B C 1
ATOM 2485 O O . HIS B 1 138 ? -13.344 -4.348 -5.234 1 95.62 138 HIS B O 1
ATOM 2491 N N . VAL B 1 139 ? -12.484 -2.326 -5.586 1 95.12 139 VAL B N 1
ATOM 2492 C CA . VAL B 1 139 ? -13.75 -1.604 -5.566 1 95.12 139 VAL B CA 1
ATOM 2493 C C . VAL B 1 139 ? -14.312 -1.516 -6.984 1 95.12 139 VAL B C 1
ATOM 2495 O O . VAL B 1 139 ? -13.641 -1.045 -7.898 1 95.12 139 VAL B O 1
ATOM 2498 N N . PRO B 1 140 ? -15.484 -1.996 -7.141 1 91.88 140 PRO B N 1
ATOM 2499 C CA . PRO B 1 140 ? -16.078 -1.899 -8.477 1 91.88 140 PRO B CA 1
ATOM 2500 C C . PRO B 1 140 ? -16.281 -0.455 -8.93 1 91.88 140 PRO B C 1
ATOM 2502 O O . PRO B 1 140 ? -16.688 0.392 -8.125 1 91.88 140 PRO B O 1
ATOM 2505 N N . ASP B 1 141 ? -15.984 -0.196 -10.164 1 87.75 141 ASP B N 1
ATOM 2506 C CA . ASP B 1 141 ? -16.141 1.154 -10.695 1 87.75 141 ASP B CA 1
ATOM 2507 C C . ASP B 1 141 ? -17.5 1.324 -11.367 1 87.75 141 ASP B C 1
ATOM 2509 O O . ASP B 1 141 ? -17.922 2.447 -11.656 1 87.75 141 ASP B O 1
ATOM 2513 N N . THR B 1 142 ? -18.188 0.246 -11.688 1 90.5 142 THR B N 1
ATOM 2514 C CA . THR B 1 142 ? -19.547 0.255 -12.227 1 90.5 142 THR B CA 1
ATOM 2515 C C . THR B 1 142 ? -20.469 -0.634 -11.398 1 90.5 142 THR B C 1
ATOM 2517 O O . THR B 1 142 ? -20.062 -1.71 -10.945 1 90.5 142 THR B O 1
ATOM 2520 N N . LEU B 1 143 ? -21.656 -0.137 -11.156 1 92.56 143 LEU B N 1
ATOM 2521 C CA . LEU B 1 143 ? -22.625 -0.86 -10.344 1 92.56 143 LEU B CA 1
ATOM 2522 C C . LEU B 1 143 ? -23.953 -1.021 -11.094 1 92.56 143 LEU B C 1
ATOM 2524 O O . LEU B 1 143 ? -24.375 -0.113 -11.805 1 92.56 143 LEU B O 1
ATOM 2528 N N . SER B 1 144 ? -24.484 -2.186 -10.953 1 93.25 144 SER B N 1
ATOM 2529 C CA . SER B 1 144 ? -25.891 -2.303 -11.344 1 93.25 144 SER B CA 1
ATOM 2530 C C . SER B 1 144 ? -26.781 -1.479 -10.43 1 93.25 144 SER B C 1
ATOM 2532 O O . SER B 1 144 ? -26.375 -1.064 -9.352 1 93.25 144 SER B O 1
ATOM 2534 N N . ASP B 1 145 ? -28.016 -1.241 -10.883 1 95.31 145 ASP B N 1
ATOM 2535 C CA . ASP B 1 145 ? -28.969 -0.495 -10.07 1 95.31 145 ASP B CA 1
ATOM 2536 C C . ASP B 1 145 ? -29.188 -1.176 -8.719 1 95.31 145 ASP B C 1
ATOM 2538 O O . ASP B 1 145 ? -29.25 -0.508 -7.688 1 95.31 145 ASP B O 1
ATOM 2542 N N . ARG B 1 146 ? -29.234 -2.439 -8.812 1 95.19 146 ARG B N 1
ATOM 2543 C CA . ARG B 1 146 ? -29.469 -3.203 -7.594 1 95.19 146 ARG B CA 1
ATOM 2544 C C . ARG B 1 146 ? -28.266 -3.094 -6.652 1 95.19 146 ARG B C 1
ATOM 2546 O O . ARG B 1 146 ? -28.438 -2.906 -5.445 1 95.19 146 ARG B O 1
ATOM 2553 N N . GLN B 1 147 ? -27.094 -3.219 -7.117 1 94.38 147 GLN B N 1
ATOM 2554 C CA . GLN B 1 147 ? -25.891 -3.064 -6.312 1 94.38 147 GLN B CA 1
ATOM 2555 C C . GLN B 1 147 ? -25.844 -1.687 -5.66 1 94.38 147 GLN B C 1
ATOM 2557 O O . GLN B 1 147 ? -25.484 -1.561 -4.488 1 94.38 147 GLN B O 1
ATOM 2562 N N . LYS B 1 148 ? -26.203 -0.709 -6.473 1 96 148 LYS B N 1
ATOM 2563 C CA . LYS B 1 148 ? -26.203 0.661 -5.969 1 96 148 LYS B CA 1
ATOM 2564 C C . LYS B 1 148 ? -27.188 0.818 -4.812 1 96 148 LYS B C 1
ATOM 2566 O O . LYS B 1 148 ? -26.844 1.403 -3.779 1 96 148 LYS B O 1
ATOM 2571 N N . GLU B 1 149 ? -28.328 0.295 -5.012 1 97.31 149 GLU B N 1
ATOM 2572 C CA . GLU B 1 149 ? -29.359 0.352 -3.975 1 97.31 149 GLU B CA 1
ATOM 2573 C C . GLU B 1 149 ? -28.891 -0.327 -2.693 1 97.31 149 GLU B C 1
ATOM 2575 O O . GLU B 1 149 ? -29.047 0.22 -1.6 1 97.31 149 GLU B O 1
ATOM 2580 N N . LEU B 1 150 ? -28.344 -1.502 -2.834 1 97.06 150 LEU B N 1
ATOM 2581 C CA . LEU B 1 150 ? -27.859 -2.258 -1.683 1 97.06 150 LEU B CA 1
ATOM 2582 C C . LEU B 1 150 ? -26.75 -1.498 -0.956 1 97.06 150 LEU B C 1
ATOM 2584 O O . LEU B 1 150 ? -26.734 -1.451 0.276 1 97.06 150 LEU B O 1
ATOM 2588 N N . MET B 1 151 ? -25.875 -0.904 -1.72 1 96.31 151 MET B N 1
ATOM 2589 C CA . MET B 1 151 ? -24.75 -0.18 -1.126 1 96.31 151 MET B CA 1
ATOM 2590 C C . MET B 1 151 ? -25.234 1.085 -0.422 1 96.31 151 MET B C 1
ATOM 2592 O O . MET B 1 151 ? -24.703 1.462 0.621 1 96.31 151 MET B O 1
ATOM 2596 N N . GLU B 1 152 ? -26.219 1.754 -1.005 1 97.06 152 GLU B N 1
ATOM 2597 C CA . GLU B 1 152 ? -26.797 2.932 -0.367 1 97.06 152 GLU B CA 1
ATOM 2598 C C . GLU B 1 152 ? -27.438 2.576 0.972 1 97.06 152 GLU B C 1
ATOM 2600 O O . GLU B 1 152 ? -27.281 3.311 1.951 1 97.06 152 GLU B O 1
ATOM 2605 N N . GLU B 1 153 ? -28.094 1.463 0.918 1 97 153 GLU B N 1
ATOM 2606 C CA . GLU B 1 153 ? -28.688 1.004 2.174 1 97 153 GLU B CA 1
ATOM 2607 C C . GLU B 1 153 ? -27.609 0.629 3.184 1 97 153 GLU B C 1
ATOM 2609 O O . GLU B 1 153 ? -27.75 0.907 4.375 1 97 153 GLU B O 1
ATOM 2614 N N . PHE B 1 154 ? -26.609 -0.046 2.73 1 95.94 154 PHE B N 1
ATOM 2615 C CA . PHE B 1 154 ? -25.469 -0.387 3.576 1 95.94 154 PHE B CA 1
ATOM 2616 C C . PHE B 1 154 ? -24.859 0.866 4.191 1 95.94 154 PHE B C 1
ATOM 2618 O O . PHE B 1 154 ? -24.562 0.897 5.387 1 95.94 154 PHE B O 1
ATOM 2625 N N . ALA B 1 155 ? -24.719 1.934 3.387 1 93.75 155 ALA B N 1
ATOM 2626 C CA . ALA B 1 155 ? -24.156 3.209 3.83 1 93.75 155 ALA B CA 1
ATOM 2627 C C . ALA B 1 155 ? -25.016 3.83 4.93 1 93.75 155 ALA B C 1
ATOM 2629 O O . ALA B 1 155 ? -24.484 4.359 5.91 1 93.75 155 ALA B O 1
ATOM 2630 N N . THR B 1 156 ? -26.297 3.756 4.715 1 94.19 156 THR B N 1
ATOM 2631 C CA . THR B 1 156 ? -27.234 4.312 5.684 1 94.19 156 THR B CA 1
ATOM 2632 C C . THR B 1 156 ? -27.125 3.588 7.02 1 94.19 156 THR B C 1
ATOM 2634 O O . THR B 1 156 ? -27.109 4.223 8.078 1 94.19 156 THR B O 1
ATOM 2637 N N . GLU B 1 157 ? -27.047 2.258 6.938 1 92.56 157 GLU B N 1
ATOM 2638 C CA . GLU B 1 157 ? -26.891 1.46 8.148 1 92.56 157 GLU B CA 1
ATOM 2639 C C . GLU B 1 157 ? -25.578 1.772 8.844 1 92.56 157 GLU B C 1
ATOM 2641 O O . GLU B 1 157 ? -25.516 1.855 10.078 1 92.56 157 GLU B O 1
ATOM 2646 N N . GLU B 1 158 ? -24.578 1.928 8.117 1 88.56 158 GLU B N 1
ATOM 2647 C CA . GLU B 1 158 ? -23.266 2.25 8.656 1 88.56 158 GLU B CA 1
ATOM 2648 C C . GLU B 1 158 ? -23.266 3.607 9.352 1 88.56 158 GLU B C 1
ATOM 2650 O O . GLU B 1 158 ? -22.672 3.768 10.414 1 88.56 158 GLU B O 1
ATOM 2655 N N . GLN B 1 159 ? -23.906 4.578 8.727 1 87.88 159 GLN B N 1
ATOM 2656 C CA . GLN B 1 159 ? -24.016 5.906 9.312 1 87.88 159 GLN B CA 1
ATOM 2657 C C . GLN B 1 159 ? -24.766 5.859 10.641 1 87.88 159 GLN B C 1
ATOM 2659 O O . GLN B 1 159 ? -24.375 6.52 11.609 1 87.88 159 GLN B O 1
ATOM 2664 N N . ARG B 1 160 ? -25.797 5.082 10.633 1 89.06 160 ARG B N 1
ATOM 2665 C CA . ARG B 1 160 ? -26.578 4.926 11.852 1 89.06 160 ARG B CA 1
ATOM 2666 C C . ARG B 1 160 ? -25.734 4.328 12.969 1 89.06 160 ARG B C 1
ATOM 2668 O O . ARG B 1 160 ? -25.734 4.828 14.102 1 89.06 160 ARG B O 1
ATOM 2675 N N . LEU B 1 161 ? -24.984 3.324 12.656 1 86.56 161 LEU B N 1
ATOM 2676 C CA . LEU B 1 161 ? -24.125 2.668 13.633 1 86.56 161 LEU B CA 1
ATOM 2677 C C . LEU B 1 161 ? -22.984 3.596 14.07 1 86.56 161 LEU B C 1
ATOM 2679 O O . LEU B 1 161 ? -22.562 3.562 15.227 1 86.56 161 LEU B O 1
ATOM 2683 N N . GLY B 1 162 ? -22.516 4.355 13.188 1 83.62 162 GLY B N 1
ATOM 2684 C CA . GLY B 1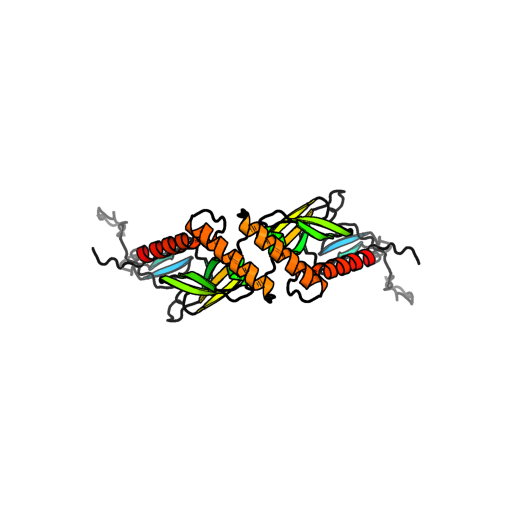 162 ? -21.484 5.336 13.516 1 83.62 162 GLY B CA 1
ATOM 2685 C C . GLY B 1 162 ? -21.969 6.391 14.5 1 83.62 162 GLY B C 1
ATOM 2686 O O . GLY B 1 162 ? -21.234 6.773 15.414 1 83.62 162 GLY B O 1
ATOM 2687 N N . GLU B 1 163 ? -23.141 6.844 14.305 1 84.12 163 GLU B N 1
ATOM 2688 C CA . GLU B 1 163 ? -23.719 7.863 15.172 1 84.12 163 GLU B CA 1
ATOM 2689 C C . GLU B 1 163 ? -23.922 7.328 16.594 1 84.12 163 GLU B C 1
ATOM 2691 O O . GLU B 1 163 ? -23.859 8.086 17.562 1 84.12 163 GLU B O 1
ATOM 2696 N N . THR B 1 164 ? -24.125 6.035 16.672 1 84.81 164 THR B N 1
ATOM 2697 C CA . THR B 1 164 ? -24.344 5.434 17.984 1 84.81 164 THR B CA 1
ATOM 2698 C C . THR B 1 164 ? -23.047 4.891 18.562 1 84.81 164 THR B C 1
ATOM 2700 O O . THR B 1 164 ? -23.047 4.289 19.641 1 84.81 164 THR B O 1
ATOM 2703 N N . GLY B 1 165 ? -21.984 5.039 17.828 1 79.31 165 GLY B N 1
ATOM 2704 C CA . GLY B 1 165 ? -20.688 4.598 18.297 1 79.31 165 GLY B CA 1
ATOM 2705 C C . GLY B 1 165 ? -20.469 3.102 18.172 1 79.31 165 GLY B C 1
ATOM 2706 O O . GLY B 1 165 ? -19.625 2.523 18.859 1 79.31 165 GLY B O 1
ATOM 2707 N N . GLN B 1 166 ? -21.344 2.434 17.422 1 80.5 166 GLN B N 1
ATOM 2708 C CA . GLN B 1 166 ? -21.281 0.979 17.328 1 80.5 166 GLN B CA 1
ATOM 2709 C C . GLN B 1 166 ? -20.578 0.545 16.047 1 80.5 166 GLN B C 1
ATOM 2711 O O . GLN B 1 166 ? -20.422 -0.651 15.781 1 80.5 166 GLN B O 1
ATOM 2716 N N . SER B 1 167 ? -20.125 1.505 15.297 1 80.31 167 SER B N 1
ATOM 2717 C CA . SER B 1 167 ? -19.453 1.146 14.047 1 80.31 167 SER B CA 1
ATOM 2718 C C . SER B 1 167 ? -18 0.789 14.289 1 80.31 167 SER B C 1
ATOM 2720 O O . SER B 1 167 ? -17.328 1.423 15.109 1 80.31 167 SER B O 1
ATOM 2722 N N . SER B 1 168 ? -17.531 -0.224 13.648 1 77.56 168 SER B N 1
ATOM 2723 C CA . SER B 1 168 ? -16.125 -0.626 13.766 1 77.56 168 SER B CA 1
ATOM 2724 C C . SER B 1 168 ? -15.289 -0.025 12.648 1 77.56 168 SER B C 1
ATOM 2726 O O . SER B 1 168 ? -14.078 -0.261 12.578 1 77.56 168 SER B O 1
ATOM 2728 N N . CYS B 1 169 ? -15.883 0.769 11.844 1 80.69 169 CYS B N 1
ATOM 2729 C CA . CYS B 1 169 ? -15.164 1.39 10.742 1 80.69 169 CYS B CA 1
ATOM 2730 C C . CYS B 1 169 ? -14.461 2.662 11.195 1 80.69 169 CYS B C 1
ATOM 2732 O O . CYS B 1 169 ? -15.078 3.543 11.789 1 80.69 169 CYS B O 1
ATOM 2734 N N . LYS B 1 170 ? -13.164 2.764 10.883 1 80.38 170 LYS B N 1
ATOM 2735 C CA . LYS B 1 170 ? -12.32 3.869 11.336 1 80.38 170 LYS B CA 1
ATOM 2736 C C . LYS B 1 170 ? -12.766 5.188 10.703 1 80.38 170 LYS B C 1
ATOM 2738 O O . LYS B 1 170 ? -12.453 6.262 11.227 1 80.38 170 LYS B O 1
ATOM 2743 N N . SER B 1 171 ? -13.523 5.109 9.68 1 81.69 171 SER B N 1
ATOM 2744 C CA . SER B 1 171 ? -13.984 6.328 9.023 1 81.69 171 SER B CA 1
ATOM 2745 C C . SER B 1 171 ? -14.945 7.109 9.914 1 81.69 171 SER B C 1
ATOM 2747 O O . SER B 1 171 ? -15.07 8.328 9.781 1 81.69 171 SER B O 1
ATOM 2749 N N . HIS B 1 172 ? -15.516 6.422 10.875 1 78.56 172 HIS B N 1
ATOM 2750 C CA . HIS B 1 172 ? -16.531 7.066 11.703 1 78.56 172 HIS B CA 1
ATOM 2751 C C . HIS B 1 172 ? -15.898 7.754 12.914 1 78.56 172 HIS B C 1
ATOM 2753 O O . HIS B 1 172 ? -16.531 8.586 13.562 1 78.56 172 HIS B O 1
ATOM 2759 N N . THR B 1 173 ? -14.633 7.438 13.164 1 78.69 173 THR B N 1
ATOM 2760 C CA . THR B 1 173 ? -13.953 8.094 14.273 1 78.69 173 THR B CA 1
ATOM 2761 C C . THR B 1 173 ? -12.906 9.078 13.758 1 78.69 173 THR B C 1
ATOM 2763 O O . THR B 1 173 ? -12.25 9.766 14.547 1 78.69 173 THR B O 1
ATOM 2766 N N . PHE B 1 174 ? -12.898 9.172 12.594 1 88 174 PHE B N 1
ATOM 2767 C CA . PHE B 1 174 ? -11.875 10.016 11.984 1 88 174 PHE B CA 1
ATOM 2768 C C . PHE B 1 174 ? -12.164 11.492 12.25 1 88 174 PHE B C 1
ATOM 2770 O O . PHE B 1 174 ? -11.242 12.305 12.328 1 88 174 PHE B O 1
ATOM 2777 N N . ALA B 1 175 ? -13.383 11.844 12.344 1 82 175 ALA B N 1
ATOM 2778 C CA . ALA B 1 175 ? -13.742 13.227 12.641 1 82 175 ALA B CA 1
ATOM 2779 C C . ALA B 1 175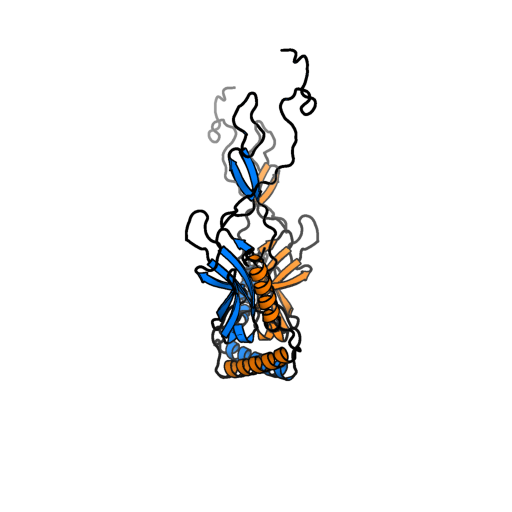 ? -13.039 13.711 13.906 1 82 175 ALA B C 1
ATOM 2781 O O . ALA B 1 175 ? -12.641 14.875 13.984 1 82 175 ALA B O 1
ATOM 2782 N N . ASP B 1 176 ? -12.891 12.773 14.852 1 85 176 ASP B N 1
ATOM 2783 C CA . ASP B 1 176 ? -12.195 13.125 16.078 1 85 176 ASP B CA 1
ATOM 2784 C C . ASP B 1 176 ? -10.719 13.422 15.812 1 85 176 ASP B C 1
ATOM 2786 O O . ASP B 1 176 ? -10.156 14.367 16.375 1 85 176 ASP B O 1
ATOM 2790 N N . THR B 1 177 ? -10.18 12.625 14.984 1 86.12 177 THR B N 1
ATOM 2791 C CA . THR B 1 177 ? -8.781 12.828 14.609 1 86.12 177 THR B CA 1
ATOM 2792 C C . THR B 1 177 ? -8.609 14.164 13.891 1 86.12 177 THR B C 1
ATOM 2794 O O . THR B 1 177 ? -7.645 14.891 14.141 1 86.12 177 THR B O 1
ATOM 2797 N N . VAL B 1 178 ? -9.555 14.5 13.078 1 90.75 178 VAL B N 1
ATOM 2798 C CA . VAL B 1 178 ? -9.523 15.773 12.367 1 90.75 178 VAL B CA 1
ATOM 2799 C C . VAL B 1 178 ? -9.562 16.922 13.367 1 90.75 178 VAL B C 1
ATOM 2801 O O . VAL B 1 178 ? -8.727 17.828 13.328 1 90.75 178 VAL B O 1
ATOM 2804 N N . ARG B 1 179 ? -10.469 16.828 14.234 1 88.19 179 ARG B N 1
ATOM 2805 C CA . ARG B 1 179 ? -10.641 17.891 15.227 1 88.19 179 ARG B CA 1
ATOM 2806 C C . ARG B 1 179 ? -9.383 18.047 16.078 1 88.19 179 ARG B C 1
ATOM 2808 O O . ARG B 1 179 ? -8.898 19.156 16.266 1 88.19 179 ARG B O 1
ATOM 2815 N N . SER B 1 180 ? -8.883 16.953 16.516 1 89.31 180 SER B N 1
ATOM 2816 C CA . SER B 1 180 ? -7.695 16.984 17.375 1 89.31 180 SER B CA 1
ATOM 2817 C C . SER B 1 180 ? -6.492 17.547 16.609 1 89.31 180 SER B C 1
ATOM 2819 O O . SER B 1 180 ? -5.707 18.312 17.172 1 89.31 180 SER B O 1
ATOM 2821 N N . THR B 1 181 ? -6.398 17.188 15.414 1 89.75 181 THR B N 1
ATOM 2822 C CA . THR B 1 181 ? -5.273 17.641 14.609 1 89.75 181 THR B CA 1
ATOM 2823 C C . THR B 1 181 ? -5.383 19.141 14.328 1 89.75 181 THR B C 1
ATOM 2825 O O . THR B 1 181 ? -4.406 19.875 14.477 1 89.75 181 THR B O 1
ATOM 2828 N N . VAL B 1 182 ? -6.504 19.609 14 1 88.88 182 VAL B N 1
ATOM 2829 C CA . VAL B 1 182 ? -6.727 21.016 13.711 1 88.88 182 VAL B CA 1
ATOM 2830 C C . VAL B 1 182 ? -6.516 21.844 14.969 1 88.88 182 VAL B C 1
ATOM 2832 O O . VAL B 1 182 ? -5.898 22.922 14.922 1 88.88 182 VAL B O 1
ATOM 2835 N N . ASP B 1 183 ? -6.984 21.312 16.078 1 88.31 183 ASP B N 1
ATOM 2836 C CA . ASP B 1 183 ? -6.816 22 17.344 1 88.31 183 ASP B CA 1
ATOM 2837 C C . ASP B 1 183 ? -5.336 22.109 17.719 1 88.31 183 ASP B C 1
ATOM 2839 O O .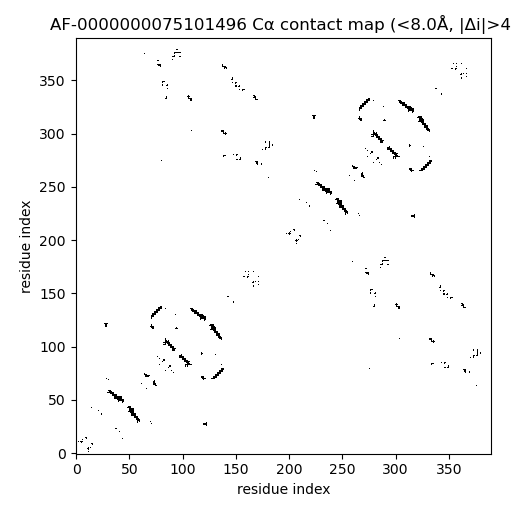 ASP B 1 183 ? -4.895 23.156 18.203 1 88.31 183 ASP B O 1
ATOM 2843 N N . ARG B 1 184 ? -4.656 21.078 17.484 1 86.75 184 ARG B N 1
ATOM 2844 C CA . ARG B 1 184 ? -3.223 21.078 17.766 1 86.75 184 ARG B CA 1
ATOM 2845 C C . ARG B 1 184 ? -2.5 22.109 16.922 1 86.75 184 ARG B C 1
ATOM 2847 O O . ARG B 1 184 ? -1.642 22.844 17.422 1 86.75 184 ARG B O 1
ATOM 2854 N N . ILE B 1 185 ? -2.848 22.297 15.719 1 85.06 185 ILE B N 1
ATOM 2855 C CA . ILE B 1 185 ? -2.207 23.234 14.805 1 85.06 185 ILE B CA 1
ATOM 2856 C C . ILE B 1 185 ? -2.562 24.656 15.211 1 85.06 185 ILE B C 1
ATOM 2858 O O . ILE B 1 185 ? -1.697 25.531 15.234 1 85.06 185 ILE B O 1
ATOM 2862 N N . LYS B 1 186 ? -3.814 24.875 15.508 1 83 186 LYS B N 1
ATOM 2863 C CA . LYS B 1 186 ? -4.273 26.188 15.922 1 83 186 LYS B CA 1
ATOM 2864 C C . LYS B 1 186 ? -3.531 26.672 17.172 1 83 186 LYS B C 1
ATOM 2866 O O . LYS B 1 186 ? -3.229 27.859 17.297 1 83 186 LYS B O 1
ATOM 2871 N N . GLN B 1 187 ? -3.246 25.734 17.953 1 81.06 187 GLN B N 1
ATOM 2872 C CA . GLN B 1 187 ? -2.537 26.062 19.188 1 81.06 187 GLN B CA 1
ATOM 2873 C C . GLN B 1 187 ? -1.114 26.516 18.906 1 81.06 187 GLN B C 1
ATOM 2875 O O . GLN B 1 187 ? -0.568 27.359 19.625 1 81.06 187 GLN B O 1
ATOM 2880 N N . PHE B 1 188 ? -0.58 26.031 17.859 1 76 188 PHE B N 1
ATOM 2881 C CA . PHE B 1 188 ? 0.794 26.391 17.531 1 76 188 PHE B CA 1
ATOM 2882 C C . PHE B 1 188 ? 0.838 27.688 16.734 1 76 188 PHE B C 1
ATOM 2884 O O . PHE B 1 188 ? 1.775 28.469 16.875 1 76 188 PHE B O 1
ATOM 2891 N N . ILE B 1 189 ? -0.141 27.953 15.789 1 68.81 189 ILE B N 1
ATOM 2892 C CA . ILE B 1 189 ? -0.145 29.156 14.984 1 68.81 189 ILE B CA 1
ATOM 2893 C C . ILE B 1 189 ? -0.554 30.359 15.844 1 68.81 189 ILE B C 1
ATOM 2895 O O . ILE B 1 189 ? -0.122 31.484 15.594 1 68.81 189 ILE B O 1
ATOM 2899 N N . LYS B 1 190 ? -1.423 30.391 16.969 1 60.59 190 LYS B N 1
ATOM 2900 C CA . LYS B 1 190 ? -1.844 31.547 17.766 1 60.59 190 LYS B CA 1
ATOM 2901 C C . LYS B 1 190 ? -0.665 32.469 18.062 1 60.59 190 LYS B C 1
ATOM 2903 O O . LYS B 1 190 ? 0.364 32.031 18.578 1 60.59 190 LYS B O 1
ATOM 2908 N N . PRO B 1 191 ? -0.689 33.688 17.391 1 53.94 191 PRO B N 1
ATOM 2909 C CA . PRO B 1 191 ? 0.225 34.781 17.734 1 53.94 191 PRO B CA 1
ATOM 2910 C C . PRO B 1 191 ? 0.427 34.938 19.234 1 53.94 191 PRO B C 1
ATOM 2912 O O . PRO B 1 191 ? -0.452 34.562 20.016 1 53.94 191 PRO B O 1
ATOM 2915 N N . SER B 1 192 ? 1.718 34.75 19.688 1 44.16 192 SER B N 1
ATOM 2916 C CA . SER B 1 192 ? 2.043 35.25 21.016 1 44.16 192 SER B CA 1
ATOM 2917 C C . SER B 1 192 ? 1.349 36.562 21.281 1 44.16 192 SER B C 1
ATOM 2919 O O . SER B 1 192 ? 1.876 37.625 20.938 1 44.16 192 SER B O 1
ATOM 2921 N N . THR B 1 193 ? 0.26 36.969 20.844 1 39.91 193 THR B N 1
ATOM 2922 C CA . THR B 1 193 ? -0.232 38.281 21.234 1 39.91 193 THR B CA 1
ATOM 2923 C C . THR B 1 193 ? -0.16 38.469 22.75 1 39.91 193 THR B C 1
ATOM 2925 O O . THR B 1 193 ? 0.123 39.562 23.25 1 39.91 193 THR B O 1
ATOM 2928 N N . ASP B 1 194 ? -0.847 37.625 23.609 1 36.81 194 ASP B N 1
ATOM 2929 C CA . ASP B 1 194 ? -1.264 38.25 24.875 1 36.81 194 ASP B CA 1
ATOM 2930 C C . ASP B 1 194 ? -0.071 38.438 25.797 1 36.81 194 ASP B C 1
ATOM 2932 O O . ASP B 1 194 ? -0.227 38.938 26.922 1 36.81 194 ASP B O 1
ATOM 2936 N N . GLN B 1 195 ? 1.262 37.969 25.672 1 31.2 195 GLN B N 1
ATOM 2937 C CA . GLN B 1 195 ? 1.974 38.719 26.703 1 31.2 195 GLN B CA 1
ATOM 2938 C C . GLN B 1 195 ? 2.395 40.094 26.219 1 31.2 195 GLN B C 1
ATOM 2940 O O . GLN B 1 195 ? 2.801 40.25 25.062 1 31.2 195 GLN B O 1
#